Protein AF-A0A9E0LNU6-F1 (afdb_monomer_lite)

Foldseek 3Di:
DPPPVVVVVVVVVVVVVVCVVCVVPDPVVSVVVVVCVCVVVVVLVVLVVPLVDDLPCLDDFADLVPDDVCVLAPPVRLVVLLVLFPLQDLVLLQVLLVLLCVLLVPCLVQLQVLVVVQCVQCVVVVNNPDQDDCVRRPVVSVVSNVVVVVSSCVRNQVSQQVSCVVLLAPRAAEEEDSPDDPQWAQAQARSHIYGYSVCCNPVVSLVSLSSQLRVLLRSLLLLLLLLLCVVLVNFLDDDPVRLVSSQVSLCVQQVHHHNDSVNSNSSRNSCNRPHDDPSSNVSSNQSSVLNNVLVVPDPCLLPVVQVVLLVLLSVLSVCLVPDFPVCCVPVSVQLCQLCQVDPNQHPVGHDPLSNVLSVVDVVCPPDDDDPVRRVVSSSVSSSRSSVSSSVSNVVSVVSSSSNCPRSSNSNSNVSSVSSVPDVVVVVVVVVVPDDPPPPPPPPVVVVVVVVVVD

Secondary structure (DSSP, 8-state):
---HHHHHHHHHHHHHHHHHHHTTS-HHHHHHHHHHHHHHHHHHHHHHHHTTS-TT-PPPPP-GGG--HHHHS-HHHHHHHHTTSTT--HHHHHHHHHHHHHHHTTTHHHHHHHHHHHHHHHHHTT-TTS---HHHH-HHHHHHHHHHHHHHHHHHHHHHHHHHHHTT-PPPEEEEESS-SSSEEEETTTTEEEEEHHHHHHTGGGHHHHHHHHHHHHHHHHHHHHHHHHHTT--S---HHHHHHHHHHHHHHH------HHHHHHHHHHHTTPPPPHHHHHHHHHHHHHHHHHHTT-SSTT-HHHHHHHHHHHHHHHHTTTS-HHHHHHHS-HHHHHTT-SSTT-TT-S-HHHHHHHHHHHHHTTPPPPHHHHHHHHHHHHHHHHHHHHHHHHHHHHHHHHHHTSHHHHHHHHHHHHHTTSHHHHHHHHHTS-------PPPHHHHHHHHH--

Structure (mmCIF, N/CA/C/O backbone):
data_AF-A0A9E0LNU6-F1
#
_entry.id   AF-A0A9E0LNU6-F1
#
loop_
_atom_site.group_PDB
_atom_site.id
_atom_site.type_symbol
_atom_site.label_atom_id
_atom_site.label_alt_id
_atom_site.label_comp_id
_atom_site.label_asym_id
_atom_site.label_entity_id
_atom_site.label_seq_id
_atom_site.pdbx_PDB_ins_code
_atom_site.Cartn_x
_atom_site.Cartn_y
_atom_site.Cartn_z
_atom_site.occupancy
_atom_site.B_iso_or_equiv
_atom_site.auth_seq_id
_atom_site.auth_comp_id
_atom_site.auth_asym_id
_atom_site.auth_atom_id
_atom_site.pdbx_PDB_model_num
ATOM 1 N N . MET A 1 1 ? 34.206 11.284 -19.933 1.00 33.34 1 MET A N 1
ATOM 2 C CA . MET A 1 1 ? 34.663 10.705 -18.651 1.00 33.34 1 MET A CA 1
ATOM 3 C C . MET A 1 1 ? 34.158 11.604 -17.536 1.00 33.34 1 MET A C 1
ATOM 5 O O . MET A 1 1 ? 34.613 12.737 -17.455 1.00 33.34 1 MET A O 1
ATOM 9 N N . ALA A 1 2 ? 33.167 11.162 -16.758 1.00 34.06 2 ALA A N 1
ATOM 10 C CA . ALA A 1 2 ? 32.728 11.926 -15.592 1.00 34.06 2 ALA A CA 1
ATOM 11 C C . ALA A 1 2 ? 33.884 11.963 -14.587 1.00 34.06 2 ALA A C 1
ATOM 13 O O . ALA A 1 2 ? 34.460 10.927 -14.250 1.00 34.06 2 ALA A O 1
ATOM 14 N N . ASN A 1 3 ? 34.273 13.169 -14.186 1.00 35.53 3 ASN A N 1
ATOM 15 C CA . ASN A 1 3 ? 35.341 13.403 -13.228 1.00 35.53 3 ASN A CA 1
ATOM 16 C C . ASN A 1 3 ? 34.976 12.693 -11.910 1.00 35.53 3 ASN A C 1
ATOM 18 O O . ASN A 1 3 ? 33.844 12.812 -11.447 1.00 35.53 3 ASN A O 1
ATOM 22 N N . ALA A 1 4 ? 35.920 11.978 -11.289 1.00 33.22 4 ALA A N 1
ATOM 23 C CA . ALA A 1 4 ? 35.756 11.350 -9.975 1.00 33.22 4 ALA A CA 1
ATOM 24 C C . ALA A 1 4 ? 35.118 12.289 -8.923 1.00 33.22 4 ALA A C 1
ATOM 26 O O . ALA A 1 4 ? 34.410 11.822 -8.033 1.00 33.22 4 ALA A O 1
ATOM 27 N N . GLN A 1 5 ? 35.278 13.610 -9.061 1.00 33.22 5 GLN A N 1
ATOM 28 C CA . GLN A 1 5 ? 34.581 14.615 -8.257 1.00 33.22 5 GLN A CA 1
ATOM 29 C C . GLN A 1 5 ? 33.054 14.579 -8.369 1.00 33.22 5 GLN A C 1
ATOM 31 O O . GLN A 1 5 ? 32.407 14.820 -7.361 1.00 33.22 5 GLN A O 1
ATOM 36 N N . GLU A 1 6 ? 32.446 14.252 -9.509 1.00 36.00 6 GLU A N 1
ATOM 37 C CA . GLU A 1 6 ? 30.979 14.228 -9.651 1.00 36.00 6 GLU A CA 1
ATOM 38 C C . GLU A 1 6 ? 30.351 13.028 -8.926 1.00 36.00 6 GLU A C 1
ATOM 40 O O . GLU A 1 6 ? 29.303 13.159 -8.292 1.00 36.00 6 GLU A O 1
ATOM 45 N N . ILE A 1 7 ? 31.040 11.882 -8.928 1.00 41.72 7 ILE A N 1
ATOM 46 C CA . ILE A 1 7 ? 30.659 10.692 -8.148 1.00 41.72 7 ILE A CA 1
ATOM 47 C C . ILE A 1 7 ? 30.840 10.964 -6.648 1.00 41.72 7 ILE A C 1
ATOM 49 O O . ILE A 1 7 ? 29.966 10.637 -5.847 1.00 41.72 7 ILE A O 1
ATOM 53 N N . ILE A 1 8 ? 31.933 11.633 -6.267 1.00 41.97 8 ILE A N 1
ATOM 54 C CA . ILE A 1 8 ? 32.185 12.049 -4.880 1.00 41.97 8 ILE A CA 1
ATOM 55 C C . ILE A 1 8 ? 31.137 13.069 -4.411 1.00 41.97 8 ILE A C 1
ATOM 57 O O . ILE A 1 8 ? 30.704 13.019 -3.263 1.00 41.97 8 ILE A O 1
ATOM 61 N N . VAL A 1 9 ? 30.688 13.977 -5.281 1.00 41.22 9 VAL A N 1
ATOM 62 C CA . VAL A 1 9 ? 29.653 14.969 -4.956 1.00 41.22 9 VAL A CA 1
ATOM 63 C C . VAL A 1 9 ? 28.285 14.305 -4.788 1.00 41.22 9 VAL A C 1
ATOM 65 O O . VAL A 1 9 ? 27.604 14.604 -3.812 1.00 41.22 9 VAL A O 1
ATOM 68 N N . GLY A 1 10 ? 27.905 13.363 -5.658 1.00 42.09 10 GLY A N 1
ATOM 69 C CA . GLY A 1 10 ? 26.664 12.592 -5.507 1.00 42.09 10 GLY A CA 1
ATOM 70 C C . GLY A 1 10 ? 26.635 11.761 -4.220 1.00 42.09 10 GLY A C 1
ATOM 71 O O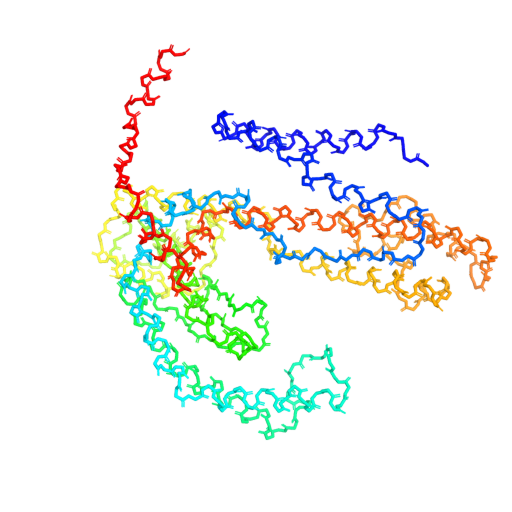 . GLY A 1 10 ? 25.657 11.815 -3.473 1.00 42.09 10 GLY A O 1
ATOM 72 N N . ALA A 1 11 ? 27.742 11.079 -3.906 1.00 44.28 11 ALA A N 1
ATOM 73 C CA . ALA A 1 11 ? 27.898 10.344 -2.653 1.00 44.28 11 ALA A CA 1
ATOM 74 C C . ALA A 1 11 ? 27.812 11.273 -1.429 1.00 44.28 11 ALA A C 1
ATOM 76 O O . ALA A 1 11 ? 27.093 10.961 -0.488 1.00 44.28 11 ALA A O 1
ATOM 77 N N . ARG A 1 12 ? 28.439 12.458 -1.475 1.00 43.03 12 ARG A N 1
ATOM 78 C CA . ARG A 1 12 ? 28.373 13.460 -0.393 1.00 43.03 12 ARG A CA 1
ATOM 79 C C . ARG A 1 12 ? 26.994 14.099 -0.224 1.00 43.03 12 ARG A C 1
ATOM 81 O O . ARG A 1 12 ? 26.640 14.500 0.880 1.00 43.03 12 ARG A O 1
ATOM 88 N N . ILE A 1 13 ? 26.214 14.236 -1.297 1.00 46.16 13 ILE A N 1
ATOM 89 C CA . ILE A 1 13 ? 24.831 14.734 -1.222 1.00 46.16 13 ILE A CA 1
ATOM 90 C C . ILE A 1 13 ? 23.933 13.685 -0.556 1.00 46.16 13 ILE A C 1
ATOM 92 O O . ILE A 1 13 ? 23.146 14.042 0.321 1.00 46.16 13 ILE A O 1
ATOM 96 N N . ALA A 1 14 ? 24.086 12.408 -0.920 1.00 43.88 14 ALA A N 1
ATOM 97 C CA . ALA A 1 14 ? 23.383 11.302 -0.275 1.00 43.88 14 ALA A CA 1
ATOM 98 C C . ALA A 1 14 ? 23.794 11.158 1.201 1.00 43.88 14 ALA A C 1
ATOM 100 O O . ALA A 1 14 ? 22.927 11.068 2.064 1.00 43.88 14 ALA A O 1
ATOM 101 N N . GLU A 1 15 ? 25.092 11.248 1.499 1.00 43.81 15 GLU A N 1
ATOM 102 C CA . GLU A 1 15 ? 25.656 11.235 2.854 1.00 43.81 15 GLU A CA 1
ATOM 103 C C . GLU A 1 15 ? 25.087 12.374 3.712 1.00 43.81 15 GLU A C 1
ATOM 105 O O . GLU A 1 15 ? 24.562 12.114 4.787 1.00 43.81 15 GLU A O 1
ATOM 110 N N . ARG A 1 16 ? 25.041 13.617 3.207 1.00 45.69 16 ARG A N 1
ATOM 111 C CA . ARG A 1 16 ? 24.456 14.765 3.932 1.00 45.69 16 ARG A CA 1
ATOM 112 C C . ARG A 1 16 ? 22.943 14.680 4.115 1.00 45.69 16 ARG A C 1
ATOM 114 O O . ARG A 1 16 ? 22.418 15.107 5.143 1.00 45.69 16 ARG A O 1
ATOM 121 N N . ALA A 1 17 ? 22.218 14.172 3.118 1.00 44.78 17 ALA A N 1
ATOM 122 C CA . ALA A 1 17 ? 20.781 13.934 3.242 1.00 44.78 17 ALA A CA 1
ATOM 123 C C . ALA A 1 17 ? 20.493 12.869 4.312 1.00 44.78 17 ALA A C 1
ATOM 125 O O . ALA A 1 17 ? 19.496 12.970 5.031 1.00 44.78 17 ALA A O 1
ATOM 126 N N . LEU A 1 18 ? 21.399 11.899 4.452 1.00 43.34 18 LEU A N 1
ATOM 127 C CA . LEU A 1 18 ? 21.309 10.834 5.433 1.00 43.34 18 LEU A CA 1
ATOM 128 C C . LEU A 1 18 ? 21.785 11.264 6.824 1.00 43.34 18 LEU A C 1
ATOM 130 O O . LEU A 1 18 ? 21.083 10.954 7.771 1.00 43.34 18 LEU A O 1
ATOM 134 N N . GLU A 1 19 ? 22.859 12.050 6.968 1.00 45.84 19 GLU A N 1
ATOM 135 C CA . GLU A 1 19 ? 23.268 12.714 8.225 1.00 45.84 19 GLU A CA 1
ATOM 136 C C . GLU A 1 19 ? 22.123 13.560 8.799 1.00 45.84 19 GLU A C 1
ATOM 138 O O . GLU A 1 19 ? 21.828 13.555 9.998 1.00 45.84 19 GLU A O 1
ATOM 143 N N . LYS A 1 20 ? 21.401 14.261 7.920 1.00 46.34 20 LYS A N 1
ATOM 144 C CA . LYS A 1 20 ? 20.217 15.035 8.296 1.00 46.34 20 LYS A CA 1
ATOM 145 C C . LYS A 1 20 ? 19.038 14.148 8.721 1.00 46.34 20 LYS A C 1
ATOM 147 O O . LYS A 1 20 ? 18.236 14.573 9.543 1.00 46.34 20 LYS A O 1
ATOM 152 N N . ALA A 1 21 ? 18.936 12.925 8.200 1.00 43.41 21 ALA A N 1
ATOM 153 C CA . ALA A 1 21 ? 17.938 11.945 8.627 1.00 43.41 21 ALA A CA 1
ATOM 154 C C . ALA A 1 21 ? 18.350 11.221 9.927 1.00 43.41 21 ALA A C 1
ATOM 156 O O . ALA A 1 21 ? 17.519 11.027 10.812 1.00 43.41 21 ALA A O 1
ATOM 157 N N . THR A 1 22 ? 19.629 10.881 10.098 1.00 40.41 22 THR A N 1
ATOM 158 C CA . THR A 1 22 ? 20.168 10.148 11.255 1.00 40.41 22 THR A CA 1
ATOM 159 C C . THR A 1 22 ? 20.413 11.027 12.477 1.00 40.41 22 THR A C 1
ATOM 161 O O . THR A 1 22 ? 20.332 10.523 13.590 1.00 40.41 22 THR A O 1
ATOM 164 N N . SER A 1 23 ? 20.598 12.340 12.314 1.00 42.25 23 SER A N 1
ATOM 165 C CA . SER A 1 23 ? 20.623 13.316 13.425 1.00 42.25 23 SER A CA 1
ATOM 166 C C . SER A 1 23 ? 19.308 13.406 14.216 1.00 42.25 23 SER A C 1
ATOM 168 O O . SER A 1 23 ? 19.282 13.982 15.302 1.00 42.25 23 SER A O 1
ATOM 170 N N . SER A 1 24 ? 18.226 12.804 13.707 1.00 43.62 24 SER A N 1
ATOM 171 C CA . SER A 1 24 ? 16.955 12.627 14.422 1.00 43.62 24 SER A CA 1
ATOM 172 C C . SER A 1 24 ? 16.822 11.273 15.142 1.00 43.62 24 SER A C 1
ATOM 174 O O . SER A 1 24 ? 15.844 11.045 15.855 1.00 43.62 24 SER A O 1
ATOM 176 N N . LEU A 1 25 ? 17.804 10.379 14.988 1.00 37.84 25 LEU A N 1
ATOM 177 C CA . LEU A 1 25 ? 17.844 9.054 15.608 1.00 37.84 25 LEU A CA 1
ATOM 178 C C . LEU A 1 25 ? 18.763 9.055 16.837 1.00 37.84 25 LEU A C 1
ATOM 180 O O . LEU A 1 25 ? 19.698 9.845 16.947 1.00 37.84 25 LEU A O 1
ATOM 184 N N . ALA A 1 26 ? 18.510 8.146 17.782 1.00 46.66 26 ALA A N 1
ATOM 185 C CA . ALA A 1 26 ? 19.371 7.980 18.953 1.00 46.66 26 ALA A CA 1
ATOM 186 C C . ALA A 1 26 ? 20.828 7.653 18.527 1.00 46.66 26 ALA A C 1
ATOM 188 O O . ALA A 1 26 ? 21.003 6.862 17.595 1.00 46.66 26 ALA A O 1
ATOM 189 N N . PRO A 1 27 ? 21.868 8.177 19.213 1.00 41.00 27 PRO A N 1
ATOM 190 C CA . PRO A 1 27 ? 23.269 8.126 18.763 1.00 41.00 27 PRO A CA 1
ATOM 191 C C . PRO A 1 27 ? 23.798 6.734 18.367 1.00 41.00 27 PRO A C 1
ATOM 193 O O . PRO A 1 27 ? 24.539 6.611 17.399 1.00 41.00 27 PRO A O 1
ATOM 196 N N . GLY A 1 28 ? 23.353 5.664 19.037 1.00 39.12 28 GLY A N 1
ATOM 197 C CA . GLY A 1 28 ? 23.764 4.288 18.713 1.00 39.12 28 GLY A CA 1
ATOM 198 C C . GLY A 1 28 ? 23.065 3.653 17.498 1.00 39.12 28 GLY A C 1
ATOM 199 O O . GLY A 1 28 ? 23.507 2.615 17.007 1.00 39.12 28 GLY A O 1
ATOM 200 N N . LEU A 1 29 ? 21.967 4.239 17.004 1.00 42.72 29 LEU A N 1
ATOM 201 C CA . LEU A 1 29 ? 21.287 3.795 15.777 1.00 42.72 29 LEU A CA 1
ATOM 202 C C . LEU A 1 29 ? 21.944 4.390 14.530 1.00 42.72 29 LEU A C 1
ATOM 204 O O . LEU A 1 29 ? 22.042 3.700 13.519 1.00 42.72 29 LEU A O 1
ATOM 208 N N . ALA A 1 30 ? 22.410 5.638 14.623 1.00 42.31 30 ALA A N 1
ATOM 209 C CA . ALA A 1 30 ? 23.117 6.319 13.546 1.00 42.31 30 ALA A CA 1
ATOM 210 C C . ALA A 1 30 ? 24.416 5.582 13.184 1.00 42.31 30 ALA A C 1
ATOM 212 O O . ALA A 1 30 ? 24.643 5.292 12.018 1.00 42.31 30 ALA A O 1
ATOM 213 N N . GLU A 1 31 ? 25.209 5.173 14.178 1.00 42.28 31 GLU A N 1
ATOM 214 C CA . GLU A 1 31 ? 26.471 4.443 13.967 1.00 42.28 31 GLU A CA 1
ATOM 215 C C . GLU A 1 31 ? 26.279 3.088 13.264 1.00 42.28 31 GLU A C 1
ATOM 217 O O . GLU A 1 31 ? 27.031 2.733 12.356 1.00 42.28 31 GLU A O 1
ATOM 222 N N . ARG A 1 32 ? 25.230 2.343 13.638 1.00 47.22 32 ARG A N 1
ATOM 223 C CA . ARG A 1 32 ? 24.910 1.037 13.038 1.00 47.22 32 ARG A CA 1
ATOM 224 C C . ARG A 1 32 ? 24.346 1.155 11.624 1.00 47.22 32 ARG A C 1
ATOM 226 O O . ARG A 1 32 ? 24.680 0.330 10.779 1.00 47.22 32 ARG A O 1
ATOM 233 N N . PHE A 1 33 ? 23.533 2.179 11.357 1.00 44.12 33 PHE A N 1
ATOM 234 C CA . PHE A 1 33 ? 23.065 2.472 10.002 1.00 44.12 33 PHE A CA 1
ATOM 235 C C . PHE A 1 33 ? 24.226 2.893 9.099 1.00 44.12 33 PHE A C 1
ATOM 237 O O . PHE A 1 33 ? 24.343 2.377 7.994 1.00 44.12 33 PHE A O 1
ATOM 244 N N . THR A 1 34 ? 25.132 3.749 9.582 1.00 46.88 34 THR A N 1
ATOM 245 C CA . THR A 1 34 ? 26.305 4.192 8.816 1.00 46.88 34 THR A CA 1
ATOM 246 C C . THR A 1 34 ? 27.242 3.034 8.449 1.00 46.88 34 THR A C 1
ATOM 248 O O . THR A 1 34 ? 27.789 3.019 7.348 1.00 46.88 34 THR A O 1
ATOM 251 N N . ALA A 1 35 ? 27.376 2.022 9.314 1.00 45.66 35 ALA A N 1
ATOM 252 C CA . ALA A 1 35 ? 28.226 0.854 9.066 1.00 45.66 35 ALA A CA 1
ATOM 253 C C . ALA A 1 35 ? 27.674 -0.135 8.013 1.00 45.66 35 ALA A C 1
ATOM 255 O O . ALA A 1 35 ? 28.464 -0.771 7.322 1.00 45.66 35 ALA A O 1
ATOM 256 N N . ALA A 1 36 ? 26.349 -0.253 7.854 1.00 45.00 36 ALA A N 1
ATOM 257 C CA . ALA A 1 36 ? 25.721 -1.179 6.894 1.00 45.00 36 ALA A CA 1
ATOM 258 C C . ALA A 1 36 ? 25.655 -0.626 5.451 1.00 45.00 36 ALA A C 1
ATOM 260 O O . ALA A 1 36 ? 25.473 -1.365 4.482 1.00 45.00 36 ALA A O 1
ATOM 261 N N . ILE A 1 37 ? 25.823 0.689 5.285 1.00 46.00 37 ILE A N 1
ATOM 262 C CA . ILE A 1 37 ? 25.674 1.393 4.002 1.00 46.00 37 ILE A CA 1
ATOM 263 C C . ILE A 1 37 ? 26.712 0.957 2.954 1.00 46.00 37 ILE A C 1
ATOM 265 O O . ILE A 1 37 ? 26.308 0.653 1.832 1.00 46.00 37 ILE A O 1
ATOM 269 N N . PRO A 1 38 ? 28.022 0.854 3.247 1.00 44.84 38 PRO A N 1
ATOM 270 C CA . PRO A 1 38 ? 28.993 0.421 2.241 1.00 44.84 38 PRO A CA 1
ATOM 271 C C . PRO A 1 38 ? 28.737 -0.995 1.704 1.00 44.84 38 PRO A C 1
ATOM 273 O O . PRO A 1 38 ? 29.083 -1.279 0.561 1.00 44.84 38 PRO A O 1
ATOM 276 N N . GLU A 1 39 ? 28.109 -1.872 2.487 1.00 43.97 39 GLU A N 1
ATOM 277 C CA . GLU A 1 39 ? 27.818 -3.257 2.100 1.00 43.97 39 GLU A CA 1
ATOM 278 C C . GLU A 1 39 ? 26.567 -3.351 1.207 1.00 43.97 39 GLU A C 1
ATOM 280 O O . GLU A 1 39 ? 26.591 -4.006 0.162 1.00 43.97 39 GLU A O 1
ATOM 285 N N . VAL A 1 40 ? 25.514 -2.591 1.534 1.00 41.62 40 VAL A N 1
ATOM 286 C CA . VAL A 1 40 ? 24.279 -2.503 0.732 1.00 41.62 40 VAL A CA 1
ATOM 287 C C . VAL A 1 40 ? 24.505 -1.727 -0.577 1.00 41.62 40 VAL A C 1
ATOM 289 O O . VAL A 1 40 ? 24.090 -2.170 -1.650 1.00 41.62 40 VAL A O 1
ATOM 292 N N . PHE A 1 41 ? 25.235 -0.605 -0.539 1.00 43.66 41 PHE A N 1
ATOM 293 C CA . PHE A 1 41 ? 25.554 0.197 -1.732 1.00 43.66 41 PHE A CA 1
ATOM 294 C C . PHE A 1 41 ? 26.759 -0.344 -2.527 1.00 43.66 41 PHE A C 1
ATOM 296 O O . PHE A 1 41 ? 26.885 -0.088 -3.730 1.00 43.66 41 PHE A O 1
ATOM 303 N N . GLY A 1 42 ? 27.628 -1.141 -1.899 1.00 41.53 42 GLY A N 1
ATOM 304 C CA . GLY A 1 42 ? 28.740 -1.838 -2.554 1.00 41.53 42 GLY A CA 1
ATOM 305 C C . GLY A 1 42 ? 28.278 -2.862 -3.595 1.00 41.53 42 GLY A C 1
ATOM 306 O O . GLY A 1 42 ? 28.952 -3.072 -4.604 1.00 41.53 42 GLY A O 1
ATOM 307 N N . ASN A 1 43 ? 27.093 -3.450 -3.409 1.00 40.00 43 ASN A N 1
ATOM 308 C CA . ASN A 1 43 ? 26.492 -4.360 -4.386 1.00 40.00 43 ASN A CA 1
ATOM 309 C C . ASN A 1 43 ? 25.779 -3.617 -5.531 1.00 40.00 43 ASN A C 1
ATOM 311 O O . ASN A 1 43 ? 25.878 -4.048 -6.678 1.00 40.00 43 ASN A O 1
ATOM 315 N N . ALA A 1 44 ? 25.170 -2.455 -5.268 1.00 38.00 44 ALA A N 1
ATOM 316 C CA . ALA A 1 44 ? 24.608 -1.597 -6.318 1.00 38.00 44 ALA A CA 1
ATOM 317 C C . ALA A 1 44 ? 25.702 -1.005 -7.234 1.00 38.00 44 ALA A C 1
ATOM 319 O O . ALA A 1 44 ? 25.558 -0.954 -8.453 1.00 38.00 44 ALA A O 1
ATOM 320 N N . THR A 1 45 ? 26.854 -0.632 -6.668 1.00 38.97 45 THR A N 1
ATOM 321 C CA . THR A 1 45 ? 28.002 -0.109 -7.435 1.00 38.97 45 THR A CA 1
ATOM 322 C C . THR A 1 45 ? 28.783 -1.185 -8.200 1.00 38.97 45 THR A C 1
ATOM 324 O O . THR A 1 45 ? 29.427 -0.866 -9.203 1.00 38.97 45 THR A O 1
ATOM 327 N N . LYS A 1 46 ? 28.702 -2.463 -7.801 1.00 40.38 46 LYS A N 1
ATOM 328 C CA . LYS A 1 46 ? 29.215 -3.590 -8.605 1.00 40.38 46 LYS A CA 1
ATOM 329 C C . LYS A 1 46 ? 28.435 -3.773 -9.911 1.00 40.38 46 LYS A C 1
ATOM 331 O O . LYS A 1 46 ? 29.066 -4.059 -10.925 1.00 40.38 46 LYS A O 1
ATOM 336 N N . GLY A 1 47 ? 27.123 -3.516 -9.917 1.00 39.44 47 GLY A N 1
ATOM 337 C CA . GLY A 1 47 ? 26.312 -3.484 -11.143 1.00 39.44 47 GLY A CA 1
ATOM 338 C C . GLY A 1 47 ? 26.784 -2.413 -12.134 1.00 39.44 47 GLY A C 1
ATOM 339 O O . GLY A 1 47 ? 26.965 -2.693 -13.316 1.00 39.44 47 GLY A O 1
ATOM 340 N N . ALA A 1 48 ? 27.135 -1.223 -11.634 1.00 39.19 48 ALA A N 1
ATOM 341 C CA . ALA A 1 48 ? 27.636 -0.126 -12.465 1.00 39.19 48 ALA A CA 1
ATOM 342 C C . ALA A 1 48 ? 29.021 -0.396 -13.097 1.00 39.19 48 ALA A C 1
ATOM 344 O O . ALA A 1 48 ? 29.330 0.160 -14.148 1.00 39.19 48 ALA A O 1
ATOM 345 N N . ARG A 1 49 ? 29.857 -1.259 -12.493 1.00 39.34 49 ARG A N 1
ATOM 346 C CA . ARG A 1 49 ? 31.153 -1.686 -13.071 1.00 39.34 49 ARG A CA 1
ATOM 347 C C . ARG A 1 49 ? 31.042 -2.898 -14.006 1.00 39.34 49 ARG A C 1
ATOM 349 O O . ARG A 1 49 ? 31.976 -3.148 -14.763 1.00 39.34 49 ARG A O 1
ATOM 356 N N . GLY A 1 50 ? 29.932 -3.639 -13.968 1.00 35.62 50 GLY A N 1
ATOM 357 C CA . GLY A 1 50 ? 29.682 -4.793 -14.842 1.00 35.62 50 GLY A CA 1
ATOM 358 C C . GLY A 1 50 ? 29.324 -4.418 -16.284 1.00 35.62 50 GLY A C 1
ATOM 359 O O . GLY A 1 50 ? 29.585 -5.188 -17.200 1.00 35.62 50 GLY A O 1
ATOM 360 N N . LEU A 1 51 ? 28.808 -3.206 -16.510 1.00 42.44 51 LEU A N 1
ATOM 361 C CA . LEU A 1 51 ? 28.368 -2.745 -17.834 1.00 42.44 51 LEU A CA 1
ATOM 362 C C . LEU A 1 51 ? 29.511 -2.429 -18.817 1.00 42.44 51 LEU A C 1
ATOM 364 O O . LEU A 1 51 ? 29.262 -2.312 -20.014 1.00 42.44 51 LEU A O 1
ATOM 368 N N . GLU A 1 52 ? 30.758 -2.308 -18.351 1.00 42.50 52 GLU A N 1
ATOM 369 C CA . GLU A 1 52 ? 31.910 -2.024 -19.224 1.00 42.50 52 GLU A CA 1
ATOM 370 C C . GLU A 1 52 ? 32.508 -3.278 -19.882 1.00 42.50 52 GLU A C 1
ATOM 372 O O . GLU A 1 52 ? 33.349 -3.159 -20.775 1.00 42.50 52 GLU A O 1
ATOM 377 N N . LYS A 1 53 ? 32.103 -4.490 -19.476 1.00 39.78 53 LYS A N 1
ATOM 378 C CA . LYS A 1 53 ? 32.642 -5.735 -20.039 1.00 39.78 53 LYS A CA 1
ATOM 379 C C . LYS A 1 53 ? 31.550 -6.790 -20.183 1.00 39.78 53 LYS A C 1
ATOM 381 O O . LYS A 1 53 ? 31.133 -7.381 -19.198 1.00 39.78 53 LYS A O 1
ATOM 386 N N . SER A 1 54 ? 31.216 -7.099 -21.435 1.00 38.06 54 SER A N 1
ATOM 387 C CA . SER A 1 54 ? 30.263 -8.116 -21.913 1.00 38.06 54 SER A CA 1
ATOM 388 C C . SER A 1 54 ? 28.828 -7.620 -22.119 1.00 38.06 54 SER A C 1
ATOM 390 O O . SER A 1 54 ? 28.215 -6.996 -21.260 1.00 38.06 54 SER A O 1
ATOM 392 N N . GLY A 1 55 ? 28.284 -7.903 -23.302 1.00 46.97 55 GLY A N 1
ATOM 393 C CA . GLY A 1 55 ? 26.907 -7.588 -23.671 1.00 46.97 55 GLY A CA 1
ATOM 394 C C . GLY A 1 55 ? 25.870 -8.498 -23.010 1.00 46.97 55 GLY A C 1
ATOM 395 O O . GLY A 1 55 ? 25.063 -9.069 -23.733 1.00 46.97 55 GLY A O 1
ATOM 396 N N . ALA A 1 56 ? 25.883 -8.659 -21.682 1.00 50.38 56 ALA A N 1
ATOM 397 C CA . ALA A 1 56 ? 25.031 -9.652 -21.017 1.00 50.38 56 ALA A CA 1
ATOM 398 C C . ALA A 1 56 ? 24.117 -9.156 -19.884 1.00 50.38 56 ALA A C 1
ATOM 400 O O . ALA A 1 56 ? 23.067 -9.764 -19.708 1.00 50.38 56 ALA A O 1
ATOM 401 N N . ASP A 1 57 ? 24.383 -8.049 -19.187 1.00 68.25 57 ASP A N 1
ATOM 402 C CA . ASP A 1 57 ? 23.522 -7.669 -18.053 1.00 68.25 57 ASP A CA 1
ATOM 403 C C . ASP A 1 57 ? 22.701 -6.415 -18.354 1.00 68.25 57 ASP A C 1
ATOM 405 O O . ASP A 1 57 ? 23.029 -5.299 -17.951 1.00 68.25 57 ASP A O 1
ATOM 409 N N . VAL A 1 58 ? 21.591 -6.602 -19.078 1.00 77.12 58 VAL A N 1
ATOM 410 C CA . VAL A 1 58 ? 20.532 -5.583 -19.116 1.00 77.12 58 VAL A CA 1
ATOM 411 C C . VAL A 1 58 ? 20.051 -5.367 -17.675 1.00 77.12 58 VAL A C 1
ATOM 413 O O . VAL A 1 58 ? 19.620 -6.345 -17.052 1.00 77.12 58 VAL A O 1
ATOM 416 N N . PRO A 1 59 ? 20.085 -4.127 -17.142 1.00 81.94 59 PRO A N 1
ATOM 417 C CA . PRO A 1 59 ? 19.645 -3.848 -15.783 1.00 81.94 59 PRO A CA 1
ATOM 418 C C . PRO A 1 59 ? 18.244 -4.404 -15.530 1.00 81.94 59 PRO A C 1
ATOM 420 O O . PRO A 1 59 ? 17.332 -4.235 -16.344 1.00 81.94 59 PRO A O 1
ATOM 423 N N . GLN A 1 60 ? 18.077 -5.083 -14.400 1.00 84.75 60 GLN A N 1
ATOM 424 C CA . GLN A 1 60 ? 16.767 -5.519 -13.933 1.00 84.75 60 GLN A CA 1
ATOM 425 C C . GLN A 1 60 ? 16.156 -4.431 -13.060 1.00 84.75 60 GLN A C 1
ATOM 427 O O . GLN A 1 60 ? 16.869 -3.682 -12.390 1.00 84.75 60 GLN A O 1
ATOM 432 N N . LEU A 1 61 ? 14.828 -4.349 -13.056 1.00 84.44 61 LEU A N 1
ATOM 433 C CA . LEU A 1 61 ? 14.153 -3.480 -12.104 1.00 84.44 61 LEU A CA 1
ATOM 434 C C . LEU A 1 61 ? 14.274 -4.033 -10.698 1.00 84.44 61 LEU A C 1
ATOM 436 O O . LEU A 1 61 ? 14.367 -5.244 -10.488 1.00 84.44 61 LEU A O 1
ATOM 440 N N . PHE A 1 62 ? 14.249 -3.109 -9.751 1.00 81.62 62 PHE A N 1
ATOM 441 C CA . PHE A 1 62 ? 14.278 -3.420 -8.347 1.00 81.62 62 PHE A CA 1
ATOM 442 C C . PHE A 1 62 ? 13.120 -4.360 -7.973 1.00 81.62 62 PHE A C 1
ATOM 444 O O . PHE A 1 62 ? 11.942 -4.140 -8.286 1.00 81.62 62 PHE A O 1
ATOM 451 N N . ASP A 1 63 ? 13.504 -5.451 -7.318 1.00 79.69 63 ASP A N 1
ATOM 452 C CA . ASP A 1 63 ? 12.615 -6.516 -6.890 1.00 79.69 63 ASP A CA 1
ATOM 453 C C . ASP A 1 63 ? 12.367 -6.390 -5.388 1.00 79.69 63 ASP A C 1
ATOM 455 O O . ASP A 1 63 ? 13.260 -6.623 -4.568 1.00 79.69 63 ASP A O 1
ATOM 459 N N . HIS A 1 64 ? 11.142 -6.003 -5.037 1.00 76.50 64 HIS A N 1
ATOM 460 C CA . HIS A 1 64 ? 10.746 -5.730 -3.659 1.00 76.50 64 HIS A CA 1
ATOM 461 C C . HIS A 1 64 ? 10.862 -6.977 -2.772 1.00 76.50 64 HIS A C 1
ATOM 463 O O . HIS A 1 64 ? 11.116 -6.840 -1.577 1.00 76.50 64 HIS A O 1
ATOM 469 N N . SER A 1 65 ? 10.737 -8.189 -3.334 1.00 71.75 65 SER A N 1
ATOM 470 C CA . SER A 1 65 ? 10.828 -9.427 -2.550 1.00 71.75 65 SER A CA 1
ATOM 471 C C . SER A 1 65 ? 12.246 -9.738 -2.069 1.00 71.75 65 SER A C 1
ATOM 473 O O . SER A 1 65 ? 12.426 -10.627 -1.242 1.00 71.75 65 SER A O 1
ATOM 475 N N . LYS A 1 66 ? 13.265 -9.032 -2.576 1.00 76.44 66 LYS A N 1
ATOM 476 C CA . LYS A 1 66 ? 14.664 -9.208 -2.156 1.00 76.44 66 LYS A CA 1
ATOM 477 C C . LYS A 1 66 ? 15.029 -8.403 -0.914 1.00 76.44 66 LYS A C 1
ATOM 479 O O . LYS A 1 66 ? 16.121 -8.581 -0.384 1.00 76.44 66 LYS A O 1
ATOM 484 N N . VAL A 1 67 ? 14.154 -7.511 -0.452 1.00 76.38 67 VAL A N 1
ATOM 485 C CA . VAL A 1 67 ? 14.397 -6.746 0.771 1.00 76.38 67 VAL A CA 1
ATOM 486 C C . VAL A 1 67 ? 13.917 -7.540 1.969 1.00 76.38 67 VAL A C 1
ATOM 488 O O . VAL A 1 67 ? 12.719 -7.729 2.179 1.00 76.38 67 VAL A O 1
ATOM 491 N N . ASN A 1 68 ? 14.872 -7.963 2.787 1.00 76.69 68 ASN A N 1
ATOM 492 C CA . ASN A 1 68 ? 14.592 -8.660 4.025 1.00 76.69 68 ASN A CA 1
ATOM 493 C C . ASN A 1 68 ? 14.317 -7.660 5.157 1.00 76.69 68 ASN A C 1
ATOM 495 O O . ASN A 1 68 ? 15.187 -6.880 5.547 1.00 76.69 68 ASN A O 1
ATOM 499 N N . LEU A 1 69 ? 13.106 -7.691 5.716 1.00 71.31 69 LEU A N 1
ATOM 500 C CA . LEU A 1 69 ? 12.736 -6.789 6.807 1.00 71.31 69 LEU A CA 1
ATOM 501 C C . LEU A 1 69 ? 13.551 -7.052 8.083 1.00 71.31 69 LEU A C 1
ATOM 503 O O . LEU A 1 69 ? 13.821 -6.107 8.819 1.00 71.31 69 LEU A O 1
ATOM 507 N N . ASP A 1 70 ? 13.989 -8.297 8.310 1.00 74.75 70 ASP A N 1
ATOM 508 C CA . ASP A 1 70 ? 14.830 -8.655 9.460 1.00 74.75 70 ASP A CA 1
ATOM 509 C C . ASP A 1 70 ? 16.196 -7.952 9.439 1.00 74.75 70 ASP A C 1
ATOM 511 O O . ASP A 1 70 ? 16.770 -7.695 10.498 1.00 74.75 70 ASP A O 1
ATOM 515 N N . GLU A 1 71 ? 16.702 -7.596 8.254 1.00 81.25 71 GLU A N 1
ATOM 516 C CA . GLU A 1 71 ? 17.964 -6.859 8.100 1.00 81.25 71 GLU A CA 1
ATOM 517 C C . GLU A 1 71 ? 17.785 -5.357 8.357 1.00 81.25 71 GLU A C 1
ATOM 519 O O . GLU A 1 71 ? 18.679 -4.703 8.893 1.00 81.25 71 GLU A O 1
ATOM 524 N N . LEU A 1 72 ? 16.617 -4.808 8.013 1.00 80.81 72 LEU A N 1
ATOM 525 C CA . LEU A 1 72 ? 16.307 -3.385 8.179 1.00 80.81 72 LEU A CA 1
ATOM 526 C C . LEU A 1 72 ? 15.879 -3.039 9.606 1.00 80.81 72 LEU A C 1
ATOM 528 O O . LEU A 1 72 ? 16.221 -1.978 10.134 1.00 80.81 72 LEU A O 1
ATOM 532 N N . LEU A 1 73 ? 15.093 -3.921 10.223 1.00 81.94 73 LEU A N 1
ATOM 533 C CA . LEU A 1 73 ? 14.534 -3.728 11.548 1.00 81.94 73 LEU A CA 1
ATOM 534 C C . LEU A 1 73 ? 14.504 -5.080 12.279 1.00 81.94 73 LEU A C 1
ATOM 536 O O . LEU A 1 73 ? 13.655 -5.917 11.966 1.00 81.94 73 LEU A O 1
ATOM 540 N N . PRO A 1 74 ? 15.398 -5.296 13.269 1.00 84.44 74 PRO A N 1
ATOM 541 C CA . PRO A 1 74 ? 15.477 -6.559 13.994 1.00 84.44 74 PRO A CA 1
ATOM 542 C C . PRO A 1 74 ? 14.123 -7.002 14.546 1.00 84.44 74 PRO A C 1
ATOM 544 O O . PRO A 1 74 ? 13.356 -6.173 15.049 1.00 84.44 74 PRO A O 1
ATOM 547 N N . PHE A 1 75 ? 13.858 -8.307 14.487 1.00 81.81 75 PHE A N 1
ATOM 548 C CA . PHE A 1 75 ? 12.593 -8.926 14.886 1.00 81.81 75 PHE A CA 1
ATOM 549 C C . PHE A 1 75 ? 12.068 -8.435 16.244 1.00 81.81 75 PHE A C 1
ATOM 551 O O . PHE A 1 75 ? 10.898 -8.081 16.354 1.00 81.81 75 PHE A O 1
ATOM 558 N N . GLU A 1 76 ? 12.923 -8.322 17.264 1.00 80.44 76 GLU A N 1
ATOM 559 C CA . GLU A 1 76 ? 12.519 -7.883 18.607 1.00 80.44 76 GLU A CA 1
ATOM 560 C C . GLU A 1 76 ? 11.960 -6.456 18.601 1.00 80.44 76 GLU A C 1
ATOM 562 O O . GLU A 1 76 ? 11.015 -6.146 19.326 1.00 80.44 76 GLU A O 1
ATOM 567 N N . LYS A 1 77 ? 12.521 -5.578 17.761 1.00 83.25 77 LYS A N 1
ATOM 568 C CA . LYS A 1 77 ? 12.019 -4.210 17.608 1.00 83.25 77 LYS A CA 1
ATOM 569 C C . LYS A 1 77 ? 10.685 -4.194 16.877 1.00 83.25 77 LYS A C 1
ATOM 571 O O . LYS A 1 77 ? 9.791 -3.470 17.306 1.00 83.25 77 LYS A O 1
ATOM 576 N N . ARG A 1 78 ? 10.539 -4.987 15.811 1.00 84.69 78 ARG A N 1
ATOM 577 C CA . ARG A 1 78 ? 9.269 -5.092 15.077 1.00 84.69 78 ARG A CA 1
ATOM 578 C C . ARG A 1 78 ? 8.155 -5.600 15.987 1.00 84.69 78 ARG A C 1
ATOM 580 O O . ARG A 1 78 ? 7.122 -4.951 16.121 1.00 84.69 78 ARG A O 1
ATOM 587 N N . GLN A 1 79 ? 8.426 -6.681 16.714 1.00 80.81 79 GLN A N 1
ATOM 588 C CA . GLN A 1 79 ? 7.502 -7.263 17.679 1.00 80.81 79 GLN A CA 1
ATOM 589 C C . GLN A 1 79 ? 7.127 -6.266 18.784 1.00 80.81 79 GLN A C 1
ATOM 591 O O . GLN A 1 79 ? 5.953 -6.144 19.124 1.00 80.81 79 GLN A O 1
ATOM 596 N N . ALA A 1 80 ? 8.095 -5.522 19.330 1.00 81.94 80 ALA A N 1
ATOM 597 C CA . ALA A 1 80 ? 7.827 -4.503 20.344 1.00 81.94 80 ALA A CA 1
ATOM 598 C C . ALA A 1 80 ? 6.897 -3.387 19.844 1.00 81.94 80 ALA A C 1
ATOM 600 O O . ALA A 1 80 ? 6.042 -2.930 20.601 1.00 81.94 80 ALA A O 1
ATOM 601 N N . LEU A 1 81 ? 7.036 -2.964 18.583 1.00 83.94 81 LEU A N 1
ATOM 602 C CA . LEU A 1 81 ? 6.139 -1.984 17.967 1.00 83.94 81 LEU A CA 1
ATOM 603 C C . LEU A 1 81 ? 4.742 -2.571 17.749 1.00 83.94 81 LEU A C 1
ATOM 605 O O . LEU A 1 81 ? 3.749 -1.949 18.125 1.00 83.94 81 LEU A O 1
ATOM 609 N N . ALA A 1 82 ? 4.674 -3.788 17.215 1.00 80.94 82 ALA A N 1
ATOM 610 C CA . ALA A 1 82 ? 3.424 -4.460 16.904 1.00 80.94 82 ALA A CA 1
ATOM 611 C C . ALA A 1 82 ? 2.592 -4.787 18.151 1.00 80.94 82 ALA A C 1
ATOM 613 O O . ALA A 1 82 ? 1.385 -4.584 18.135 1.00 80.94 82 ALA A O 1
ATOM 614 N N . MET A 1 83 ? 3.219 -5.158 19.275 1.00 81.75 83 MET A N 1
ATOM 615 C CA . MET A 1 83 ? 2.537 -5.408 20.560 1.00 81.75 83 MET A CA 1
ATOM 616 C C . MET A 1 83 ? 1.727 -4.220 21.103 1.00 81.75 83 MET A C 1
ATOM 618 O O . MET A 1 83 ? 0.936 -4.388 22.029 1.00 81.75 83 MET A O 1
ATOM 622 N N . ARG A 1 84 ? 1.910 -3.016 20.554 1.00 81.31 84 ARG A N 1
ATOM 623 C CA . ARG A 1 84 ? 1.133 -1.823 20.919 1.00 81.31 84 ARG A CA 1
ATOM 624 C C . ARG A 1 84 ? -0.195 -1.740 20.169 1.00 81.31 84 ARG A C 1
ATOM 626 O O . ARG A 1 84 ? -1.070 -0.973 20.573 1.00 81.31 84 ARG A O 1
ATOM 633 N N . ALA A 1 85 ? -0.333 -2.484 19.074 1.00 77.50 85 ALA A N 1
ATOM 634 C CA . ALA A 1 85 ? -1.547 -2.548 18.286 1.00 77.50 85 ALA A CA 1
ATOM 635 C C . ALA A 1 85 ? -2.553 -3.504 18.944 1.00 77.50 85 ALA A C 1
ATOM 637 O O . ALA A 1 85 ? -2.210 -4.654 19.222 1.00 77.50 85 ALA A O 1
ATOM 638 N N . PRO A 1 86 ? -3.818 -3.094 19.152 1.00 71.06 86 PRO A N 1
ATOM 639 C CA . PRO A 1 86 ? -4.869 -3.994 19.616 1.00 71.06 86 PRO A CA 1
ATOM 640 C C . PRO A 1 86 ? -5.065 -5.203 18.696 1.00 71.06 86 PRO A C 1
ATOM 642 O O . PRO A 1 86 ? -5.468 -6.267 19.164 1.00 71.06 86 PRO A O 1
ATOM 645 N N . THR A 1 87 ? -4.769 -5.058 17.401 1.00 71.38 87 THR A N 1
ATOM 646 C CA . THR A 1 87 ? -4.774 -6.151 16.421 1.00 71.38 87 THR A CA 1
ATOM 647 C C . TH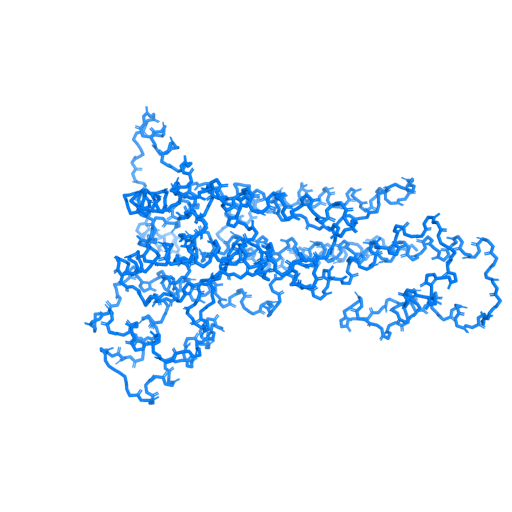R A 1 87 ? -3.680 -7.184 16.688 1.00 71.38 87 THR A C 1
ATOM 649 O O . THR A 1 87 ? -3.822 -8.330 16.285 1.00 71.38 87 THR A O 1
ATOM 652 N N . PHE A 1 88 ? -2.632 -6.877 17.444 1.00 70.25 88 PHE A N 1
ATOM 653 C CA . PHE A 1 88 ? -1.582 -7.836 17.788 1.00 70.25 88 PHE A CA 1
ATOM 654 C C . PHE A 1 88 ? -1.980 -8.723 18.981 1.00 70.25 88 PHE A C 1
ATOM 656 O O . PHE A 1 88 ? -1.369 -8.709 20.049 1.00 70.25 88 PHE A O 1
ATOM 663 N N . SER A 1 89 ? -3.058 -9.494 18.810 1.00 81.06 89 SER A N 1
ATOM 664 C CA . SER A 1 89 ? -3.523 -10.509 19.758 1.00 81.06 89 SER A CA 1
ATOM 665 C C . SER A 1 89 ? -3.422 -11.886 19.119 1.00 81.06 89 SER A C 1
ATOM 667 O O . SER A 1 89 ? -4.127 -12.168 18.154 1.00 81.06 89 SER A O 1
ATOM 669 N N . VAL A 1 90 ? -2.592 -12.763 19.692 1.00 76.00 90 VAL A N 1
ATOM 670 C CA . VAL A 1 90 ? -2.406 -14.143 19.208 1.00 76.00 90 VAL A CA 1
ATOM 671 C C . VAL A 1 90 ? -3.727 -14.908 19.173 1.00 76.00 90 VAL A C 1
ATOM 673 O O . VAL A 1 90 ? -3.980 -15.653 18.230 1.00 76.00 90 VAL A O 1
ATOM 676 N N . GLU A 1 91 ? -4.581 -14.721 20.179 1.00 82.62 91 GLU A N 1
ATOM 677 C CA . GLU A 1 91 ? -5.890 -15.372 20.242 1.00 82.62 91 GLU A CA 1
ATOM 678 C C . GLU A 1 91 ? -6.807 -14.880 19.119 1.00 82.62 91 GLU A C 1
ATOM 680 O O . GLU A 1 91 ? -7.375 -15.692 18.390 1.00 82.62 91 GLU A O 1
ATOM 685 N N . ARG A 1 92 ? -6.892 -13.557 18.924 1.00 85.44 92 ARG A N 1
ATOM 686 C CA . ARG A 1 92 ? -7.721 -12.956 17.871 1.00 85.44 92 ARG A CA 1
ATOM 687 C C . ARG A 1 92 ? -7.220 -13.332 16.481 1.00 85.44 92 ARG A C 1
ATOM 689 O O . ARG A 1 92 ? -8.017 -13.747 15.649 1.00 85.44 92 ARG A O 1
ATOM 696 N N . ALA A 1 93 ? -5.911 -13.253 16.262 1.00 83.94 93 ALA A N 1
ATOM 697 C CA . ALA A 1 93 ? -5.241 -13.692 15.046 1.00 83.94 93 ALA A CA 1
ATOM 698 C C . ALA A 1 93 ? -5.535 -15.171 14.749 1.00 83.94 93 ALA A C 1
ATOM 700 O O . ALA A 1 93 ? -5.952 -15.514 13.647 1.00 83.94 93 ALA A O 1
ATOM 701 N N . SER A 1 94 ? -5.391 -16.050 15.746 1.00 83.62 94 SER A N 1
ATOM 702 C CA . SER A 1 94 ? -5.650 -17.489 15.590 1.00 83.62 94 SER A CA 1
ATOM 703 C C . SER A 1 94 ? -7.121 -17.781 15.300 1.00 83.62 94 SER A C 1
ATOM 705 O O . SER A 1 94 ? -7.425 -18.606 14.439 1.00 83.62 94 SER A O 1
ATOM 707 N N . LYS A 1 95 ? -8.042 -17.092 15.988 1.00 89.06 95 LYS A N 1
ATOM 708 C CA . LYS A 1 95 ? -9.480 -17.195 15.728 1.00 89.06 95 LYS A CA 1
ATOM 709 C C . LYS A 1 95 ? -9.807 -16.730 14.311 1.00 89.06 95 LYS A C 1
ATOM 711 O O . LYS A 1 95 ? -10.430 -17.479 13.570 1.00 89.06 95 LYS A O 1
ATOM 716 N N . PHE A 1 96 ? -9.340 -15.546 13.916 1.00 90.06 96 PHE A N 1
ATOM 717 C CA . PHE A 1 96 ? -9.566 -15.003 12.578 1.00 90.06 96 PHE A CA 1
ATOM 718 C C . PHE A 1 96 ? -9.013 -15.923 11.491 1.00 90.06 96 PHE A C 1
ATOM 720 O O . PHE A 1 96 ? -9.707 -16.204 10.519 1.00 90.06 96 PHE A O 1
ATOM 727 N N . LYS A 1 97 ? -7.799 -16.454 11.680 1.00 88.50 97 LYS A N 1
ATOM 728 C CA . LYS A 1 97 ? -7.206 -17.442 10.778 1.00 88.50 97 LYS A CA 1
ATOM 729 C C . LYS A 1 97 ? -8.114 -18.648 10.601 1.00 88.50 97 LYS A C 1
ATOM 731 O O . LYS A 1 97 ? -8.418 -19.005 9.473 1.00 88.50 97 LYS A O 1
ATOM 736 N N . LYS A 1 98 ? -8.562 -19.245 11.706 1.00 88.69 98 LYS A N 1
ATOM 737 C CA . LYS A 1 98 ? -9.434 -20.420 11.688 1.00 88.69 98 LYS A CA 1
ATOM 738 C C . LYS A 1 98 ? -10.774 -20.119 11.017 1.00 88.69 98 LYS A C 1
ATOM 740 O O . LYS A 1 98 ? -11.248 -20.932 10.229 1.00 88.69 98 LYS A O 1
ATOM 745 N N . ASP A 1 99 ? -11.370 -18.966 11.313 1.00 90.06 99 ASP A N 1
ATOM 746 C CA . ASP A 1 99 ? -12.632 -18.536 10.710 1.00 90.06 99 ASP A CA 1
ATOM 747 C C . ASP A 1 99 ? -12.459 -18.365 9.192 1.00 90.06 99 ASP A C 1
ATOM 749 O O . ASP A 1 99 ? -13.242 -18.923 8.424 1.00 90.06 99 ASP A O 1
ATOM 753 N N . MET A 1 100 ? -11.379 -17.705 8.754 1.00 88.81 100 MET A N 1
ATOM 754 C CA . MET A 1 100 ? -11.012 -17.588 7.341 1.00 88.81 100 MET A CA 1
ATOM 755 C C . MET A 1 100 ? -10.794 -18.972 6.718 1.00 88.81 100 MET A C 1
ATOM 757 O O . MET A 1 100 ? -11.489 -19.323 5.775 1.00 88.81 100 MET A O 1
ATOM 761 N N . GLU A 1 101 ? -9.902 -19.804 7.259 1.00 85.75 101 GLU A N 1
ATOM 762 C CA . GLU A 1 101 ? -9.605 -21.153 6.749 1.00 85.75 101 GLU A CA 1
ATOM 763 C C . GLU A 1 101 ? -10.858 -22.035 6.643 1.00 85.75 101 GLU A C 1
ATOM 765 O O . GLU A 1 101 ? -10.991 -22.808 5.694 1.00 85.75 101 GLU A O 1
ATOM 770 N N . SER A 1 102 ? -11.813 -21.889 7.567 1.00 86.38 102 SER A N 1
ATOM 771 C CA . SER A 1 102 ? -13.070 -22.642 7.539 1.00 86.38 102 SER A CA 1
ATOM 772 C C . SER A 1 102 ? -13.977 -22.264 6.366 1.00 86.38 102 SER A C 1
ATOM 774 O O . SER A 1 102 ? -14.606 -23.141 5.772 1.00 86.38 102 SER A O 1
ATOM 776 N N . VAL A 1 103 ? -14.028 -20.980 5.992 1.00 83.62 103 VAL A N 1
ATOM 777 C CA . VAL A 1 103 ? -14.838 -20.519 4.852 1.00 83.62 103 VAL A CA 1
ATOM 778 C C . VAL A 1 103 ? -14.138 -20.745 3.511 1.00 83.62 103 VAL A C 1
ATOM 780 O O . VAL A 1 103 ? -14.784 -20.886 2.468 1.00 83.62 103 VAL A O 1
ATOM 783 N N . ILE A 1 104 ? -12.814 -20.818 3.573 1.00 75.25 104 ILE A N 1
ATOM 784 C CA . ILE A 1 104 ? -11.864 -21.059 2.495 1.00 75.25 104 ILE A CA 1
ATOM 785 C C . ILE A 1 104 ? -11.881 -22.530 2.049 1.00 75.25 104 ILE A C 1
ATOM 787 O O . ILE A 1 104 ? -12.107 -22.823 0.873 1.00 75.25 104 ILE A O 1
ATOM 791 N N . GLY A 1 105 ? -11.707 -23.466 2.989 1.00 66.06 105 GLY A N 1
ATOM 792 C CA . GLY A 1 105 ? -11.441 -24.879 2.696 1.00 66.06 105 GLY A CA 1
ATOM 793 C C . GLY A 1 105 ? -12.590 -25.629 2.017 1.00 66.06 105 GLY A C 1
ATOM 794 O O . GLY A 1 105 ? -12.384 -26.723 1.501 1.00 66.06 105 GLY A O 1
ATOM 795 N N . ALA A 1 106 ? -13.792 -25.051 1.979 1.00 58.38 106 ALA A N 1
ATOM 796 C CA . ALA A 1 106 ? -14.968 -25.671 1.375 1.00 58.38 106 ALA A CA 1
ATOM 797 C C . ALA A 1 106 ? -15.006 -25.607 -0.170 1.00 58.38 106 ALA A C 1
ATOM 799 O O . ALA A 1 106 ? -15.731 -26.393 -0.772 1.00 58.38 106 ALA A O 1
ATOM 800 N N . GLU A 1 107 ? -14.258 -24.707 -0.833 1.00 58.97 107 GLU A N 1
ATOM 801 C CA . GLU A 1 107 ? -14.319 -24.542 -2.306 1.00 58.97 107 GLU A CA 1
ATOM 802 C C . GLU A 1 107 ? -12.974 -24.217 -2.989 1.00 58.97 107 GLU A C 1
ATOM 804 O O . GLU A 1 107 ? -12.960 -23.909 -4.183 1.00 58.97 107 GLU A O 1
ATOM 809 N N . ASP A 1 108 ? -11.850 -24.305 -2.269 1.00 65.75 108 ASP A N 1
ATOM 810 C CA . ASP A 1 108 ? -10.503 -24.018 -2.797 1.00 65.75 108 ASP A CA 1
ATOM 811 C C . ASP A 1 108 ? -10.231 -24.766 -4.120 1.00 65.75 108 ASP A C 1
ATOM 813 O O . ASP A 1 108 ? -9.812 -24.181 -5.117 1.00 65.75 108 ASP A O 1
ATOM 817 N N . GLN A 1 109 ? -10.641 -26.036 -4.208 1.00 67.00 109 GLN A N 1
ATOM 818 C CA . GLN A 1 109 ? -10.476 -26.832 -5.428 1.00 67.00 109 GLN A CA 1
ATOM 819 C C . GLN A 1 109 ? -11.226 -26.264 -6.643 1.00 67.00 109 GLN A C 1
ATOM 821 O O . GLN A 1 109 ? -10.722 -26.350 -7.762 1.00 67.00 109 GLN A O 1
ATOM 826 N N . THR A 1 110 ? -12.407 -25.670 -6.462 1.00 71.38 110 THR A N 1
ATOM 827 C CA . THR A 1 110 ? -13.201 -25.114 -7.571 1.00 71.38 110 THR A CA 1
ATOM 828 C C . THR A 1 110 ? -12.609 -23.797 -8.061 1.00 71.38 110 THR A C 1
ATOM 830 O O . THR A 1 110 ? -12.503 -23.584 -9.269 1.00 71.38 110 THR A O 1
ATOM 833 N N . LEU A 1 111 ? -12.195 -22.919 -7.140 1.00 73.75 111 LEU A N 1
ATOM 834 C CA . LEU A 1 111 ? -11.582 -21.635 -7.486 1.00 73.75 111 LEU A CA 1
ATOM 835 C C . LEU A 1 111 ? -10.230 -21.855 -8.181 1.00 73.75 111 LEU A C 1
ATOM 837 O O . LEU A 1 111 ? -9.997 -21.320 -9.266 1.00 73.75 111 LEU A O 1
ATOM 841 N N . THR A 1 112 ? -9.393 -22.710 -7.591 1.00 74.00 112 THR A N 1
ATOM 842 C CA . THR A 1 112 ? -8.063 -23.056 -8.096 1.00 74.00 112 THR A CA 1
ATOM 843 C C . THR A 1 112 ? -8.149 -23.766 -9.444 1.00 74.00 112 THR A C 1
ATOM 845 O O . THR A 1 112 ? -7.515 -23.326 -10.397 1.00 74.00 112 THR A O 1
ATOM 848 N N . SER A 1 113 ? -9.018 -24.773 -9.604 1.00 75.25 113 SER A N 1
ATOM 849 C CA . SER A 1 113 ? -9.180 -25.446 -10.905 1.00 75.25 113 SER A CA 1
ATOM 850 C C . SER A 1 113 ? -9.722 -24.521 -11.999 1.00 75.25 113 SER A C 1
ATOM 852 O O . SER A 1 113 ? -9.273 -24.596 -13.142 1.00 75.25 113 SER A O 1
ATOM 854 N N . THR A 1 114 ? -10.655 -23.618 -11.678 1.00 74.25 114 THR A N 1
ATOM 855 C CA . THR A 1 114 ? -11.175 -22.644 -12.653 1.00 74.25 114 THR A CA 1
ATOM 856 C C . THR A 1 114 ? -10.074 -21.682 -13.106 1.00 74.25 114 THR A C 1
ATOM 858 O O . THR A 1 114 ? -9.961 -21.382 -14.295 1.00 74.25 114 THR A O 1
ATOM 861 N N . PHE A 1 115 ? -9.223 -21.248 -12.179 1.00 75.00 115 PHE A N 1
ATOM 862 C CA . PHE A 1 115 ? -8.089 -20.376 -12.465 1.00 75.00 115 PHE A CA 1
ATOM 863 C C . PHE A 1 115 ? -6.958 -21.083 -13.225 1.00 75.00 115 PHE A C 1
ATOM 865 O O . PHE A 1 115 ? -6.420 -20.522 -14.177 1.00 75.00 115 PHE A O 1
ATOM 872 N N . ASP A 1 116 ? -6.629 -22.326 -12.877 1.00 78.75 116 ASP A N 1
ATOM 873 C CA . ASP A 1 116 ? -5.629 -23.122 -13.595 1.00 78.75 116 ASP A CA 1
ATOM 874 C C . ASP A 1 116 ? -6.065 -23.386 -15.037 1.00 78.75 116 ASP A C 1
ATOM 876 O O . ASP A 1 116 ? -5.278 -23.220 -15.971 1.00 78.75 116 ASP A O 1
ATOM 880 N N . ASN A 1 117 ? -7.346 -23.706 -15.240 1.00 75.00 117 ASN A N 1
ATOM 881 C CA . ASN A 1 117 ? -7.932 -23.838 -16.572 1.00 75.00 117 ASN A CA 1
ATOM 882 C C . ASN A 1 117 ? -7.854 -22.519 -17.359 1.00 75.00 117 ASN A C 1
ATOM 884 O O . ASN A 1 117 ? -7.590 -22.534 -18.563 1.00 75.00 117 ASN A O 1
ATOM 888 N N . MET A 1 118 ? -8.035 -21.377 -16.689 1.00 71.44 118 MET A N 1
ATOM 889 C CA . MET A 1 118 ? -7.890 -20.052 -17.294 1.00 71.44 118 MET A CA 1
ATOM 890 C C . MET A 1 118 ? -6.437 -19.768 -17.710 1.00 71.44 118 MET A C 1
ATOM 892 O O . MET A 1 118 ? -6.205 -19.342 -18.842 1.00 71.44 118 MET A O 1
ATOM 896 N N . ILE A 1 119 ? -5.452 -20.053 -16.849 1.00 72.31 119 ILE A N 1
ATOM 897 C CA . ILE A 1 119 ? -4.025 -19.906 -17.184 1.00 72.31 119 ILE A CA 1
ATOM 898 C C . ILE A 1 119 ? -3.639 -20.838 -18.338 1.00 72.31 119 ILE A C 1
ATOM 900 O O . ILE A 1 119 ? -2.938 -20.423 -19.264 1.00 72.31 119 ILE A O 1
ATOM 904 N N . ALA A 1 120 ? -4.096 -22.091 -18.311 1.00 75.12 120 ALA A N 1
ATOM 905 C CA . ALA A 1 120 ? -3.831 -23.054 -19.373 1.00 75.12 120 ALA A CA 1
ATOM 906 C C . ALA A 1 120 ? -4.399 -22.577 -20.721 1.00 75.12 120 ALA A C 1
ATOM 908 O O . ALA A 1 120 ? -3.705 -22.648 -21.737 1.00 75.12 120 ALA A O 1
ATOM 909 N N . ALA A 1 121 ? -5.616 -22.024 -20.728 1.00 69.00 121 ALA A N 1
ATOM 910 C CA . ALA A 1 121 ? -6.231 -21.454 -21.923 1.00 69.00 121 ALA A CA 1
ATOM 911 C C . ALA A 1 121 ? -5.475 -20.220 -22.448 1.00 69.00 121 ALA A C 1
ATOM 913 O O . ALA A 1 121 ? -5.307 -20.082 -23.658 1.00 69.00 121 ALA A O 1
ATOM 914 N N . GLN A 1 122 ? -4.974 -19.338 -21.578 1.00 66.12 122 GLN A N 1
ATOM 915 C CA . GLN A 1 122 ? -4.158 -18.193 -22.004 1.00 66.12 122 GLN A CA 1
ATOM 916 C C . GLN A 1 122 ? -2.851 -18.626 -22.665 1.00 66.12 122 GLN A C 1
ATOM 918 O O . GLN A 1 122 ? -2.526 -18.136 -23.748 1.00 66.12 122 GLN A O 1
ATOM 923 N N . ARG A 1 123 ? -2.143 -19.577 -22.047 1.00 73.81 123 ARG A N 1
ATOM 924 C CA . ARG A 1 123 ? -0.899 -20.135 -22.593 1.00 73.81 123 ARG A CA 1
ATOM 925 C C . ARG A 1 123 ? -1.129 -20.776 -23.955 1.00 73.81 123 ARG A C 1
ATOM 927 O O . ARG A 1 123 ? -0.362 -20.541 -24.882 1.00 73.81 123 ARG A O 1
ATOM 934 N N . ALA A 1 124 ? -2.221 -21.529 -24.101 1.00 75.31 124 ALA A N 1
ATOM 935 C CA . ALA A 1 124 ? -2.597 -22.139 -25.375 1.00 75.31 124 ALA A CA 1
ATOM 936 C C . ALA A 1 124 ? -2.875 -21.105 -26.485 1.00 75.31 124 ALA A C 1
ATOM 938 O O . ALA A 1 124 ? -2.676 -21.412 -27.657 1.00 75.31 124 ALA A O 1
ATOM 939 N N . ASN A 1 125 ? -3.293 -19.886 -26.127 1.00 67.00 125 ASN A N 1
ATOM 940 C CA . ASN A 1 125 ? -3.569 -18.791 -27.063 1.00 67.00 125 ASN A CA 1
ATOM 941 C C . ASN A 1 125 ? -2.417 -17.769 -27.194 1.00 67.00 125 ASN A C 1
ATOM 943 O O . ASN A 1 125 ? -2.554 -16.791 -27.927 1.00 67.00 125 ASN A O 1
ATOM 947 N N . GLY A 1 126 ? -1.283 -17.971 -26.510 1.00 66.44 126 GLY A N 1
ATOM 948 C CA . GLY A 1 126 ? -0.127 -17.065 -26.563 1.00 66.44 126 GLY A CA 1
ATOM 949 C C . GLY A 1 126 ? -0.347 -15.712 -25.873 1.00 66.44 126 GLY A C 1
ATOM 950 O O . GLY A 1 126 ? 0.251 -14.710 -26.264 1.00 66.44 126 GLY A O 1
ATOM 951 N N . TRP A 1 127 ? -1.216 -15.653 -24.860 1.00 64.88 127 TRP A N 1
ATOM 952 C CA . TRP A 1 127 ? -1.630 -14.410 -24.191 1.00 64.88 127 TRP A CA 1
ATOM 953 C C . TRP A 1 127 ? -0.946 -14.148 -22.847 1.00 64.88 127 TRP A C 1
ATOM 955 O O . TRP A 1 127 ? -1.483 -13.435 -22.002 1.00 64.88 127 TRP A O 1
ATOM 965 N N . ASP A 1 128 ? 0.264 -14.668 -22.658 1.00 55.97 128 ASP A N 1
ATOM 966 C CA . ASP A 1 128 ? 0.977 -14.692 -21.371 1.00 55.97 128 ASP A CA 1
ATOM 967 C C . ASP A 1 128 ? 1.254 -13.311 -20.736 1.00 55.97 128 ASP A C 1
ATOM 969 O O . ASP A 1 128 ? 1.693 -13.228 -19.591 1.00 55.97 128 ASP A O 1
ATOM 973 N N . SER A 1 129 ? 1.011 -12.216 -21.463 1.00 51.44 129 SER A N 1
ATOM 974 C CA . SER A 1 129 ? 1.275 -10.836 -21.028 1.00 51.44 129 SER A CA 1
ATOM 975 C C . SER A 1 129 ? 0.040 -9.928 -20.969 1.00 51.44 129 SER A C 1
ATOM 977 O O . SER A 1 129 ? 0.182 -8.740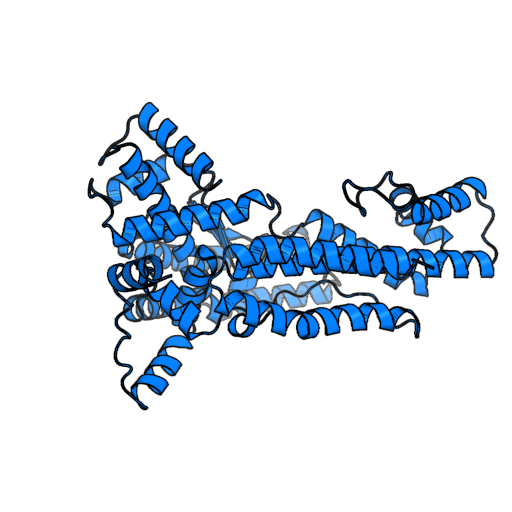 -20.669 1.00 51.44 129 SER A O 1
ATOM 979 N N . MET A 1 130 ? -1.164 -10.441 -21.247 1.00 51.66 130 MET A N 1
ATOM 980 C CA . MET A 1 130 ? -2.381 -9.622 -21.305 1.00 51.66 130 MET A CA 1
ATOM 981 C C . MET A 1 130 ? -3.226 -9.712 -20.019 1.00 51.66 130 MET A C 1
ATOM 983 O O . MET A 1 130 ? -3.294 -10.772 -19.396 1.00 51.66 130 MET A O 1
ATOM 987 N N . PRO A 1 131 ? -3.883 -8.611 -19.597 1.00 57.03 131 PRO A N 1
ATOM 988 C CA . PRO A 1 131 ? -4.766 -8.613 -18.432 1.00 57.03 131 PRO A CA 1
ATOM 989 C C . PRO A 1 131 ? -5.993 -9.515 -18.651 1.00 57.03 131 PRO A C 1
ATOM 991 O O . PRO A 1 131 ? -6.523 -9.597 -19.759 1.00 57.03 131 PRO A O 1
ATOM 994 N N . TYR A 1 132 ? -6.475 -10.160 -17.583 1.00 60.28 132 TYR A N 1
ATOM 995 C CA . TYR A 1 132 ? -7.677 -11.002 -17.610 1.00 60.28 132 TYR A CA 1
ATOM 996 C C . TYR A 1 132 ? -8.907 -10.160 -17.988 1.00 60.28 132 TYR A C 1
ATOM 998 O O . TYR A 1 132 ? -9.362 -9.329 -17.205 1.00 60.28 132 TYR A O 1
ATOM 1006 N N . THR A 1 133 ? -9.429 -10.341 -19.204 1.00 58.66 133 THR A N 1
ATOM 1007 C CA . THR A 1 133 ? -10.630 -9.644 -19.691 1.00 58.66 133 THR A CA 1
ATOM 1008 C C . THR A 1 133 ? -11.604 -10.603 -20.371 1.00 58.66 133 THR A C 1
ATOM 1010 O O . THR A 1 133 ? -11.199 -11.597 -20.977 1.00 58.66 133 THR A O 1
ATOM 1013 N N . ASP A 1 134 ? -12.898 -10.279 -20.305 1.00 49.88 134 ASP A N 1
ATOM 1014 C CA . ASP A 1 134 ? -14.003 -11.066 -20.882 1.00 49.88 134 ASP A CA 1
ATOM 1015 C C . ASP A 1 134 ? -13.773 -11.426 -22.368 1.00 49.88 134 ASP A C 1
ATOM 1017 O O . ASP A 1 134 ? -14.080 -12.527 -22.818 1.00 49.88 134 ASP A O 1
ATOM 1021 N N . ALA A 1 135 ? -13.115 -10.533 -23.119 1.00 53.91 135 ALA A N 1
ATOM 1022 C CA . ALA A 1 135 ? -12.796 -10.717 -24.537 1.00 53.91 135 ALA A CA 1
ATOM 1023 C C . ALA A 1 135 ? -11.840 -11.890 -24.829 1.00 53.91 135 ALA A C 1
ATOM 1025 O O . ALA A 1 135 ? -11.788 -12.366 -25.960 1.00 53.91 135 ALA A O 1
ATOM 1026 N N . MET A 1 136 ? -11.079 -12.350 -23.833 1.00 55.56 136 MET A N 1
ATOM 1027 C CA . MET A 1 136 ? -10.049 -13.375 -24.011 1.00 55.56 136 MET A CA 1
ATOM 1028 C C . MET A 1 136 ? -10.549 -14.760 -23.588 1.00 55.56 136 MET A C 1
ATOM 1030 O O . MET A 1 136 ? -10.308 -15.756 -24.253 1.00 55.56 136 MET A O 1
ATOM 1034 N N . MET A 1 137 ? -11.296 -14.857 -22.494 1.00 57.25 137 MET A N 1
ATOM 1035 C CA . MET A 1 137 ? -11.521 -16.146 -21.825 1.00 57.25 137 MET A CA 1
ATOM 1036 C C . MET A 1 137 ? -12.653 -16.995 -22.409 1.00 57.25 137 MET A C 1
ATOM 1038 O O . MET A 1 137 ? -12.810 -18.151 -22.018 1.00 57.25 137 MET A O 1
ATOM 1042 N N . GLY A 1 138 ? -13.433 -16.443 -23.339 1.00 62.44 138 GLY A N 1
ATOM 1043 C CA . GLY A 1 138 ? -14.743 -16.987 -23.670 1.00 62.44 138 GLY A CA 1
ATOM 1044 C C . GLY A 1 138 ? -15.720 -16.724 -22.521 1.00 62.44 138 GLY A C 1
ATOM 1045 O O . GLY A 1 138 ? -15.419 -16.933 -21.344 1.00 62.44 138 GLY A O 1
ATOM 1046 N N . THR A 1 139 ? -16.920 -16.262 -22.861 1.00 72.38 139 THR A N 1
ATOM 1047 C CA . THR A 1 139 ? -17.890 -15.729 -21.892 1.00 72.38 139 THR A CA 1
ATOM 1048 C C . THR A 1 139 ? -18.210 -16.712 -20.756 1.00 72.38 139 THR A C 1
ATOM 1050 O O . THR A 1 139 ? -18.429 -16.294 -19.627 1.00 72.38 139 THR A O 1
ATOM 1053 N N . ARG A 1 140 ? -18.180 -18.030 -21.011 1.00 77.12 140 ARG A N 1
ATOM 1054 C CA . ARG A 1 140 ? -18.520 -19.054 -20.006 1.00 77.12 140 ARG A CA 1
ATOM 1055 C C . ARG A 1 140 ? -17.451 -19.243 -18.929 1.00 77.12 140 ARG A C 1
ATOM 1057 O O . ARG A 1 140 ? -17.800 -19.348 -17.759 1.00 77.12 140 ARG A O 1
ATOM 1064 N N . GLN A 1 141 ? -16.172 -19.311 -19.296 1.00 72.81 141 GLN A N 1
ATOM 1065 C CA . GLN A 1 141 ? -15.083 -19.502 -18.333 1.00 72.81 141 GLN A CA 1
ATOM 1066 C C . GLN A 1 141 ? -14.908 -18.258 -17.461 1.00 72.81 141 GLN A C 1
ATOM 1068 O O . GLN A 1 141 ? -14.731 -18.375 -16.251 1.00 72.81 141 GLN A O 1
ATOM 1073 N N . TRP A 1 142 ? -15.031 -17.070 -18.061 1.00 77.06 142 TRP A N 1
ATOM 1074 C CA . TRP A 1 142 ? -15.013 -15.812 -17.319 1.00 77.06 142 TRP A CA 1
ATOM 1075 C C . TRP A 1 142 ? -16.195 -15.683 -16.355 1.00 77.06 142 TRP A C 1
ATOM 1077 O O . TRP A 1 142 ? -16.010 -15.272 -15.210 1.00 77.06 142 TRP A O 1
ATOM 1087 N N . GLN A 1 143 ? -17.399 -16.074 -16.784 1.00 81.12 143 GLN A N 1
ATOM 1088 C CA . GLN A 1 143 ? -18.570 -16.137 -15.905 1.00 81.12 143 GLN A CA 1
ATOM 1089 C C . GLN A 1 143 ? -18.342 -17.101 -14.741 1.00 81.12 143 GLN A C 1
ATOM 1091 O O . GLN A 1 143 ? -18.500 -16.699 -13.595 1.00 81.12 143 GLN A O 1
ATOM 1096 N N . ALA A 1 144 ? -17.878 -18.327 -15.007 1.00 80.00 144 ALA A N 1
ATOM 1097 C CA . ALA A 1 144 ? -17.606 -19.307 -13.957 1.00 80.00 144 ALA A CA 1
ATOM 1098 C C . ALA A 1 144 ? -16.559 -18.810 -12.943 1.00 80.00 144 ALA A C 1
ATOM 1100 O O . ALA A 1 144 ? -16.732 -18.997 -11.738 1.00 80.00 144 ALA A O 1
ATOM 1101 N N . PHE A 1 145 ? -15.499 -18.142 -13.413 1.00 81.12 145 PHE A N 1
ATOM 1102 C CA . PHE A 1 145 ? -14.488 -17.548 -12.540 1.00 81.12 145 PHE A CA 1
ATOM 1103 C C . PHE A 1 145 ? -15.068 -16.422 -11.676 1.00 81.12 145 PHE A C 1
ATOM 1105 O O . PHE A 1 145 ? -14.885 -16.435 -10.460 1.00 81.12 145 PHE A O 1
ATOM 1112 N N . ASN A 1 146 ? -15.817 -15.485 -12.265 1.00 83.88 146 ASN A N 1
ATOM 1113 C CA . ASN A 1 146 ? -16.452 -14.406 -11.504 1.00 83.88 146 ASN A CA 1
ATOM 1114 C C . ASN A 1 146 ? -17.508 -14.915 -10.523 1.00 83.88 146 ASN A C 1
ATOM 1116 O O . ASN A 1 146 ? -17.570 -14.417 -9.403 1.00 83.88 146 ASN A O 1
ATOM 1120 N N . ASP A 1 147 ? -18.292 -15.926 -10.893 1.00 85.56 147 ASP A N 1
ATOM 1121 C CA . ASP A 1 147 ? -19.256 -16.558 -9.992 1.00 85.56 147 ASP A CA 1
ATOM 1122 C C . ASP A 1 147 ? -18.544 -17.182 -8.787 1.00 85.56 147 ASP A C 1
ATOM 1124 O O . ASP A 1 147 ? -18.998 -17.052 -7.647 1.00 85.56 147 ASP A O 1
ATOM 1128 N N . ALA A 1 148 ? -17.400 -17.833 -9.015 1.00 83.12 148 ALA A N 1
ATOM 1129 C CA . ALA A 1 148 ? -16.592 -18.407 -7.949 1.00 83.12 148 ALA A CA 1
ATOM 1130 C C . ALA A 1 148 ? -15.958 -17.319 -7.057 1.00 83.12 148 ALA A C 1
ATOM 1132 O O . ALA A 1 148 ? -16.002 -17.436 -5.829 1.00 83.12 148 ALA A O 1
ATOM 1133 N N . LEU A 1 149 ? -15.464 -16.218 -7.639 1.00 85.94 149 LEU A N 1
ATOM 1134 C CA . LEU A 1 149 ? -14.990 -15.052 -6.881 1.00 85.94 149 LEU A CA 1
ATOM 1135 C C . LEU A 1 149 ? -16.114 -14.398 -6.072 1.00 85.94 149 LEU A C 1
ATOM 1137 O O . LEU A 1 149 ? -15.898 -14.041 -4.918 1.00 85.94 149 LEU A O 1
ATOM 1141 N N . TRP A 1 150 ? -17.323 -14.275 -6.622 1.00 89.12 150 TRP A N 1
ATOM 1142 C CA . TRP A 1 150 ? -18.470 -13.704 -5.915 1.00 89.12 150 TRP A CA 1
ATOM 1143 C C . TRP A 1 150 ? -18.910 -14.578 -4.737 1.00 89.12 150 TRP A C 1
ATOM 1145 O O . TRP A 1 150 ? -19.191 -14.081 -3.646 1.00 89.12 150 TRP A O 1
ATOM 1155 N N . LYS A 1 151 ? -18.888 -15.904 -4.906 1.00 87.44 151 LYS A N 1
ATOM 1156 C CA . LYS A 1 151 ? -19.094 -16.845 -3.796 1.00 87.44 151 LYS A CA 1
ATOM 1157 C C . LYS A 1 151 ? -17.994 -16.742 -2.742 1.00 87.44 151 LYS A C 1
ATOM 1159 O O . LYS A 1 151 ? -18.287 -16.831 -1.551 1.00 87.44 151 LYS A O 1
ATOM 1164 N N . ALA A 1 152 ? -16.730 -16.587 -3.141 1.00 86.06 152 ALA A N 1
ATOM 1165 C CA . ALA A 1 152 ? -15.629 -16.348 -2.205 1.00 86.06 152 ALA A CA 1
ATOM 1166 C C . ALA A 1 152 ? -15.833 -15.031 -1.442 1.00 86.06 152 ALA A C 1
ATOM 1168 O O . ALA A 1 152 ? -15.775 -15.019 -0.215 1.00 86.06 152 ALA A O 1
ATOM 1169 N N . HIS A 1 153 ? -16.188 -13.953 -2.143 1.00 91.50 153 HIS A N 1
ATOM 1170 C CA . HIS A 1 153 ? -16.512 -12.656 -1.554 1.00 91.50 153 HIS A CA 1
ATOM 1171 C C . HIS A 1 153 ? -17.598 -12.757 -0.483 1.00 91.50 153 HIS A C 1
ATOM 1173 O O . HIS A 1 153 ? -17.363 -12.350 0.655 1.00 91.50 153 HIS A O 1
ATOM 1179 N N . GLY A 1 154 ? -18.742 -13.371 -0.807 1.00 91.56 154 GLY A N 1
ATOM 1180 C CA . GLY A 1 154 ? -19.869 -13.510 0.119 1.00 91.56 154 GLY A CA 1
ATOM 1181 C C . GLY A 1 154 ? -19.542 -14.287 1.399 1.00 91.56 154 GLY A C 1
ATOM 1182 O O . GLY A 1 154 ? -20.212 -14.105 2.413 1.00 91.56 154 GLY A O 1
ATOM 1183 N N . ARG A 1 155 ? -18.497 -15.120 1.374 1.00 88.81 155 ARG A N 1
ATOM 1184 C CA . ARG A 1 155 ? -18.022 -15.904 2.522 1.00 88.81 155 ARG A CA 1
ATOM 1185 C C . ARG A 1 155 ? -16.922 -15.214 3.322 1.00 88.81 155 ARG A C 1
ATOM 1187 O O . ARG A 1 155 ? -16.934 -15.281 4.546 1.00 88.81 155 ARG A O 1
ATOM 1194 N N . LEU A 1 156 ? -15.982 -14.558 2.643 1.00 91.44 156 LEU A N 1
ATOM 1195 C CA . LEU A 1 156 ? -14.869 -13.847 3.278 1.00 91.44 156 LEU A CA 1
ATOM 1196 C C . LEU A 1 156 ? -15.340 -12.553 3.944 1.00 91.44 156 LEU A C 1
ATOM 1198 O O . LEU A 1 156 ? -14.896 -12.225 5.044 1.00 91.44 156 LEU A O 1
ATOM 1202 N N . LYS A 1 157 ? -16.277 -11.840 3.306 1.00 94.88 157 LYS A N 1
ATOM 1203 C CA . LYS A 1 157 ? -16.787 -10.556 3.792 1.00 94.88 157 LYS A CA 1
ATOM 1204 C C . LYS A 1 157 ? -17.292 -10.631 5.245 1.00 94.88 157 LYS A C 1
ATOM 1206 O O . LYS A 1 157 ? -16.804 -9.835 6.042 1.00 94.88 157 LYS A O 1
ATOM 1211 N N . PRO A 1 158 ? -18.174 -11.573 5.640 1.00 95.06 158 PRO A N 1
ATOM 1212 C CA . PRO A 1 158 ? -18.611 -11.678 7.032 1.00 95.06 158 PRO A CA 1
ATOM 1213 C C . PRO A 1 158 ? -17.465 -11.889 8.026 1.00 95.06 158 PRO A C 1
ATOM 1215 O O . PRO A 1 158 ? -17.505 -11.345 9.122 1.00 95.06 158 PRO A O 1
ATOM 1218 N N . VAL A 1 159 ? -16.427 -12.651 7.662 1.00 94.31 159 VAL A N 1
ATOM 1219 C CA . VAL A 1 159 ? -15.282 -12.905 8.553 1.00 94.31 159 VAL A CA 1
ATOM 1220 C C . VAL A 1 159 ? -14.474 -11.623 8.784 1.00 94.31 159 VAL A C 1
ATOM 1222 O O . VAL A 1 159 ? -14.111 -11.317 9.919 1.00 94.31 159 VAL A O 1
ATOM 1225 N N . ILE A 1 160 ? -14.252 -10.841 7.724 1.00 94.62 160 ILE A N 1
ATOM 1226 C CA . ILE A 1 160 ? -13.588 -9.529 7.780 1.00 94.62 160 ILE A CA 1
ATOM 1227 C C . ILE A 1 160 ? -14.421 -8.528 8.593 1.00 94.62 160 ILE A C 1
ATOM 1229 O O . ILE A 1 160 ? -13.886 -7.848 9.468 1.00 94.62 160 ILE A O 1
ATOM 1233 N N . GLU A 1 161 ? -15.730 -8.458 8.345 1.00 95.00 161 GLU A N 1
ATOM 1234 C CA . GLU A 1 161 ? -16.642 -7.556 9.060 1.00 95.00 161 GLU A CA 1
ATOM 1235 C C . GLU A 1 161 ? -16.748 -7.900 10.552 1.00 95.00 161 GLU A C 1
ATOM 1237 O O . GLU A 1 161 ? -16.707 -6.996 11.384 1.00 95.00 161 GLU A O 1
ATOM 1242 N N . ASN A 1 162 ? -16.797 -9.187 10.907 1.00 94.25 162 ASN A N 1
ATOM 1243 C CA . ASN A 1 162 ? -16.812 -9.627 12.304 1.00 94.25 162 ASN A CA 1
ATOM 1244 C C . ASN A 1 162 ? -15.531 -9.223 13.044 1.00 94.25 162 ASN A C 1
ATOM 1246 O O . ASN A 1 162 ? -15.584 -8.817 14.202 1.00 94.25 162 ASN A O 1
ATOM 1250 N N . LEU A 1 163 ? -14.371 -9.301 12.385 1.00 92.31 163 LEU A N 1
ATOM 1251 C CA . LEU A 1 163 ? -13.127 -8.837 12.993 1.00 92.31 163 LEU A CA 1
ATOM 1252 C C . LEU A 1 163 ? -13.117 -7.311 13.176 1.00 92.31 163 LEU A C 1
ATOM 1254 O O . LEU A 1 163 ? -12.628 -6.824 14.194 1.00 92.31 163 LEU A O 1
ATOM 1258 N N . ALA A 1 164 ? -13.671 -6.549 12.230 1.00 94.31 164 ALA A N 1
ATOM 1259 C CA . ALA A 1 164 ? -13.825 -5.104 12.397 1.00 94.31 164 ALA A CA 1
ATOM 1260 C C . ALA A 1 164 ? -14.720 -4.760 13.606 1.00 94.31 164 ALA A C 1
ATOM 1262 O O . ALA A 1 164 ? -14.376 -3.869 14.389 1.00 94.31 164 ALA A O 1
ATOM 1263 N N . ASP A 1 165 ? -15.803 -5.515 13.815 1.00 93.81 165 ASP A N 1
ATOM 1264 C CA . ASP A 1 165 ? -16.660 -5.383 14.998 1.00 93.81 165 ASP A CA 1
ATOM 1265 C C . ASP A 1 165 ? -15.900 -5.697 16.295 1.00 93.81 165 ASP A C 1
ATOM 1267 O O . ASP A 1 165 ? -15.936 -4.902 17.236 1.00 93.81 165 ASP A O 1
ATOM 1271 N N . ASP A 1 166 ? -15.145 -6.801 16.334 1.00 90.56 166 ASP A N 1
ATOM 1272 C CA . ASP A 1 166 ? -14.321 -7.188 17.489 1.00 90.56 166 ASP A CA 1
ATOM 1273 C C . ASP A 1 166 ? -13.284 -6.103 17.844 1.00 90.56 166 ASP A C 1
ATOM 1275 O O . ASP A 1 166 ? -12.970 -5.863 19.017 1.00 90.56 166 ASP A O 1
ATOM 1279 N N . LEU A 1 167 ? -12.745 -5.422 16.829 1.00 89.44 167 LEU A N 1
ATOM 1280 C CA . LEU A 1 167 ? -11.794 -4.318 16.976 1.00 89.44 167 LEU A CA 1
ATOM 1281 C C . LEU A 1 167 ? -12.466 -2.970 17.277 1.00 89.44 167 LEU A C 1
ATOM 1283 O O . LEU A 1 167 ? -11.762 -2.007 17.587 1.00 89.44 167 LEU A O 1
ATOM 1287 N N . HIS A 1 168 ? -13.799 -2.898 17.237 1.00 91.56 168 HIS A N 1
ATOM 1288 C CA . HIS A 1 168 ? -14.581 -1.671 17.397 1.00 91.56 168 HIS A CA 1
ATOM 1289 C C . HIS A 1 168 ? -14.156 -0.578 16.401 1.00 91.56 168 HIS A C 1
ATOM 1291 O O . HIS A 1 168 ? -13.940 0.585 16.768 1.00 91.56 168 HIS A O 1
ATOM 1297 N N . ILE A 1 169 ? -14.014 -0.958 15.130 1.00 94.19 169 ILE A N 1
ATOM 1298 C CA . ILE A 1 169 ? -13.673 -0.054 14.024 1.00 94.19 169 ILE A CA 1
ATOM 1299 C C . ILE A 1 169 ? -14.783 -0.063 12.962 1.00 94.19 169 ILE A C 1
ATOM 1301 O O . ILE A 1 169 ? -15.505 -1.056 12.857 1.00 94.19 169 ILE A O 1
ATOM 1305 N N . PRO A 1 170 ? -14.952 1.013 12.169 1.00 95.31 170 PRO A N 1
ATOM 1306 C CA . PRO A 1 170 ? -15.924 1.006 11.082 1.00 95.31 170 PRO A CA 1
ATOM 1307 C C . PRO A 1 170 ? -15.658 -0.156 10.123 1.00 95.31 170 PRO A C 1
ATOM 1309 O O . PRO A 1 170 ? -14.522 -0.355 9.694 1.00 95.31 170 PRO A O 1
ATOM 1312 N N . ARG A 1 171 ? -16.703 -0.911 9.769 1.00 95.75 171 ARG A N 1
ATOM 1313 C CA . ARG A 1 171 ? -16.585 -2.076 8.881 1.00 95.75 171 ARG A CA 1
ATOM 1314 C C . ARG A 1 171 ? -16.077 -1.647 7.504 1.00 95.75 171 ARG A C 1
ATOM 1316 O O . ARG A 1 171 ? -16.777 -0.879 6.835 1.00 95.75 171 ARG A O 1
ATOM 1323 N N . PRO A 1 172 ? -14.897 -2.104 7.057 1.00 94.44 172 PRO A N 1
ATOM 1324 C CA . PRO A 1 172 ? -14.440 -1.805 5.713 1.00 94.44 172 PRO A CA 1
ATOM 1325 C C . PRO A 1 172 ? -15.302 -2.538 4.685 1.00 94.44 172 PRO A C 1
ATOM 1327 O O . PRO A 1 172 ? -15.695 -3.690 4.873 1.00 94.44 172 PRO A O 1
ATOM 1330 N N . LYS A 1 173 ? -15.569 -1.877 3.561 1.00 94.75 173 LYS A N 1
ATOM 1331 C CA . LYS A 1 173 ? -16.141 -2.513 2.375 1.00 94.75 173 LYS A CA 1
ATOM 1332 C C . LYS A 1 173 ? -15.113 -3.514 1.862 1.00 94.75 173 LYS A C 1
ATOM 1334 O O . LYS A 1 173 ? -14.000 -3.131 1.531 1.00 94.75 173 LYS A O 1
ATOM 1339 N N . PHE A 1 174 ? -15.455 -4.794 1.820 1.00 94.81 174 PHE A N 1
ATOM 1340 C CA . PHE A 1 174 ? -14.588 -5.793 1.205 1.00 94.81 174 PHE A CA 1
ATOM 1341 C C . PHE A 1 174 ? -14.901 -5.897 -0.284 1.00 94.81 174 PHE A C 1
ATOM 1343 O O . PHE A 1 174 ? -16.074 -6.007 -0.651 1.00 94.81 174 PHE A O 1
ATOM 1350 N N . GLN A 1 175 ? -13.875 -5.904 -1.126 1.00 94.12 175 GLN A N 1
ATOM 1351 C CA . GLN A 1 175 ? -13.980 -6.157 -2.557 1.00 94.12 175 GLN A CA 1
ATOM 1352 C C . GLN A 1 175 ? -12.888 -7.119 -3.020 1.00 94.12 175 GLN A C 1
ATOM 1354 O O . GLN A 1 175 ? -11.808 -7.201 -2.437 1.00 94.12 175 GLN A O 1
ATOM 1359 N N . ILE A 1 176 ? -13.176 -7.831 -4.108 1.00 90.94 176 ILE A N 1
ATOM 1360 C CA . ILE A 1 176 ? -12.178 -8.599 -4.847 1.00 90.94 176 ILE A CA 1
ATOM 1361 C C . ILE A 1 176 ? -12.024 -7.938 -6.213 1.00 90.94 176 ILE A C 1
ATOM 1363 O O . ILE A 1 176 ? -12.996 -7.811 -6.955 1.00 90.94 176 ILE A O 1
ATOM 1367 N N . SER A 1 177 ? -10.808 -7.513 -6.535 1.00 87.75 177 SER A N 1
ATOM 1368 C CA . SER A 1 177 ? -10.494 -6.766 -7.748 1.00 87.75 177 SER A CA 1
ATOM 1369 C C . SER A 1 177 ? -9.574 -7.568 -8.666 1.00 87.75 177 SER A C 1
ATOM 1371 O O . SER A 1 177 ? -8.595 -8.184 -8.238 1.00 87.75 177 SER A O 1
ATOM 1373 N N . HIS A 1 178 ? -9.873 -7.526 -9.966 1.00 80.00 178 HIS A N 1
ATOM 1374 C CA . HIS A 1 178 ? -9.026 -8.087 -11.029 1.00 80.00 178 HIS A CA 1
ATOM 1375 C C . HIS A 1 178 ? -7.812 -7.209 -11.350 1.00 80.00 178 HIS A C 1
ATOM 1377 O O . HIS A 1 178 ? -6.904 -7.635 -12.063 1.00 80.00 178 HIS A O 1
ATOM 1383 N N . HIS A 1 179 ? -7.806 -5.971 -10.855 1.00 73.62 179 HIS A N 1
ATOM 1384 C CA . HIS A 1 179 ? -6.803 -4.955 -11.172 1.00 73.62 179 HIS A CA 1
ATOM 1385 C C . HIS A 1 179 ? -5.985 -4.526 -9.953 1.00 73.62 179 HIS A C 1
ATOM 1387 O O . HIS A 1 179 ? -5.184 -3.594 -10.058 1.00 73.62 179 HIS A O 1
ATOM 1393 N N . GLU A 1 180 ? -6.181 -5.194 -8.815 1.00 74.06 180 GLU A N 1
ATOM 1394 C CA . GLU A 1 180 ? -5.449 -4.893 -7.593 1.00 74.06 180 GLU A CA 1
ATOM 1395 C C . GLU A 1 180 ? -3.954 -5.142 -7.785 1.00 74.06 180 GLU A C 1
ATOM 1397 O O . GLU A 1 180 ? -3.529 -6.193 -8.278 1.00 74.06 180 GLU A O 1
ATOM 1402 N N . ARG A 1 181 ? -3.145 -4.146 -7.415 1.00 64.94 181 ARG A N 1
ATOM 1403 C CA . ARG A 1 181 ? -1.689 -4.233 -7.513 1.00 64.94 181 ARG A CA 1
ATOM 1404 C C . ARG A 1 181 ? -1.145 -4.724 -6.182 1.00 64.94 181 ARG A C 1
ATOM 1406 O O . ARG A 1 181 ? -1.120 -3.977 -5.217 1.00 64.94 181 ARG A O 1
ATOM 1413 N N . GLY A 1 182 ? -0.666 -5.961 -6.163 1.00 75.81 182 GLY A N 1
ATOM 1414 C CA . GLY A 1 182 ? -0.242 -6.636 -4.936 1.00 75.81 182 GLY A CA 1
ATOM 1415 C C . GLY A 1 182 ? -1.276 -7.663 -4.489 1.00 75.81 182 GLY A C 1
ATOM 1416 O O . GLY A 1 182 ? -2.095 -8.107 -5.294 1.00 75.81 182 GLY A O 1
ATOM 1417 N N . SER A 1 183 ? -1.202 -8.079 -3.224 1.00 84.75 183 SER A N 1
ATOM 1418 C CA . SER A 1 183 ? -2.119 -9.087 -2.678 1.00 84.75 183 SER A CA 1
ATOM 1419 C C . SER A 1 183 ? -3.422 -8.490 -2.168 1.00 84.75 183 SER A C 1
ATOM 1421 O O . SER A 1 183 ? -4.484 -9.064 -2.413 1.00 84.75 183 SER A O 1
ATOM 1423 N N . ALA A 1 184 ? -3.352 -7.328 -1.529 1.00 90.06 184 ALA A N 1
ATOM 1424 C CA . ALA A 1 184 ? -4.498 -6.510 -1.180 1.00 90.06 184 ALA A CA 1
ATOM 1425 C C . ALA A 1 184 ? -4.055 -5.060 -0.935 1.00 90.06 184 ALA A C 1
ATOM 1427 O O . ALA A 1 184 ? -2.858 -4.764 -0.960 1.00 90.06 184 ALA A O 1
ATOM 1428 N N . SER A 1 185 ? -5.029 -4.182 -0.717 1.00 91.31 185 SER A N 1
ATOM 1429 C CA . SER A 1 185 ? -4.822 -2.842 -0.186 1.00 91.31 185 SER A CA 1
ATOM 1430 C C . SER A 1 185 ? -6.016 -2.385 0.646 1.00 91.31 185 SER A C 1
ATOM 1432 O O . SER A 1 185 ? -7.170 -2.708 0.348 1.00 91.31 185 SER A O 1
ATOM 1434 N N . PHE A 1 186 ? -5.745 -1.586 1.673 1.00 92.56 186 PHE A N 1
ATOM 1435 C CA . PHE A 1 186 ? -6.737 -0.772 2.357 1.00 92.56 186 PHE A CA 1
ATOM 1436 C C . PHE A 1 186 ? -6.732 0.656 1.802 1.00 92.56 186 PHE A C 1
ATOM 1438 O O . PHE A 1 186 ? -5.710 1.344 1.801 1.00 92.56 186 PHE A O 1
ATOM 1445 N N . SER A 1 187 ? -7.900 1.133 1.375 1.00 90.62 187 SER A N 1
ATOM 1446 C CA . SER A 1 187 ? -8.142 2.517 0.982 1.00 90.62 187 SER A CA 1
ATOM 1447 C C . SER A 1 187 ? -8.924 3.248 2.077 1.00 90.62 187 SER A C 1
ATOM 1449 O O . SER A 1 187 ? -10.143 3.062 2.196 1.00 90.62 187 SER A O 1
ATOM 1451 N N . PRO A 1 188 ? -8.269 4.136 2.852 1.00 89.00 188 PRO A N 1
ATOM 1452 C CA . PRO A 1 188 ? -8.953 4.985 3.826 1.00 89.00 188 PRO A CA 1
ATOM 1453 C C . PRO A 1 188 ? -10.013 5.899 3.201 1.00 89.00 188 PRO A C 1
ATOM 1455 O O . PRO A 1 188 ? -10.974 6.273 3.869 1.00 89.00 188 PRO A O 1
ATOM 1458 N N . GLU A 1 189 ? -9.846 6.264 1.925 1.00 88.88 189 GLU A N 1
ATOM 1459 C CA . GLU A 1 189 ? -10.735 7.200 1.234 1.00 88.88 189 GLU A CA 1
ATOM 1460 C C . GLU A 1 189 ? -12.162 6.670 1.137 1.00 88.88 189 GLU A C 1
ATOM 1462 O O . GLU A 1 189 ? -13.119 7.402 1.411 1.00 88.88 189 GLU A O 1
ATOM 1467 N N . TYR A 1 190 ? -12.289 5.390 0.801 1.00 90.50 190 TYR A N 1
ATOM 1468 C CA . TYR A 1 190 ? -13.572 4.723 0.590 1.00 90.50 190 TYR A CA 1
ATOM 1469 C C . TYR A 1 190 ? -13.942 3.762 1.724 1.00 90.50 190 TYR A C 1
ATOM 1471 O O . TYR A 1 190 ? -15.033 3.179 1.686 1.00 90.50 190 TYR A O 1
ATOM 1479 N N . ASN A 1 191 ? -13.059 3.642 2.726 1.00 93.94 191 ASN A N 1
ATOM 1480 C CA . ASN A 1 191 ? -13.085 2.630 3.775 1.00 93.94 191 ASN A CA 1
ATOM 1481 C C . ASN A 1 191 ? -13.228 1.230 3.173 1.00 93.94 191 ASN A C 1
ATOM 1483 O O . ASN A 1 191 ? -14.247 0.562 3.349 1.00 93.94 191 ASN A O 1
ATOM 1487 N N . GLU A 1 192 ? -12.235 0.826 2.391 1.00 94.19 192 GLU A N 1
ATOM 1488 C CA . GLU A 1 192 ? -12.324 -0.351 1.536 1.00 94.19 192 GLU A CA 1
ATOM 1489 C C . GLU A 1 192 ? -11.076 -1.216 1.628 1.00 94.19 192 GLU A C 1
ATOM 1491 O O . GLU A 1 192 ? -9.966 -0.699 1.591 1.00 94.19 192 GLU A O 1
ATOM 1496 N N . ILE A 1 193 ? -11.268 -2.530 1.712 1.00 94.44 193 ILE A N 1
ATOM 1497 C CA . ILE A 1 193 ? -10.223 -3.529 1.513 1.00 94.44 193 ILE A CA 1
ATOM 1498 C C . ILE A 1 193 ? -10.440 -4.141 0.133 1.00 94.44 193 ILE A C 1
ATOM 1500 O O . ILE A 1 193 ? -11.436 -4.834 -0.089 1.00 94.44 193 ILE A O 1
ATOM 1504 N N . ASN A 1 194 ? -9.497 -3.904 -0.773 1.00 93.62 194 ASN A N 1
ATOM 1505 C CA . ASN A 1 194 ? -9.463 -4.495 -2.103 1.00 93.62 194 ASN A CA 1
ATOM 1506 C C . ASN A 1 194 ? -8.474 -5.654 -2.106 1.00 93.62 194 ASN A C 1
ATOM 1508 O O . ASN A 1 194 ? -7.284 -5.453 -1.906 1.00 93.62 194 ASN A O 1
ATOM 1512 N N . MET A 1 195 ? -8.949 -6.873 -2.339 1.00 91.75 195 MET A N 1
ATOM 1513 C CA . MET A 1 195 ? -8.098 -8.055 -2.449 1.00 91.75 195 MET A CA 1
ATOM 1514 C C . MET A 1 195 ? -7.915 -8.458 -3.908 1.00 91.75 195 MET A C 1
ATOM 1516 O O . MET A 1 195 ? -8.866 -8.459 -4.689 1.00 91.75 195 MET A O 1
ATOM 1520 N N . SER A 1 196 ? -6.698 -8.839 -4.287 1.00 88.62 196 SER A N 1
ATOM 1521 C CA . SER A 1 196 ? -6.414 -9.302 -5.643 1.00 88.62 196 SER A CA 1
ATOM 1522 C C . SER A 1 196 ? -7.055 -10.656 -5.903 1.00 88.62 196 SER A C 1
ATOM 1524 O O . SER A 1 196 ? -6.760 -11.630 -5.211 1.00 88.62 196 SER A O 1
ATOM 1526 N N . ALA A 1 197 ? -7.866 -10.748 -6.959 1.00 85.81 197 ALA A N 1
ATOM 1527 C CA . ALA A 1 197 ? -8.398 -12.024 -7.437 1.00 85.81 197 ALA A CA 1
ATOM 1528 C C . ALA A 1 197 ? -7.270 -13.022 -7.745 1.00 85.81 197 ALA A C 1
ATOM 1530 O O . ALA A 1 197 ? -7.386 -14.210 -7.465 1.00 85.81 197 ALA A O 1
ATOM 1531 N N . THR A 1 198 ? -6.148 -12.532 -8.284 1.00 79.25 198 THR A N 1
ATOM 1532 C CA . THR A 1 198 ? -4.992 -13.378 -8.602 1.00 79.25 198 THR A CA 1
ATOM 1533 C C . THR A 1 198 ? -4.304 -13.886 -7.339 1.00 79.25 198 THR A C 1
ATOM 1535 O O . THR A 1 198 ? -3.961 -15.064 -7.281 1.00 79.25 198 THR A O 1
ATOM 1538 N N . SER A 1 199 ? -4.098 -13.030 -6.334 1.00 80.31 199 SER A N 1
ATOM 1539 C CA . SER A 1 199 ? -3.450 -13.453 -5.085 1.00 80.31 199 SER A CA 1
ATOM 1540 C C . SER A 1 199 ? -4.349 -14.345 -4.247 1.00 80.31 199 SER A C 1
ATOM 1542 O O . SER A 1 199 ? -3.853 -15.304 -3.667 1.00 80.31 199 SER A O 1
ATOM 1544 N N . LEU A 1 200 ? -5.662 -14.097 -4.253 1.00 82.06 200 LEU A N 1
ATOM 1545 C CA . LEU A 1 200 ? -6.628 -14.976 -3.608 1.00 82.06 200 LEU A CA 1
ATOM 1546 C C . LEU A 1 200 ? -6.511 -16.406 -4.146 1.00 82.06 200 LEU A C 1
ATOM 1548 O O . LEU A 1 200 ? -6.559 -17.340 -3.363 1.00 82.06 200 LEU A O 1
ATOM 1552 N N . VAL A 1 201 ? -6.302 -16.587 -5.455 1.00 77.19 201 VAL A N 1
ATOM 1553 C CA . VAL A 1 201 ? -6.152 -17.932 -6.026 1.00 77.19 201 VAL A CA 1
ATOM 1554 C C . VAL A 1 201 ? -4.741 -18.498 -5.846 1.00 77.19 201 VAL A C 1
ATOM 1556 O O . VAL A 1 201 ? -4.581 -19.638 -5.429 1.00 77.19 201 VAL A O 1
ATOM 1559 N N . LYS A 1 202 ? -3.697 -17.724 -6.166 1.00 72.44 202 LYS A N 1
ATOM 1560 C CA . LYS A 1 202 ? -2.309 -18.225 -6.162 1.00 72.44 202 LYS A CA 1
ATOM 1561 C C . LYS A 1 202 ? -1.739 -18.428 -4.761 1.00 72.44 202 LYS A C 1
ATOM 1563 O O . LYS A 1 202 ? -0.931 -19.327 -4.554 1.00 72.44 202 LYS A O 1
ATOM 1568 N N . SER A 1 203 ? -2.142 -17.573 -3.832 1.00 73.31 203 SER A N 1
ATOM 1569 C CA . SER A 1 203 ? -1.625 -17.494 -2.469 1.00 73.31 203 SER A CA 1
ATOM 1570 C C . SER A 1 203 ? -2.760 -17.682 -1.474 1.00 73.31 203 SER A C 1
ATOM 1572 O O . SER A 1 203 ? -2.870 -16.970 -0.476 1.00 73.31 203 SER A O 1
ATOM 1574 N N . PHE A 1 204 ? -3.625 -18.657 -1.750 1.00 74.38 204 PHE A N 1
ATOM 1575 C CA . PHE A 1 204 ? -4.856 -18.869 -1.005 1.00 74.38 204 PHE A CA 1
ATOM 1576 C C . PHE A 1 204 ? -4.596 -19.002 0.513 1.00 74.38 204 PHE A C 1
ATOM 1578 O O . PHE A 1 204 ? -5.268 -18.365 1.328 1.00 74.38 204 PHE A O 1
ATOM 1585 N N . ALA A 1 205 ? -3.546 -19.736 0.894 1.00 75.44 205 ALA A N 1
ATOM 1586 C CA . ALA A 1 205 ? -3.111 -19.915 2.283 1.00 75.44 205 ALA A CA 1
ATOM 1587 C C . ALA A 1 205 ? -2.625 -18.621 2.976 1.00 75.44 205 ALA A C 1
ATOM 1589 O O . ALA A 1 205 ? -2.625 -18.546 4.204 1.00 75.44 205 ALA A O 1
ATOM 1590 N N . GLU A 1 206 ? -2.225 -17.600 2.215 1.00 82.50 206 GLU A N 1
ATOM 1591 C CA . GLU A 1 206 ? -1.764 -16.305 2.736 1.00 82.50 206 GLU A CA 1
ATOM 1592 C C . GLU A 1 206 ? -2.923 -15.319 2.945 1.00 82.50 206 GLU A C 1
ATOM 1594 O O . GLU A 1 206 ? -2.776 -14.354 3.696 1.00 82.50 206 GLU A O 1
ATOM 1599 N N . THR A 1 207 ? -4.099 -15.593 2.364 1.00 86.25 207 THR A N 1
ATOM 1600 C CA . THR A 1 207 ? -5.306 -14.752 2.451 1.00 86.25 207 THR A CA 1
ATOM 1601 C C . THR A 1 207 ? -5.638 -14.293 3.876 1.00 86.25 207 THR A C 1
ATOM 1603 O O . THR A 1 207 ? -5.911 -13.103 4.053 1.00 86.25 207 THR A O 1
ATOM 1606 N N . PRO A 1 208 ? -5.594 -15.155 4.918 1.00 88.56 208 PRO A N 1
ATOM 1607 C CA . PRO A 1 208 ? -5.849 -14.710 6.285 1.00 88.56 208 PRO A CA 1
ATOM 1608 C C . PRO A 1 208 ? -4.823 -13.681 6.780 1.00 88.56 208 PRO A C 1
ATOM 1610 O O . PRO A 1 208 ? -5.202 -12.701 7.415 1.00 88.56 208 PRO A O 1
ATOM 1613 N N . SER A 1 209 ? -3.536 -13.870 6.471 1.00 88.94 209 SER A N 1
ATOM 1614 C CA . SER A 1 209 ? -2.474 -12.924 6.843 1.00 88.94 209 SER A CA 1
ATOM 1615 C C . SER A 1 209 ? -2.674 -11.581 6.136 1.00 88.94 209 SER A C 1
ATOM 1617 O O . SER A 1 209 ? -2.711 -10.535 6.784 1.00 88.94 209 SER A O 1
ATOM 1619 N N . THR A 1 210 ? -2.907 -11.616 4.820 1.00 90.19 210 THR A N 1
ATOM 1620 C CA . THR A 1 210 ? -3.142 -10.418 4.007 1.00 90.19 210 THR A CA 1
ATOM 1621 C C . THR A 1 210 ? -4.377 -9.643 4.469 1.00 90.19 210 THR A C 1
ATOM 1623 O O . THR A 1 210 ? -4.293 -8.441 4.690 1.00 90.19 210 THR A O 1
ATOM 1626 N N . ALA A 1 211 ? -5.520 -10.302 4.684 1.00 91.69 211 ALA A N 1
ATOM 1627 C CA . ALA A 1 211 ? -6.734 -9.616 5.133 1.00 91.69 211 ALA A CA 1
ATOM 1628 C C . ALA A 1 211 ? -6.553 -8.933 6.500 1.00 91.69 211 ALA A C 1
ATOM 1630 O O . ALA A 1 211 ? -7.066 -7.839 6.731 1.00 91.69 211 ALA A O 1
ATOM 1631 N N . TYR A 1 212 ? -5.813 -9.570 7.407 1.00 92.12 212 TYR A N 1
ATOM 1632 C CA . TYR A 1 212 ? -5.558 -9.020 8.735 1.00 92.12 212 TYR A CA 1
ATOM 1633 C C . TYR A 1 212 ? -4.579 -7.846 8.724 1.00 92.12 212 TYR A C 1
ATOM 1635 O O . TYR A 1 212 ? -4.736 -6.901 9.502 1.00 92.12 212 TYR A O 1
ATOM 1643 N N . HIS A 1 213 ? -3.583 -7.895 7.836 1.00 92.88 213 HIS A N 1
ATOM 1644 C CA . HIS A 1 213 ? -2.693 -6.773 7.556 1.00 92.88 213 HIS A CA 1
ATOM 1645 C C . HIS A 1 213 ? -3.509 -5.538 7.143 1.00 92.88 213 HIS A C 1
ATOM 1647 O O . HIS A 1 213 ? -3.441 -4.508 7.813 1.00 92.88 213 HIS A O 1
ATOM 1653 N N . GLU A 1 214 ? -4.394 -5.676 6.151 1.00 93.94 214 GLU A N 1
ATOM 1654 C CA . GLU A 1 214 ? -5.236 -4.558 5.699 1.00 93.94 214 GLU A CA 1
ATOM 1655 C C . GLU A 1 214 ? -6.222 -4.071 6.775 1.00 93.94 214 GLU A C 1
ATOM 1657 O O . GLU A 1 214 ? -6.435 -2.869 6.946 1.00 93.94 214 GLU A O 1
ATOM 1662 N N . LEU A 1 215 ? -6.792 -4.978 7.576 1.00 94.31 215 LEU A N 1
ATOM 1663 C CA . LEU A 1 215 ? -7.626 -4.596 8.723 1.00 94.31 215 LEU A CA 1
ATOM 1664 C C . LEU A 1 215 ? -6.847 -3.831 9.801 1.00 94.31 215 LEU A C 1
ATOM 1666 O O . LEU A 1 215 ? -7.416 -2.980 10.488 1.00 94.31 215 LEU A O 1
ATOM 1670 N N . THR A 1 216 ? -5.547 -4.090 9.942 1.00 94.50 216 THR A N 1
ATOM 1671 C CA . THR A 1 216 ? -4.689 -3.320 10.850 1.00 94.50 216 THR A CA 1
ATOM 1672 C C . THR A 1 216 ? -4.526 -1.884 10.363 1.00 94.50 216 THR A C 1
ATOM 1674 O O . THR A 1 216 ? -4.595 -0.963 11.178 1.00 94.50 216 THR A O 1
ATOM 1677 N N . HIS A 1 217 ? -4.444 -1.648 9.053 1.00 94.62 217 HIS A N 1
ATOM 1678 C CA . HIS A 1 217 ? -4.485 -0.285 8.515 1.00 94.62 217 HIS A CA 1
ATOM 1679 C C . HIS A 1 217 ? -5.821 0.420 8.773 1.00 94.62 217 HIS A C 1
ATOM 1681 O O . HIS A 1 217 ? -5.837 1.614 9.102 1.00 94.62 217 HIS A O 1
ATOM 1687 N N . ALA A 1 218 ? -6.938 -0.308 8.699 1.00 94.56 218 ALA A N 1
ATOM 1688 C CA . ALA A 1 218 ? -8.246 0.230 9.070 1.00 94.56 218 ALA A CA 1
ATOM 1689 C C . ALA A 1 218 ? -8.301 0.630 10.558 1.00 94.56 218 ALA A C 1
ATOM 1691 O O . ALA A 1 218 ? -8.804 1.708 10.892 1.00 94.56 218 ALA A O 1
ATOM 1692 N N . GLU A 1 219 ? -7.721 -0.180 11.451 1.00 95.31 219 GLU A N 1
ATOM 1693 C CA . GLU A 1 219 ? -7.608 0.133 12.883 1.00 95.31 219 GLU A CA 1
ATOM 1694 C C . GLU A 1 219 ? -6.749 1.367 13.149 1.00 95.31 219 GLU A C 1
ATOM 1696 O O . GLU A 1 219 ? -7.182 2.278 13.861 1.00 95.31 219 GLU A O 1
ATOM 1701 N N . GLN A 1 220 ? -5.568 1.435 12.542 1.00 95.62 220 GLN A N 1
ATOM 1702 C CA . GLN A 1 220 ? -4.652 2.566 12.680 1.00 95.62 220 GLN A CA 1
ATOM 1703 C C . GLN A 1 220 ? -5.291 3.870 12.193 1.00 95.62 220 GLN A C 1
ATOM 1705 O O . GLN A 1 220 ? -5.184 4.906 12.857 1.00 95.62 220 GLN A O 1
ATOM 1710 N N . THR A 1 221 ? -5.998 3.817 11.060 1.00 95.38 221 THR A N 1
ATOM 1711 C CA . THR A 1 221 ? -6.742 4.960 10.515 1.00 95.38 221 THR A CA 1
ATOM 1712 C C . THR A 1 221 ? -7.828 5.411 11.491 1.00 95.38 221 THR A C 1
ATOM 1714 O O . THR A 1 221 ? -7.908 6.597 11.820 1.00 95.38 221 THR A O 1
ATOM 1717 N N . ASN A 1 222 ? -8.612 4.474 12.033 1.00 95.75 222 ASN A N 1
ATOM 1718 C CA . ASN A 1 222 ? -9.655 4.784 13.010 1.00 95.75 222 ASN A CA 1
ATOM 1719 C C . ASN A 1 222 ? -9.075 5.419 14.286 1.00 95.75 222 ASN A C 1
ATOM 1721 O O . ASN A 1 222 ? -9.637 6.375 14.823 1.00 95.75 222 ASN A O 1
ATOM 1725 N N . LEU A 1 223 ? -7.925 4.936 14.763 1.00 96.00 223 LEU A N 1
ATOM 1726 C CA . LEU A 1 223 ? -7.240 5.493 15.930 1.00 96.00 223 LEU A CA 1
ATOM 1727 C C . LEU A 1 223 ? -6.801 6.953 15.700 1.00 96.00 223 LEU A C 1
ATOM 1729 O O . LEU A 1 223 ? -7.006 7.807 16.567 1.00 96.00 223 LEU A O 1
ATOM 1733 N N . VAL A 1 224 ? -6.268 7.267 14.517 1.00 96.31 224 VAL A N 1
ATOM 1734 C CA . VAL A 1 224 ? -5.918 8.642 14.121 1.00 96.31 224 VAL A CA 1
ATOM 1735 C C . VAL A 1 224 ? -7.155 9.542 14.053 1.00 96.31 224 VAL A C 1
ATOM 1737 O O . VAL A 1 224 ? -7.116 10.665 14.561 1.00 96.31 224 VAL A O 1
ATOM 1740 N N . VAL A 1 225 ? -8.262 9.062 13.475 1.00 96.00 225 VAL A N 1
ATOM 1741 C CA . VAL A 1 225 ? -9.529 9.814 13.428 1.00 96.00 225 VAL A CA 1
ATOM 1742 C C . VAL A 1 225 ? -10.035 10.117 14.836 1.00 96.00 225 VAL A C 1
ATOM 1744 O O . VAL A 1 225 ? -10.387 11.259 15.134 1.00 96.00 225 VAL A O 1
ATOM 1747 N N . ARG A 1 226 ? -10.019 9.128 15.736 1.00 96.06 226 ARG A N 1
ATOM 1748 C CA . ARG A 1 226 ? -10.431 9.313 17.136 1.00 96.06 226 ARG A CA 1
ATOM 1749 C C . ARG A 1 226 ? -9.571 10.349 17.855 1.00 96.06 226 ARG A C 1
ATOM 1751 O O . ARG A 1 226 ? -10.114 11.178 18.579 1.00 96.06 226 ARG A O 1
ATOM 1758 N N . ARG A 1 227 ? -8.258 10.359 17.605 1.00 96.50 227 ARG A N 1
ATOM 1759 C CA . ARG A 1 227 ? -7.351 11.389 18.131 1.00 96.50 227 ARG A CA 1
ATOM 1760 C C . ARG A 1 227 ? -7.692 12.782 17.601 1.00 96.50 227 ARG A C 1
ATOM 1762 O O . ARG A 1 227 ? -7.682 13.739 18.371 1.00 96.50 227 ARG A O 1
ATOM 1769 N N . ALA A 1 228 ? -7.976 12.922 16.307 1.00 96.75 228 ALA A N 1
ATOM 1770 C CA . ALA A 1 228 ? -8.382 14.207 15.738 1.00 96.75 228 ALA A CA 1
ATOM 1771 C C . ALA A 1 228 ? -9.712 14.693 16.348 1.00 96.75 228 ALA A C 1
ATOM 1773 O O . ALA A 1 228 ? -9.842 15.868 16.690 1.00 96.75 228 ALA A O 1
ATOM 1774 N N . ALA A 1 229 ? -10.661 13.783 16.581 1.00 96.50 229 ALA A N 1
ATOM 1775 C CA . ALA A 1 229 ? -11.907 14.092 17.277 1.00 96.50 229 ALA A CA 1
ATOM 1776 C C . ALA A 1 229 ? -11.669 14.552 18.728 1.00 96.50 229 ALA A C 1
ATOM 1778 O O . ALA A 1 229 ? -12.271 15.538 19.148 1.00 96.50 229 ALA A O 1
ATOM 1779 N N . ASP A 1 230 ? -10.757 13.905 19.465 1.00 95.94 230 ASP A N 1
ATOM 1780 C CA . ASP A 1 230 ? -10.353 14.327 20.815 1.00 95.94 230 ASP A CA 1
ATOM 1781 C C . ASP A 1 230 ? -9.804 15.755 20.834 1.00 95.94 230 ASP A C 1
ATOM 1783 O O . ASP A 1 230 ? -10.237 16.572 21.646 1.00 95.94 230 ASP A O 1
ATOM 1787 N N . LYS A 1 231 ? -8.897 16.080 19.907 1.00 96.00 231 LYS A N 1
ATOM 1788 C CA . LYS A 1 231 ? -8.318 17.427 19.792 1.00 96.00 231 LYS A CA 1
ATOM 1789 C C . LYS A 1 231 ? -9.353 18.506 19.494 1.00 96.00 231 LYS A C 1
ATOM 1791 O O . LYS A 1 231 ? -9.212 19.630 19.964 1.00 96.00 231 LYS A O 1
ATOM 1796 N N . LEU A 1 232 ? -10.362 18.174 18.693 1.00 96.06 232 LEU A N 1
ATOM 1797 C CA . LEU A 1 232 ? -11.434 19.091 18.308 1.00 96.06 232 LEU A CA 1
ATOM 1798 C C . LEU A 1 232 ? -12.575 19.147 19.335 1.00 96.06 232 LEU A C 1
ATOM 1800 O O . LEU A 1 232 ? -13.520 19.909 19.142 1.00 96.06 232 LEU A O 1
ATOM 1804 N N . GLY A 1 233 ? -12.520 18.346 20.405 1.00 94.44 233 GLY A N 1
ATOM 1805 C CA . GLY A 1 233 ? -13.599 18.258 21.390 1.00 94.44 233 GLY A CA 1
ATOM 1806 C C . GLY A 1 233 ? -14.888 17.649 20.829 1.00 94.44 233 GLY A C 1
ATOM 1807 O O . GLY A 1 233 ? -15.975 17.947 21.320 1.00 94.44 233 GLY A O 1
ATOM 1808 N N . ILE A 1 234 ? -14.790 16.814 19.790 1.00 94.25 234 ILE A N 1
ATOM 1809 C CA . ILE A 1 234 ? -15.938 16.136 19.181 1.00 94.25 234 ILE A CA 1
ATOM 1810 C C . ILE A 1 234 ? -16.234 14.861 19.980 1.00 94.25 234 ILE A C 1
ATOM 1812 O O . ILE A 1 234 ? -15.371 13.990 20.138 1.00 94.25 234 ILE A O 1
ATOM 1816 N N . GLY A 1 235 ? -17.459 14.784 20.505 1.00 88.06 235 GLY A N 1
ATOM 1817 C CA . GLY A 1 235 ? -17.956 13.675 21.318 1.00 88.06 235 GLY A CA 1
ATOM 1818 C C . GLY A 1 235 ? -18.540 12.531 20.483 1.00 88.06 235 GLY A C 1
ATOM 1819 O O . GLY A 1 235 ? -17.968 12.113 19.483 1.00 88.06 235 GLY A O 1
ATOM 1820 N N . LEU A 1 236 ? -19.689 12.002 20.915 1.00 88.38 236 LEU A N 1
ATOM 1821 C CA . LEU A 1 236 ? -20.372 10.876 20.261 1.00 88.38 236 LEU A CA 1
ATOM 1822 C C . LEU A 1 236 ? -20.972 11.232 18.893 1.00 88.38 236 LEU A C 1
ATOM 1824 O O . LEU A 1 236 ? -21.040 10.393 18.001 1.00 88.38 236 LEU A O 1
ATOM 1828 N N . THR A 1 237 ? -21.460 12.462 18.756 1.00 89.25 237 THR A N 1
ATOM 1829 C CA . THR A 1 237 ? -22.130 12.956 17.553 1.00 89.25 237 THR A CA 1
ATOM 1830 C C . THR A 1 237 ? -21.406 14.191 17.040 1.00 89.25 237 THR A C 1
ATOM 1832 O O . THR A 1 237 ? -20.738 14.891 17.805 1.00 89.25 237 THR A O 1
ATOM 1835 N N . ALA A 1 238 ? -21.518 14.426 15.737 1.00 92.62 238 ALA A N 1
ATOM 1836 C CA . ALA A 1 238 ? -20.944 15.580 15.070 1.00 92.62 238 ALA A CA 1
ATOM 1837 C C . ALA A 1 238 ? -21.962 16.152 14.082 1.00 92.62 238 ALA A C 1
ATOM 1839 O O . ALA A 1 238 ? -22.553 15.404 13.300 1.00 92.62 238 ALA A O 1
ATOM 1840 N N . ASP A 1 239 ? -22.153 17.468 14.105 1.00 93.88 239 ASP A N 1
ATOM 1841 C CA . ASP A 1 239 ? -22.854 18.164 13.030 1.00 93.88 239 ASP A CA 1
ATOM 1842 C C . ASP A 1 239 ? -21.977 18.269 11.763 1.00 93.88 239 ASP A C 1
ATOM 1844 O O . ASP A 1 239 ? -20.797 17.908 11.751 1.00 93.88 239 ASP A O 1
ATOM 1848 N N . THR A 1 240 ? -22.541 18.774 10.663 1.00 93.88 240 THR A N 1
ATOM 1849 C CA . THR A 1 240 ? -21.822 18.913 9.385 1.00 93.88 240 THR A CA 1
ATOM 1850 C C . THR A 1 240 ? -20.570 19.794 9.492 1.00 93.88 240 THR A C 1
ATOM 1852 O O . THR A 1 240 ? -19.576 19.529 8.813 1.00 93.88 240 THR A O 1
ATOM 1855 N N . THR A 1 241 ? -20.583 20.812 10.355 1.00 95.19 241 THR A N 1
ATOM 1856 C CA . THR A 1 241 ? -19.436 21.706 10.572 1.00 95.19 241 THR A CA 1
ATOM 1857 C C . THR A 1 241 ? -18.320 20.968 11.305 1.00 95.19 241 THR A C 1
ATOM 1859 O O . THR A 1 241 ? -17.160 21.024 10.892 1.00 95.19 241 THR A O 1
ATOM 1862 N N . GLN A 1 242 ? -18.667 20.221 12.353 1.00 96.31 242 GLN A N 1
ATOM 1863 C CA . GLN A 1 242 ? -17.740 19.393 13.120 1.00 96.31 242 GLN A CA 1
ATOM 1864 C C . GLN A 1 242 ? -17.150 18.265 12.266 1.00 96.31 242 GLN A C 1
ATOM 1866 O O . GLN A 1 242 ? -15.942 18.036 12.317 1.00 96.31 242 GLN A O 1
ATOM 1871 N N . LEU A 1 243 ? -17.956 17.611 11.422 1.00 95.56 243 LEU A N 1
ATOM 1872 C CA . LEU A 1 243 ? -17.468 16.616 10.461 1.00 95.56 243 LEU A CA 1
ATOM 1873 C C . LEU A 1 243 ? -16.497 17.230 9.446 1.00 95.56 243 LEU A C 1
ATOM 1875 O O . LEU A 1 243 ? -15.447 16.649 9.175 1.00 95.56 243 LEU A O 1
ATOM 1879 N N . GLY A 1 244 ? -16.801 18.421 8.923 1.00 94.88 244 GLY A N 1
ATOM 1880 C CA . GLY A 1 244 ? -15.899 19.150 8.029 1.00 94.88 244 GLY A CA 1
ATOM 1881 C C . GLY A 1 244 ? -14.566 19.509 8.695 1.00 94.88 244 GLY A C 1
ATOM 1882 O O . GLY A 1 244 ? -13.503 19.330 8.095 1.00 94.88 244 GLY A O 1
ATOM 1883 N N . ALA A 1 245 ? -14.602 19.956 9.954 1.00 96.06 245 ALA A N 1
ATOM 1884 C CA . ALA A 1 245 ? -13.404 20.239 10.742 1.00 96.06 245 ALA A CA 1
ATOM 1885 C C . ALA A 1 245 ? -12.581 18.970 11.019 1.00 96.06 245 ALA A C 1
ATOM 1887 O O . ALA A 1 245 ? -11.355 18.996 10.897 1.00 96.06 245 ALA A O 1
ATOM 1888 N N . LEU A 1 246 ? -13.247 17.853 11.325 1.00 96.06 246 LEU A N 1
ATOM 1889 C CA . LEU A 1 246 ? -12.607 16.558 11.545 1.00 96.06 246 LEU A CA 1
ATOM 1890 C C . LEU A 1 246 ? -11.915 16.044 10.277 1.00 96.06 246 LEU A C 1
ATOM 1892 O O . LEU A 1 246 ? -10.734 15.703 10.329 1.00 96.06 246 LEU A O 1
ATOM 1896 N N . LEU A 1 247 ? -12.604 16.062 9.130 1.00 95.00 247 LEU A N 1
ATOM 1897 C CA . LEU A 1 247 ? -12.031 15.703 7.825 1.00 95.00 247 LEU A CA 1
ATOM 1898 C C . LEU A 1 247 ? -10.781 16.524 7.512 1.00 95.00 247 LEU A C 1
ATOM 1900 O O . LEU A 1 247 ? -9.743 15.981 7.127 1.00 95.00 247 LEU A O 1
ATOM 1904 N N . LYS A 1 248 ? -10.884 17.843 7.691 1.00 94.88 248 LYS A N 1
ATOM 1905 C CA . LYS A 1 248 ? -9.780 18.767 7.450 1.00 94.88 248 LYS A CA 1
ATOM 1906 C C . LYS A 1 248 ? -8.597 18.463 8.368 1.00 94.88 248 LYS A C 1
ATOM 1908 O O . LYS A 1 248 ? -7.482 18.338 7.871 1.00 94.88 248 LYS A O 1
ATOM 1913 N N . SER A 1 249 ? -8.843 18.273 9.664 1.00 95.19 249 SER A N 1
ATOM 1914 C CA . SER A 1 249 ? -7.802 17.949 10.643 1.00 95.19 249 SER A CA 1
ATOM 1915 C C . SER A 1 249 ? -7.082 16.645 10.295 1.00 95.19 249 SER A C 1
ATOM 1917 O O . SER A 1 249 ? -5.857 16.632 10.227 1.00 95.19 249 SER A O 1
ATOM 1919 N N . VAL A 1 250 ? -7.810 15.570 9.975 1.00 94.81 250 VAL A N 1
ATOM 1920 C CA . VAL A 1 250 ? -7.198 14.288 9.582 1.00 94.81 250 VAL A CA 1
ATOM 1921 C C . VAL A 1 250 ? -6.333 14.457 8.332 1.00 94.81 250 VAL A C 1
ATOM 1923 O O . VAL A 1 250 ? -5.179 14.015 8.316 1.00 94.81 250 VAL A O 1
ATOM 1926 N N . LYS A 1 251 ? -6.846 15.147 7.307 1.00 92.88 251 LYS A N 1
ATOM 1927 C CA . LYS A 1 251 ? -6.125 15.389 6.052 1.00 92.88 251 LYS A CA 1
ATOM 1928 C C . LYS A 1 251 ? -4.875 16.240 6.242 1.00 92.88 251 LYS A C 1
ATOM 1930 O O . LYS A 1 251 ? -3.840 15.920 5.668 1.00 92.88 251 LYS A O 1
ATOM 1935 N N . GLU A 1 252 ? -4.944 17.305 7.030 1.00 91.75 252 GLU A N 1
ATOM 1936 C CA . GLU A 1 252 ? -3.789 18.161 7.319 1.00 91.75 252 GLU A CA 1
ATOM 1937 C C . GLU A 1 252 ? -2.750 17.428 8.170 1.00 91.75 252 GLU A C 1
ATOM 1939 O O . GLU A 1 252 ? -1.545 17.562 7.947 1.00 91.75 252 GLU A O 1
ATOM 1944 N N . GLU A 1 253 ? -3.201 16.613 9.125 1.00 90.75 253 GLU A N 1
ATOM 1945 C CA . GLU A 1 253 ? -2.299 15.963 10.061 1.00 90.75 253 GLU A CA 1
ATOM 1946 C C . GLU A 1 253 ? -1.620 14.714 9.506 1.00 90.75 253 GLU A C 1
ATOM 1948 O O . GLU A 1 253 ? -0.498 14.421 9.915 1.00 90.75 253 GLU A O 1
ATOM 1953 N N . THR A 1 254 ? -2.259 13.987 8.595 1.00 90.75 254 THR A N 1
ATOM 1954 C CA . THR A 1 254 ? -1.751 12.696 8.092 1.00 90.75 254 THR A CA 1
ATOM 1955 C C . THR A 1 254 ? -1.606 12.648 6.584 1.00 90.75 254 THR A C 1
ATOM 1957 O O . THR A 1 254 ? -0.955 11.759 6.045 1.00 90.75 254 THR A O 1
ATOM 1960 N N . GLY A 1 255 ? -2.235 13.586 5.880 1.00 87.94 255 GLY A N 1
ATOM 1961 C CA . GLY A 1 255 ? -2.432 13.498 4.448 1.00 87.94 255 GLY A CA 1
ATOM 1962 C C . GLY A 1 255 ? -3.590 12.582 4.042 1.00 87.94 255 GLY A C 1
ATOM 1963 O O . GLY A 1 255 ? -4.022 12.661 2.895 1.00 87.94 255 GLY A O 1
ATOM 1964 N N . ILE A 1 256 ? -4.135 11.735 4.912 1.00 88.94 256 ILE A N 1
ATOM 1965 C CA . ILE A 1 256 ? -5.194 10.791 4.540 1.00 88.94 256 ILE A CA 1
ATOM 1966 C C . ILE A 1 256 ? -6.437 11.553 4.063 1.00 88.94 256 ILE A C 1
ATOM 1968 O O . ILE A 1 256 ? -6.845 12.554 4.646 1.00 88.94 256 ILE A O 1
ATOM 1972 N N . THR A 1 257 ? -7.018 11.108 2.951 1.00 89.81 257 THR A N 1
ATOM 1973 C CA . THR A 1 257 ? -8.311 11.611 2.469 1.00 89.81 257 THR A CA 1
ATOM 1974 C C . THR A 1 257 ? -9.370 10.593 2.850 1.00 89.81 257 THR A C 1
ATOM 1976 O O . THR A 1 257 ? -9.132 9.405 2.688 1.00 89.81 257 THR A O 1
ATOM 1979 N N . ILE A 1 258 ? -10.489 11.066 3.395 1.00 89.81 258 ILE A N 1
ATOM 1980 C CA . ILE A 1 258 ? -11.666 10.266 3.740 1.00 89.81 258 ILE A CA 1
ATOM 1981 C C . ILE A 1 258 ? -12.824 10.913 2.988 1.00 89.81 258 ILE A C 1
ATOM 1983 O O . ILE A 1 258 ? -13.133 12.080 3.232 1.00 89.81 258 ILE A O 1
ATOM 1987 N N . SER A 1 259 ? -13.411 10.188 2.044 1.00 87.00 259 SER A N 1
ATOM 1988 C CA . SER A 1 259 ? -14.503 10.690 1.202 1.00 87.00 259 SER A CA 1
ATOM 1989 C C . SER A 1 259 ? -15.874 10.254 1.734 1.00 87.00 259 SER A C 1
ATOM 1991 O O . SER A 1 259 ? -16.873 10.925 1.489 1.00 87.00 259 SER A O 1
ATOM 1993 N N . ASP A 1 260 ? -15.929 9.170 2.512 1.00 83.56 260 ASP A N 1
ATOM 1994 C CA . ASP A 1 260 ? -17.156 8.659 3.125 1.00 83.56 260 ASP A CA 1
ATOM 1995 C C . ASP A 1 260 ? -17.396 9.288 4.511 1.00 83.56 260 ASP A C 1
ATOM 1997 O O . ASP A 1 260 ? -16.759 8.924 5.500 1.00 83.56 260 ASP A O 1
ATOM 2001 N N . SER A 1 261 ? -18.331 10.237 4.616 1.00 85.38 261 SER A N 1
ATOM 2002 C CA . SER A 1 261 ? -18.682 10.865 5.900 1.00 85.38 261 SER A CA 1
ATOM 2003 C C . SER A 1 261 ? -19.296 9.882 6.905 1.00 85.38 261 SER A C 1
ATOM 2005 O O . SER A 1 261 ? -19.183 10.108 8.114 1.00 85.38 261 SER A O 1
ATOM 2007 N N . ASN A 1 262 ? -19.881 8.769 6.441 1.00 88.94 262 ASN A N 1
ATOM 2008 C CA . ASN A 1 262 ? -20.400 7.733 7.333 1.00 88.94 262 ASN A CA 1
ATOM 2009 C C . ASN A 1 262 ? -19.274 7.028 8.087 1.00 88.94 262 ASN A C 1
ATOM 2011 O O . ASN A 1 262 ? -19.490 6.619 9.224 1.00 88.94 262 ASN A O 1
ATOM 2015 N N . TYR A 1 263 ? -18.071 6.938 7.507 1.00 91.88 263 TYR A N 1
ATOM 2016 C CA . TYR A 1 263 ? -16.906 6.395 8.206 1.00 91.88 263 TYR A CA 1
ATOM 2017 C C . TYR A 1 263 ? -16.615 7.187 9.484 1.00 91.88 263 TYR A C 1
ATOM 2019 O O . TYR A 1 263 ? -16.467 6.603 10.552 1.00 91.88 263 TYR A O 1
ATOM 2027 N N . LEU A 1 264 ? -16.607 8.522 9.398 1.00 93.44 264 LEU A N 1
ATOM 2028 C CA . LEU A 1 264 ? -16.357 9.380 10.558 1.00 93.44 264 LEU A CA 1
ATOM 2029 C C . LEU A 1 264 ? -17.462 9.274 11.605 1.00 93.44 264 LEU A C 1
ATOM 2031 O O . LEU A 1 264 ? -17.167 9.180 12.793 1.00 93.44 264 LEU A O 1
ATOM 2035 N N . LEU A 1 265 ? -18.725 9.281 11.173 1.00 93.31 265 LEU A N 1
ATOM 2036 C CA . LEU A 1 265 ? -19.859 9.108 12.079 1.00 93.31 265 LEU A CA 1
ATOM 2037 C C . LEU A 1 265 ? -19.773 7.772 12.820 1.00 93.31 265 LEU A C 1
ATOM 2039 O O . LEU A 1 265 ? -19.957 7.730 14.035 1.00 93.31 265 LEU A O 1
ATOM 2043 N N . GLU A 1 266 ? -19.426 6.702 12.111 1.00 94.00 266 GLU A N 1
ATOM 2044 C CA . GLU A 1 266 ? -19.263 5.378 12.695 1.00 94.00 266 GLU A CA 1
ATOM 2045 C C . GLU A 1 266 ? -18.057 5.313 13.643 1.00 94.00 266 GLU A C 1
ATOM 2047 O O . GLU A 1 266 ? -18.180 4.784 14.747 1.00 94.00 266 GLU A O 1
ATOM 2052 N N . SER A 1 267 ? -16.924 5.933 13.293 1.00 94.50 267 SER A N 1
ATOM 2053 C CA . SER A 1 267 ? -15.765 6.073 14.187 1.00 94.50 267 SER A CA 1
ATOM 2054 C C . SER A 1 267 ? -16.127 6.769 15.504 1.00 94.50 267 SER A C 1
ATOM 2056 O O . SER A 1 267 ? -15.706 6.330 16.578 1.00 94.50 267 SER A O 1
ATOM 2058 N N . LEU A 1 268 ? -16.914 7.851 15.444 1.00 94.06 268 LEU A N 1
ATOM 2059 C CA . LEU A 1 268 ? -17.383 8.580 16.629 1.00 94.06 268 LEU A CA 1
ATOM 2060 C C . LEU A 1 268 ? -18.379 7.747 17.448 1.00 94.06 268 LEU A C 1
ATOM 2062 O O . LEU A 1 268 ? -18.277 7.697 18.678 1.00 94.06 268 LEU A O 1
ATOM 2066 N N . ARG A 1 269 ? -19.291 7.040 16.769 1.00 94.00 269 ARG A N 1
ATOM 2067 C CA . ARG A 1 269 ? -20.276 6.151 17.393 1.00 94.00 269 ARG A CA 1
ATOM 2068 C C . ARG A 1 269 ? -19.604 5.010 18.154 1.00 94.00 269 ARG A C 1
ATOM 2070 O O . ARG A 1 269 ? -19.908 4.802 19.325 1.00 94.00 269 ARG A O 1
ATOM 2077 N N . LEU A 1 270 ? -18.666 4.304 17.520 1.00 91.44 270 LEU A N 1
ATOM 2078 C CA . LEU A 1 270 ? -17.939 3.167 18.102 1.00 91.44 270 LEU A CA 1
ATOM 2079 C C . LEU A 1 270 ? -17.033 3.581 19.266 1.00 91.44 270 LEU A C 1
ATOM 2081 O O . LEU A 1 270 ? -16.854 2.827 20.220 1.00 91.44 270 LEU A O 1
ATOM 2085 N N . ARG A 1 271 ? -16.503 4.808 19.230 1.00 86.88 271 ARG A N 1
ATOM 2086 C CA . ARG A 1 271 ? -15.776 5.414 20.354 1.00 86.88 271 ARG A CA 1
ATOM 2087 C C . ARG A 1 271 ? -16.674 5.645 21.580 1.00 86.88 271 ARG A C 1
ATOM 2089 O O . ARG A 1 271 ? -16.163 5.734 22.696 1.00 86.88 271 ARG A O 1
ATOM 2096 N N . ASN A 1 272 ? -17.988 5.761 21.386 1.00 87.12 272 ASN A N 1
ATOM 2097 C CA . ASN A 1 272 ? -18.989 5.991 22.426 1.00 87.12 272 ASN A CA 1
ATOM 2098 C C . ASN A 1 272 ? -18.675 7.190 23.351 1.00 87.12 272 ASN A C 1
ATOM 2100 O O . ASN A 1 272 ? -18.830 7.120 24.568 1.00 87.12 272 ASN A O 1
ATOM 2104 N N . GLY A 1 273 ? -18.129 8.276 22.792 1.00 84.56 273 GLY A N 1
ATOM 2105 C CA . GLY A 1 273 ? -17.724 9.470 23.550 1.00 84.56 273 GLY A CA 1
ATOM 2106 C C . GLY A 1 273 ? -16.484 9.311 24.446 1.00 84.56 273 GLY A C 1
ATOM 2107 O O . GLY A 1 273 ? -16.029 10.295 25.024 1.00 84.56 273 GLY A O 1
ATOM 2108 N N . MET A 1 274 ? -15.883 8.122 24.544 1.00 89.00 274 MET A N 1
ATOM 2109 C CA . MET A 1 274 ? -14.702 7.896 25.385 1.00 89.00 274 MET A CA 1
ATOM 2110 C C . MET A 1 274 ? -13.438 8.460 24.739 1.00 89.00 274 MET A C 1
ATOM 2112 O O . MET A 1 274 ? -13.086 8.075 23.624 1.00 89.00 274 MET A O 1
ATOM 2116 N N . HIS A 1 275 ? -12.729 9.347 25.432 1.00 91.38 275 HIS A N 1
ATOM 2117 C CA . HIS A 1 275 ? -11.409 9.820 25.002 1.00 91.38 275 HIS A CA 1
ATOM 2118 C C . HIS A 1 275 ? -10.397 8.674 24.883 1.00 91.38 275 HIS A C 1
ATOM 2120 O O . HIS A 1 275 ? -10.508 7.654 25.570 1.00 91.38 275 HIS A O 1
ATOM 2126 N N . LEU A 1 276 ? -9.406 8.842 24.007 1.00 93.12 276 LEU A N 1
ATOM 2127 C CA . LEU A 1 276 ? -8.267 7.933 23.951 1.00 93.12 276 LEU A CA 1
ATOM 2128 C C . LEU A 1 276 ? -7.488 7.969 25.272 1.00 93.12 276 LEU A C 1
ATOM 2130 O O . LEU A 1 276 ? -7.307 9.023 25.884 1.00 93.12 276 LEU A O 1
ATOM 2134 N N . THR A 1 277 ? -6.987 6.812 25.704 1.00 93.44 277 THR A N 1
ATOM 2135 C CA . THR A 1 277 ? -6.045 6.755 26.831 1.00 93.44 277 THR A CA 1
ATOM 2136 C C . THR A 1 277 ? -4.720 7.421 26.455 1.00 93.44 277 THR A C 1
ATOM 2138 O O . THR A 1 277 ? -4.395 7.543 25.274 1.00 93.44 277 THR A O 1
ATOM 2141 N N . SER A 1 278 ? -3.891 7.792 27.437 1.00 93.12 278 SER A N 1
ATOM 2142 C CA . SER A 1 278 ? -2.585 8.416 27.163 1.00 93.12 278 SER A CA 1
ATOM 2143 C C . SER A 1 278 ? -1.693 7.571 26.244 1.00 93.12 278 SER A C 1
ATOM 2145 O O . SER A 1 278 ? -1.001 8.111 25.387 1.00 93.12 278 SER A O 1
ATOM 2147 N N . GLN A 1 279 ? -1.741 6.241 26.380 1.00 91.06 279 GLN A N 1
ATOM 2148 C CA . GLN A 1 279 ? -0.991 5.320 25.518 1.00 91.06 279 GLN A CA 1
ATOM 2149 C C . GLN A 1 279 ? -1.546 5.287 24.089 1.00 91.06 279 GLN A C 1
ATOM 2151 O O . GLN A 1 279 ? -0.782 5.315 23.126 1.00 91.06 279 GLN A O 1
ATOM 2156 N N . GLN A 1 280 ? -2.874 5.259 23.939 1.00 93.38 280 GLN A N 1
ATOM 2157 C CA . GLN A 1 280 ? -3.523 5.305 22.628 1.00 93.38 280 GLN A CA 1
ATOM 2158 C C . GLN A 1 280 ? -3.268 6.635 21.922 1.00 93.38 280 GLN A C 1
ATOM 2160 O O . GLN A 1 280 ? -3.006 6.639 20.724 1.00 93.38 280 GLN A O 1
ATOM 2165 N N . LEU A 1 281 ? -3.304 7.746 22.660 1.00 94.69 281 LEU A N 1
ATOM 2166 C CA . LEU A 1 281 ? -3.010 9.074 22.137 1.00 94.69 281 LEU A CA 1
ATOM 2167 C C . LEU A 1 281 ? -1.572 9.152 21.614 1.00 94.69 281 LEU A C 1
ATOM 2169 O O . LEU A 1 281 ? -1.373 9.555 20.471 1.00 94.69 281 LEU A O 1
ATOM 2173 N N . GLN A 1 282 ? -0.597 8.672 22.396 1.00 94.25 282 GLN A N 1
ATOM 2174 C CA . GLN A 1 282 ? 0.800 8.603 21.967 1.00 94.25 282 GLN A CA 1
ATOM 2175 C C . GLN A 1 282 ? 0.964 7.755 20.696 1.00 94.25 282 GLN A C 1
ATOM 2177 O O . GLN A 1 282 ? 1.593 8.196 19.736 1.00 94.25 282 GLN A O 1
ATOM 2182 N N . ARG A 1 283 ? 0.373 6.552 20.649 1.00 94.50 283 ARG A N 1
ATOM 2183 C CA . ARG A 1 283 ? 0.423 5.708 19.443 1.00 94.50 283 ARG A CA 1
ATOM 2184 C C . ARG A 1 283 ? -0.230 6.407 18.245 1.00 94.50 283 ARG A C 1
ATOM 2186 O O . ARG A 1 283 ? 0.310 6.364 17.145 1.00 94.50 283 ARG A O 1
ATOM 2193 N N . ALA A 1 284 ? -1.356 7.084 18.451 1.00 96.00 284 ALA A N 1
ATOM 2194 C CA . ALA A 1 284 ? -2.050 7.837 17.412 1.00 96.00 284 ALA A CA 1
ATOM 2195 C C . ALA A 1 284 ? -1.224 9.033 16.894 1.00 96.00 284 ALA A C 1
ATOM 2197 O O . ALA A 1 284 ? -1.263 9.319 15.699 1.00 96.00 284 ALA A O 1
ATOM 2198 N N . ASP A 1 285 ? -0.464 9.719 17.759 1.00 95.06 285 ASP A N 1
ATOM 2199 C CA . ASP A 1 285 ? 0.496 10.763 17.368 1.00 95.06 285 ASP A CA 1
ATOM 2200 C C . ASP A 1 285 ? 1.594 10.201 16.454 1.00 95.06 285 ASP A C 1
ATOM 2202 O O . ASP A 1 285 ? 1.894 10.768 15.400 1.00 95.06 285 ASP A O 1
ATOM 2206 N N . GLU A 1 286 ? 2.181 9.069 16.838 1.00 94.19 286 GLU A N 1
ATOM 2207 C CA . GLU A 1 286 ? 3.238 8.414 16.069 1.00 94.19 286 GLU A CA 1
ATOM 2208 C C . GLU A 1 286 ? 2.728 7.886 14.720 1.00 94.19 286 GLU A C 1
ATOM 2210 O O . GLU A 1 286 ? 3.399 8.064 13.701 1.00 94.19 286 GLU A O 1
ATOM 2215 N N . LEU A 1 287 ? 1.523 7.307 14.684 1.00 95.06 287 LEU A N 1
ATOM 2216 C CA . LEU A 1 287 ? 0.863 6.876 13.447 1.00 95.06 287 LEU A CA 1
ATOM 2217 C C . LEU A 1 287 ? 0.553 8.064 12.534 1.00 95.06 287 LEU A C 1
ATOM 2219 O O . LEU A 1 287 ? 0.868 8.016 11.347 1.00 95.06 287 LEU A O 1
ATOM 2223 N N . ALA A 1 288 ? 0.010 9.161 13.073 1.00 94.25 288 ALA A N 1
ATOM 2224 C CA . ALA A 1 288 ? -0.265 10.367 12.295 1.00 94.25 288 ALA A CA 1
ATOM 2225 C C . ALA A 1 288 ? 1.008 10.922 11.633 1.00 94.25 288 ALA A C 1
ATOM 2227 O O . ALA A 1 288 ? 0.998 11.267 10.448 1.00 94.25 288 ALA A O 1
ATOM 2228 N N . ASN A 1 289 ? 2.120 10.945 12.375 1.00 91.56 289 ASN A N 1
ATOM 2229 C CA . ASN A 1 289 ? 3.426 11.322 11.839 1.00 91.56 289 ASN A CA 1
ATOM 2230 C C . ASN A 1 289 ? 3.909 10.332 10.771 1.00 91.56 289 ASN A C 1
ATOM 2232 O O . ASN A 1 289 ? 4.362 10.758 9.710 1.00 91.56 289 ASN A O 1
ATOM 2236 N N . SER A 1 290 ? 3.767 9.025 11.014 1.00 90.62 290 SER A N 1
ATOM 2237 C CA . SER A 1 290 ? 4.160 7.981 10.066 1.00 90.62 290 SER A CA 1
ATOM 2238 C C . SER A 1 290 ? 3.408 8.091 8.735 1.00 90.62 290 SER A C 1
ATOM 2240 O O . SER A 1 290 ? 4.047 8.044 7.683 1.00 90.62 290 SER A O 1
ATOM 2242 N N . PHE A 1 291 ? 2.090 8.311 8.767 1.00 90.00 291 PHE A N 1
ATOM 2243 C CA . PHE A 1 291 ? 1.280 8.532 7.567 1.00 90.00 291 PHE A CA 1
ATOM 2244 C C . PHE A 1 291 ? 1.680 9.816 6.830 1.00 90.00 291 PHE A C 1
ATOM 2246 O O . PHE A 1 291 ? 1.849 9.811 5.608 1.00 90.00 291 PHE A O 1
ATOM 2253 N N . ARG A 1 292 ? 1.913 10.913 7.565 1.00 86.69 292 ARG A N 1
ATOM 2254 C CA . ARG A 1 292 ? 2.325 12.195 6.973 1.00 86.69 292 ARG A CA 1
ATOM 2255 C C . ARG A 1 292 ? 3.657 12.084 6.239 1.00 86.69 292 ARG A C 1
ATOM 2257 O O . ARG A 1 292 ? 3.777 12.546 5.102 1.00 86.69 292 ARG A O 1
ATOM 2264 N N . SER A 1 293 ? 4.661 11.494 6.886 1.00 77.44 293 SER A N 1
ATOM 2265 C CA . SER A 1 293 ? 5.998 11.328 6.310 1.00 77.44 293 SER A CA 1
ATOM 2266 C C . SER A 1 293 ? 5.963 10.496 5.032 1.00 77.44 293 SER A C 1
ATOM 2268 O O . SER A 1 293 ? 6.714 10.789 4.102 1.00 77.44 293 SER A O 1
ATOM 2270 N N . PHE A 1 294 ? 5.049 9.531 4.956 1.00 69.12 294 PHE A N 1
ATOM 2271 C CA . PHE A 1 294 ? 4.826 8.731 3.763 1.00 69.12 294 PHE A CA 1
ATOM 2272 C C . PHE A 1 294 ? 4.144 9.529 2.639 1.00 69.12 294 PHE A C 1
ATOM 2274 O O . PHE A 1 294 ? 4.689 9.623 1.539 1.00 69.12 294 PHE A O 1
ATOM 2281 N N . LYS A 1 295 ? 3.022 10.214 2.914 1.00 61.28 295 LYS A N 1
ATOM 2282 C CA . LYS A 1 295 ? 2.293 10.965 1.873 1.00 61.28 295 LYS A CA 1
ATOM 2283 C C . LYS A 1 295 ? 3.058 12.178 1.336 1.00 61.28 295 LYS A C 1
ATOM 2285 O O . LYS A 1 295 ? 2.927 12.514 0.163 1.00 61.28 295 LYS A O 1
ATOM 2290 N N . SER A 1 296 ? 3.879 12.832 2.163 1.00 48.47 296 SER A N 1
ATOM 2291 C CA . SER A 1 296 ? 4.704 13.971 1.723 1.00 48.47 296 SER A CA 1
ATOM 2292 C C . SER A 1 296 ? 5.733 13.615 0.642 1.00 48.47 296 SER A C 1
ATOM 2294 O O . SER A 1 296 ? 6.372 14.520 0.106 1.00 48.47 296 SER A O 1
ATOM 2296 N N . ARG A 1 297 ? 5.903 12.321 0.326 1.00 46.88 297 ARG A N 1
ATOM 2297 C CA . ARG A 1 297 ? 6.908 11.843 -0.619 1.00 46.88 297 ARG A CA 1
ATOM 2298 C C . ARG A 1 297 ? 6.371 11.260 -1.923 1.00 46.88 297 ARG A C 1
ATOM 2300 O O . ARG A 1 297 ? 7.154 11.321 -2.853 1.00 46.88 297 ARG A O 1
ATOM 2307 N N . ASP A 1 298 ? 5.113 10.815 -2.052 1.00 42.81 298 ASP A N 1
ATOM 2308 C CA . ASP A 1 298 ? 4.530 10.427 -3.354 1.00 42.81 298 ASP A CA 1
ATOM 2309 C C . ASP A 1 298 ? 3.011 10.147 -3.303 1.00 42.81 298 ASP A C 1
ATOM 2311 O O . ASP A 1 298 ? 2.535 9.396 -2.457 1.00 42.81 298 ASP A O 1
ATOM 2315 N N . SER A 1 299 ? 2.245 10.658 -4.278 1.00 41.75 299 SER A N 1
ATOM 2316 C CA . SER A 1 299 ? 0.921 10.114 -4.654 1.00 41.75 299 SER A CA 1
ATOM 2317 C C . SER A 1 299 ? 1.028 8.866 -5.544 1.00 41.75 299 SER A C 1
ATOM 2319 O O . SER A 1 299 ? 0.022 8.325 -5.992 1.00 41.75 299 SER A O 1
ATOM 2321 N N . ASP A 1 300 ? 2.252 8.413 -5.801 1.00 53.31 300 ASP A N 1
ATOM 2322 C CA . ASP A 1 300 ? 2.592 7.253 -6.607 1.00 53.31 300 ASP A CA 1
ATOM 2323 C C . ASP A 1 300 ? 3.648 6.463 -5.814 1.00 53.31 300 ASP A C 1
ATOM 2325 O O . ASP A 1 300 ? 4.842 6.578 -6.061 1.00 53.31 300 ASP A O 1
ATOM 2329 N N . VAL A 1 301 ? 3.215 5.731 -4.780 1.00 50.41 301 VAL A N 1
ATOM 2330 C CA . VAL A 1 301 ? 4.053 5.025 -3.777 1.00 50.41 301 VAL A CA 1
ATOM 2331 C C . VAL A 1 301 ? 5.196 4.190 -4.389 1.00 50.41 301 VAL A C 1
ATOM 2333 O O . VAL A 1 301 ? 6.223 3.967 -3.751 1.00 50.41 301 VAL A O 1
ATOM 2336 N N . PHE A 1 302 ? 5.060 3.790 -5.655 1.00 52.84 302 PHE A N 1
ATOM 2337 C CA . PHE A 1 302 ? 6.063 3.041 -6.416 1.00 52.84 302 PHE A CA 1
ATOM 2338 C C . PHE A 1 302 ? 6.508 3.733 -7.708 1.00 52.84 302 PHE A C 1
ATOM 2340 O O . PHE A 1 302 ? 6.983 3.063 -8.618 1.00 52.84 302 PHE A O 1
ATOM 2347 N N . GLY A 1 303 ? 6.312 5.052 -7.827 1.00 56.62 303 GLY A N 1
ATOM 2348 C CA . GLY A 1 303 ? 6.657 5.828 -9.016 1.00 56.62 303 GLY A CA 1
ATOM 2349 C C . GLY A 1 303 ? 6.217 5.117 -10.291 1.00 56.62 303 GLY A C 1
ATOM 2350 O O . GLY A 1 303 ? 7.036 4.904 -11.178 1.00 56.62 303 GLY A O 1
ATOM 2351 N N . ASN A 1 304 ? 4.956 4.674 -10.373 1.00 66.75 304 ASN A N 1
ATOM 2352 C CA . ASN A 1 304 ? 4.474 3.788 -11.437 1.00 66.75 304 ASN A CA 1
ATOM 2353 C C . ASN A 1 304 ? 4.797 4.326 -12.833 1.00 66.75 304 ASN A C 1
ATOM 2355 O O . ASN A 1 304 ? 5.013 3.557 -13.770 1.00 66.75 304 ASN A O 1
ATOM 2359 N N . THR A 1 305 ? 4.832 5.649 -12.969 1.00 75.19 305 THR A N 1
ATOM 2360 C CA . THR A 1 305 ? 5.272 6.327 -14.188 1.00 75.19 305 THR A CA 1
ATOM 2361 C C . THR A 1 305 ? 6.771 6.130 -14.452 1.00 75.19 305 THR A C 1
ATOM 2363 O O . THR A 1 305 ? 7.145 5.705 -15.543 1.00 75.19 305 THR A O 1
ATOM 2366 N N . GLU A 1 306 ? 7.635 6.357 -13.458 1.00 79.38 306 GLU A N 1
ATOM 2367 C CA . GLU A 1 306 ? 9.085 6.129 -13.563 1.00 79.38 306 GLU A CA 1
ATOM 2368 C C . GLU A 1 306 ? 9.418 4.652 -13.809 1.00 79.38 306 GLU A C 1
ATOM 2370 O O . GLU A 1 306 ? 10.200 4.345 -14.707 1.00 79.38 306 GLU A O 1
ATOM 2375 N N . ARG A 1 307 ? 8.766 3.730 -13.091 1.00 81.44 307 ARG A N 1
ATOM 2376 C CA . ARG A 1 307 ? 8.929 2.281 -13.268 1.00 81.44 307 ARG A CA 1
ATOM 2377 C C . ARG A 1 307 ? 8.483 1.812 -14.651 1.00 81.44 307 ARG A C 1
ATOM 2379 O O . ARG A 1 307 ? 9.108 0.936 -15.250 1.00 81.44 307 ARG A O 1
ATOM 2386 N N . ARG A 1 308 ? 7.397 2.382 -15.186 1.00 83.25 308 ARG A N 1
ATOM 2387 C CA . ARG A 1 308 ? 6.939 2.109 -16.558 1.00 83.25 308 ARG A CA 1
ATOM 2388 C C . ARG A 1 308 ? 7.952 2.612 -17.579 1.00 83.25 308 ARG A C 1
ATOM 2390 O O . ARG A 1 308 ? 8.278 1.883 -18.506 1.00 83.25 308 ARG A O 1
ATOM 2397 N N . HIS A 1 309 ? 8.483 3.819 -17.394 1.00 86.06 309 HIS A N 1
ATOM 2398 C CA . HIS A 1 309 ? 9.541 4.339 -18.258 1.00 86.06 309 HIS A CA 1
ATOM 2399 C C . HIS A 1 309 ? 10.789 3.455 -18.203 1.00 86.06 309 HIS A C 1
ATOM 2401 O O . HIS A 1 309 ? 11.326 3.109 -19.249 1.00 86.06 309 HIS A O 1
ATOM 2407 N N . ALA A 1 310 ? 11.200 3.008 -17.015 1.00 86.50 310 ALA A N 1
ATOM 2408 C CA . ALA A 1 310 ? 12.336 2.108 -16.858 1.00 86.50 310 ALA A CA 1
ATOM 2409 C C . ALA A 1 310 ? 12.110 0.745 -17.549 1.00 86.50 310 ALA A C 1
ATOM 2411 O O . ALA A 1 310 ? 13.028 0.229 -18.184 1.00 86.50 310 ALA A O 1
ATOM 2412 N N . HIS A 1 311 ? 10.887 0.196 -17.538 1.00 86.81 311 HIS A N 1
ATOM 2413 C CA . HIS A 1 311 ? 10.548 -0.980 -18.357 1.00 86.81 311 HIS A CA 1
ATOM 2414 C C . HIS A 1 311 ? 10.742 -0.730 -19.859 1.00 86.81 311 HIS A C 1
ATOM 2416 O O . HIS A 1 311 ? 11.295 -1.586 -20.549 1.00 86.81 311 HIS A O 1
ATOM 2422 N N . GLU A 1 312 ? 10.299 0.418 -20.378 1.00 88.00 312 GLU A N 1
ATOM 2423 C CA . GLU A 1 312 ? 10.487 0.760 -21.795 1.00 88.00 312 GLU A CA 1
ATOM 2424 C C . GLU A 1 312 ? 11.972 0.937 -22.146 1.00 88.00 312 GLU A C 1
ATOM 2426 O O . GLU A 1 312 ? 12.429 0.430 -23.171 1.00 88.00 312 GLU A O 1
ATOM 2431 N N . MET A 1 313 ? 12.761 1.546 -21.255 1.00 89.06 313 MET A N 1
ATOM 2432 C CA . MET A 1 313 ? 14.218 1.622 -21.408 1.00 89.06 313 MET A CA 1
ATOM 2433 C C . MET A 1 313 ? 14.849 0.227 -21.468 1.00 89.06 313 MET A C 1
ATOM 2435 O O . MET A 1 313 ? 15.657 -0.040 -22.352 1.00 89.06 313 MET A O 1
ATOM 2439 N N . ILE A 1 314 ? 14.450 -0.691 -20.582 1.00 87.44 314 ILE A N 1
ATOM 2440 C CA . ILE A 1 314 ? 14.925 -2.084 -20.583 1.00 87.44 314 ILE A CA 1
ATOM 2441 C C . ILE A 1 314 ? 14.559 -2.791 -21.890 1.00 87.44 314 ILE A C 1
ATOM 2443 O O . ILE A 1 314 ? 15.387 -3.515 -22.440 1.00 87.44 314 ILE A O 1
ATOM 2447 N N . LYS A 1 315 ? 13.347 -2.581 -22.422 1.00 88.00 315 LYS A N 1
ATOM 2448 C CA . LYS A 1 315 ? 12.951 -3.135 -23.728 1.00 88.00 315 LYS A CA 1
ATOM 2449 C C . LYS A 1 315 ? 13.863 -2.637 -24.847 1.00 88.00 315 LYS A C 1
ATOM 2451 O O . LYS A 1 315 ? 14.239 -3.433 -25.700 1.00 88.00 315 LYS A O 1
ATOM 2456 N N . ILE A 1 316 ? 14.239 -1.359 -24.827 1.00 86.56 316 ILE A N 1
ATOM 2457 C CA . ILE A 1 316 ? 15.189 -0.786 -25.791 1.00 86.56 316 ILE A CA 1
ATOM 2458 C C . ILE A 1 316 ? 16.582 -1.375 -25.610 1.00 86.56 316 ILE A C 1
ATOM 2460 O O . ILE A 1 316 ? 17.209 -1.745 -26.594 1.00 86.56 316 ILE A O 1
ATOM 2464 N N . LEU A 1 317 ? 17.056 -1.525 -24.372 1.00 85.69 317 LEU A N 1
ATOM 2465 C CA . LEU A 1 317 ? 18.347 -2.157 -24.101 1.00 85.69 317 LEU A CA 1
ATOM 2466 C C . LEU A 1 317 ? 18.386 -3.610 -24.589 1.00 85.69 317 LEU A C 1
ATOM 2468 O O . LEU A 1 317 ? 19.385 -4.018 -25.172 1.00 85.69 317 LEU A O 1
ATOM 2472 N N . LYS A 1 318 ? 17.301 -4.374 -24.426 1.00 85.81 318 LYS A N 1
ATOM 2473 C CA . LYS A 1 318 ? 17.197 -5.736 -24.975 1.00 85.81 318 LYS A CA 1
ATOM 2474 C C . LYS A 1 318 ? 17.205 -5.734 -26.502 1.00 85.81 318 LYS A C 1
ATOM 2476 O O . LYS A 1 318 ? 18.007 -6.441 -27.096 1.00 85.81 318 LYS A O 1
ATOM 2481 N N . ALA A 1 319 ? 16.364 -4.900 -27.114 1.00 83.50 319 ALA A N 1
ATOM 2482 C CA . ALA A 1 319 ? 16.266 -4.772 -28.566 1.00 83.50 319 ALA A CA 1
ATOM 2483 C C . ALA A 1 319 ? 17.564 -4.264 -29.207 1.00 83.50 319 ALA A C 1
ATOM 2485 O O . ALA A 1 319 ? 17.867 -4.612 -30.338 1.00 83.50 319 ALA A O 1
ATOM 2486 N N . SER A 1 320 ? 18.376 -3.500 -28.472 1.00 80.50 320 SER A N 1
ATOM 2487 C CA . SER A 1 320 ? 19.640 -2.943 -28.963 1.00 80.50 320 SER A CA 1
ATOM 2488 C C . SER A 1 320 ? 20.707 -3.956 -29.369 1.00 80.50 320 SER A C 1
ATOM 2490 O O . SER A 1 320 ? 21.771 -3.545 -29.829 1.00 80.50 320 SER A O 1
ATOM 2492 N N . ASN A 1 321 ? 20.493 -5.247 -29.116 1.00 77.25 321 ASN A N 1
ATOM 2493 C CA . ASN A 1 321 ? 21.364 -6.308 -29.612 1.00 77.25 321 ASN A CA 1
ATOM 2494 C C . ASN A 1 321 ? 20.977 -6.771 -31.025 1.00 77.25 321 ASN A C 1
ATOM 2496 O O . ASN A 1 321 ? 21.837 -7.292 -31.730 1.00 77.25 321 ASN A O 1
ATOM 2500 N N . ASP A 1 322 ? 19.724 -6.551 -31.427 1.00 81.81 322 ASP A N 1
ATOM 2501 C CA . ASP A 1 322 ? 19.116 -7.163 -32.611 1.00 81.81 322 ASP A CA 1
ATOM 2502 C C . ASP A 1 322 ? 18.542 -6.125 -33.599 1.00 81.81 322 ASP A C 1
ATOM 2504 O O . ASP A 1 322 ? 18.395 -6.421 -34.783 1.00 81.81 322 ASP A O 1
ATOM 2508 N N . GLU A 1 323 ? 18.232 -4.908 -33.137 1.00 83.50 323 GLU A N 1
ATOM 2509 C CA . GLU A 1 323 ? 17.634 -3.823 -33.928 1.00 83.50 323 GLU A CA 1
ATOM 2510 C C . GLU A 1 323 ? 18.657 -2.706 -34.229 1.00 83.50 323 GLU A C 1
ATOM 2512 O O . GLU A 1 323 ? 19.345 -2.244 -33.309 1.00 83.50 323 GLU A O 1
ATOM 2517 N N . PRO A 1 324 ? 18.725 -2.201 -35.479 1.00 85.31 324 PRO A N 1
ATOM 2518 C CA . PRO A 1 324 ? 19.513 -1.018 -35.817 1.00 85.31 324 PRO A CA 1
ATOM 2519 C C . PRO A 1 324 ? 19.068 0.226 -35.036 1.00 85.31 324 PRO A C 1
ATOM 2521 O O . PRO A 1 324 ? 17.877 0.444 -34.789 1.00 85.31 324 PRO A O 1
ATOM 2524 N N . LEU A 1 325 ? 20.006 1.126 -34.734 1.00 84.12 325 LEU A N 1
ATOM 2525 C CA . LEU A 1 325 ? 19.752 2.391 -34.031 1.00 84.12 325 LEU A CA 1
ATOM 2526 C C . LEU A 1 325 ? 18.650 3.215 -34.710 1.00 84.12 325 LEU A C 1
ATOM 2528 O O . LEU A 1 325 ? 17.835 3.835 -34.029 1.00 84.12 325 LEU A O 1
ATOM 2532 N N . ALA A 1 326 ? 18.581 3.192 -36.041 1.00 82.56 326 ALA A N 1
ATOM 2533 C CA . ALA A 1 326 ? 17.548 3.893 -36.799 1.00 82.56 326 ALA A CA 1
ATOM 2534 C C . ALA A 1 326 ? 16.119 3.457 -36.426 1.00 82.56 326 ALA A C 1
ATOM 2536 O O . ALA A 1 326 ? 15.217 4.299 -36.317 1.00 82.56 326 ALA A O 1
ATOM 2537 N N . GLU A 1 327 ? 15.919 2.158 -36.191 1.00 83.12 327 GLU A N 1
ATOM 2538 C CA . GLU A 1 327 ? 14.629 1.593 -35.796 1.00 83.12 327 GLU A CA 1
ATOM 2539 C C . GLU A 1 327 ? 14.289 1.967 -34.353 1.00 83.12 327 GLU A C 1
ATOM 2541 O O . GLU A 1 327 ? 13.177 2.424 -34.079 1.00 83.12 327 GLU A O 1
ATOM 2546 N N . LEU A 1 328 ? 15.265 1.892 -33.443 1.00 84.69 328 LEU A N 1
ATOM 2547 C CA . LEU A 1 328 ? 15.094 2.317 -32.051 1.00 84.69 328 LEU A CA 1
ATOM 2548 C C . LEU A 1 328 ? 14.733 3.809 -31.955 1.00 84.69 328 LEU A C 1
ATOM 2550 O O . LEU A 1 328 ? 13.819 4.190 -31.218 1.00 84.69 328 LEU A O 1
ATOM 2554 N N . MET A 1 329 ? 15.415 4.658 -32.729 1.00 83.75 329 MET A N 1
ATOM 2555 C CA . MET A 1 329 ? 15.206 6.109 -32.744 1.00 83.75 329 MET A CA 1
ATOM 2556 C C . MET A 1 329 ? 13.834 6.505 -33.295 1.00 83.75 329 MET A C 1
ATOM 2558 O O . MET A 1 329 ? 13.223 7.435 -32.759 1.00 83.75 329 MET A O 1
ATOM 2562 N N . SER A 1 330 ? 13.341 5.798 -34.317 1.00 79.06 330 SER A N 1
ATOM 2563 C CA . SER A 1 330 ? 12.111 6.152 -35.041 1.00 79.06 330 SER A CA 1
ATOM 2564 C C . SER A 1 330 ? 10.866 5.445 -34.500 1.00 79.06 330 SER A C 1
ATOM 2566 O O . SER A 1 330 ? 9.869 6.100 -34.201 1.00 79.06 330 SER A O 1
ATOM 2568 N N . ASN A 1 331 ? 10.922 4.122 -34.328 1.00 75.31 331 ASN A N 1
ATOM 2569 C CA . ASN A 1 331 ? 9.747 3.298 -34.022 1.00 75.31 331 ASN A CA 1
ATOM 2570 C C . ASN A 1 331 ? 9.487 3.172 -32.519 1.00 75.31 331 ASN A C 1
ATOM 2572 O O . ASN A 1 331 ? 8.344 2.996 -32.103 1.00 75.31 331 ASN A O 1
ATOM 2576 N N . ARG A 1 332 ? 10.530 3.299 -31.688 1.00 75.94 332 ARG A N 1
ATOM 2577 C CA . ARG A 1 332 ? 10.414 3.198 -30.222 1.00 75.94 332 ARG A CA 1
ATOM 2578 C C . ARG A 1 332 ? 10.414 4.552 -29.510 1.00 75.94 332 ARG A C 1
ATOM 2580 O O . ARG A 1 332 ? 10.505 4.607 -28.287 1.00 75.94 332 ARG A O 1
ATOM 2587 N N . GLY A 1 333 ? 10.326 5.653 -30.261 1.00 80.06 333 GLY A N 1
ATOM 2588 C CA . GLY A 1 333 ? 10.263 7.011 -29.710 1.00 80.06 333 GLY A CA 1
ATOM 2589 C C . GLY A 1 333 ? 11.536 7.476 -28.990 1.00 80.06 333 GLY A C 1
ATOM 2590 O O . GLY A 1 333 ? 11.519 8.541 -28.371 1.00 80.06 333 GLY A O 1
ATOM 2591 N N . LEU A 1 334 ? 12.646 6.732 -29.083 1.00 86.38 334 LEU A N 1
ATOM 2592 C CA . LEU A 1 334 ? 13.883 7.012 -28.349 1.00 86.38 334 LEU A CA 1
ATOM 2593 C C . LEU A 1 334 ? 14.447 8.404 -28.670 1.00 86.38 334 LEU A C 1
ATOM 2595 O O . LEU A 1 334 ? 14.883 9.109 -27.762 1.00 86.38 334 LEU A O 1
ATOM 2599 N N . ALA A 1 335 ? 14.363 8.856 -29.927 1.00 86.50 335 ALA A N 1
ATOM 2600 C CA . ALA A 1 335 ? 14.836 10.185 -30.319 1.00 86.50 335 ALA A CA 1
ATOM 2601 C C . ALA A 1 335 ? 14.112 11.318 -29.568 1.00 86.50 335 ALA A C 1
ATOM 2603 O O . ALA A 1 335 ? 14.737 12.299 -29.164 1.00 86.50 335 ALA A O 1
ATOM 2604 N N . ARG A 1 336 ? 12.799 11.176 -29.347 1.00 87.06 336 ARG A N 1
ATOM 2605 C CA . ARG A 1 336 ? 11.982 12.147 -28.599 1.00 87.06 336 ARG A CA 1
ATOM 2606 C C . ARG A 1 336 ? 12.370 12.179 -27.121 1.00 87.06 336 ARG A C 1
ATOM 2608 O O . ARG A 1 336 ? 12.434 13.253 -26.518 1.00 87.06 336 ARG A O 1
ATOM 2615 N N . GLU A 1 337 ? 12.605 11.009 -26.540 1.00 89.06 337 GLU A N 1
ATOM 2616 C CA . GLU A 1 337 ? 12.973 10.874 -25.131 1.00 89.06 337 GLU A CA 1
ATOM 2617 C C . GLU A 1 337 ? 14.368 11.459 -24.877 1.00 89.06 337 GLU A C 1
ATOM 2619 O O . GLU A 1 337 ? 14.533 12.305 -23.996 1.00 89.06 337 GLU A O 1
ATOM 2624 N N . LEU A 1 338 ? 15.349 11.118 -25.720 1.00 87.94 338 LEU A N 1
ATOM 2625 C CA . LEU A 1 338 ? 16.712 11.651 -25.648 1.00 87.94 338 LEU A CA 1
ATOM 2626 C C . LEU A 1 338 ? 16.788 13.157 -25.940 1.00 87.94 338 LEU A C 1
ATOM 2628 O O . LEU A 1 338 ? 17.604 13.852 -25.337 1.00 87.94 338 LEU A O 1
ATOM 2632 N N . SER A 1 339 ? 15.906 13.707 -26.785 1.00 85.88 339 SER A N 1
ATOM 2633 C CA . SER A 1 339 ? 15.858 15.156 -27.032 1.00 85.88 339 SER A CA 1
ATOM 2634 C C . SER A 1 339 ? 15.319 15.963 -25.841 1.00 85.88 339 SER A C 1
ATOM 2636 O O . SER A 1 339 ? 15.212 17.186 -25.927 1.00 85.88 339 SER A O 1
ATOM 2638 N N . GLY A 1 340 ? 14.912 15.306 -24.749 1.00 80.00 340 GLY A N 1
ATOM 2639 C CA . GLY A 1 340 ? 14.304 15.950 -23.583 1.00 80.00 340 GLY A CA 1
ATOM 2640 C C . GLY A 1 340 ? 12.869 16.430 -23.813 1.00 80.00 340 GLY A C 1
ATOM 2641 O O . GLY A 1 340 ? 12.362 17.208 -23.014 1.00 80.00 340 GLY A O 1
ATOM 2642 N N . LYS A 1 341 ? 12.220 15.981 -24.897 1.00 77.94 341 LYS A N 1
ATOM 2643 C CA . LYS A 1 341 ? 10.787 16.219 -25.160 1.00 77.94 341 LYS A CA 1
ATOM 2644 C C . LYS A 1 341 ? 9.906 15.101 -24.592 1.00 77.94 341 LYS A C 1
ATOM 2646 O O . LYS A 1 341 ? 8.683 15.168 -24.682 1.00 77.94 341 LYS A O 1
ATOM 2651 N N . GLY A 1 342 ? 10.533 14.048 -24.083 1.00 75.12 342 GLY A N 1
ATOM 2652 C CA . GLY A 1 342 ? 9.884 12.920 -23.443 1.00 75.12 342 GLY A CA 1
ATOM 2653 C C . GLY A 1 342 ? 9.886 12.992 -21.917 1.00 75.12 342 GLY A C 1
ATOM 2654 O O . GLY A 1 342 ? 10.321 13.980 -21.329 1.00 75.12 342 GLY A O 1
ATOM 2655 N N . TYR A 1 343 ? 9.383 11.937 -21.281 1.00 81.12 343 TYR A N 1
ATOM 2656 C CA . TYR A 1 343 ? 9.126 11.881 -19.835 1.00 81.12 343 TYR A CA 1
ATOM 2657 C C . TYR A 1 343 ? 10.064 10.929 -19.080 1.00 81.12 343 TYR A C 1
ATOM 2659 O O . TYR A 1 343 ? 10.042 10.872 -17.849 1.00 81.12 343 TYR A O 1
ATOM 2667 N N . TRP A 1 344 ? 10.905 10.181 -19.794 1.00 83.88 344 TRP A N 1
ATOM 2668 C CA . TRP A 1 344 ? 11.778 9.150 -19.226 1.00 83.88 344 TRP A CA 1
ATOM 2669 C C . TRP A 1 344 ? 12.793 9.670 -18.207 1.00 83.88 344 TRP A C 1
ATOM 2671 O O . TRP A 1 344 ? 13.115 8.995 -17.225 1.00 83.88 344 TRP A O 1
ATOM 2681 N N . PHE A 1 345 ? 13.257 10.898 -18.404 1.00 81.62 345 PHE A N 1
ATOM 2682 C CA . PHE A 1 345 ? 14.266 11.530 -17.559 1.00 81.62 345 PHE A CA 1
ATOM 2683 C C . PHE A 1 345 ? 13.673 12.447 -16.483 1.00 81.62 345 PHE A C 1
ATOM 2685 O O . PHE A 1 345 ? 14.416 13.183 -15.845 1.00 81.62 345 PHE A O 1
ATOM 2692 N N . GLY A 1 346 ? 12.355 12.405 -16.259 1.00 75.12 346 GLY A N 1
ATOM 2693 C CA . GLY A 1 346 ? 11.700 13.197 -15.217 1.00 75.12 346 GLY A CA 1
ATOM 2694 C C . GLY A 1 346 ? 11.806 14.720 -15.424 1.00 75.12 346 GLY A C 1
ATOM 2695 O O . GLY A 1 346 ? 12.132 15.176 -16.522 1.00 75.12 346 GLY A O 1
ATOM 2696 N N . PRO A 1 347 ? 11.526 15.523 -14.378 1.00 73.19 347 PRO A N 1
ATOM 2697 C CA . PRO A 1 347 ? 11.506 16.990 -14.450 1.00 73.19 347 PRO A CA 1
ATOM 2698 C C . PRO A 1 347 ? 12.834 17.628 -14.878 1.00 73.19 347 PRO A C 1
ATOM 2700 O O . PRO A 1 347 ? 12.846 18.680 -15.510 1.00 73.19 347 PRO A O 1
ATOM 2703 N N . GLN A 1 348 ? 13.954 16.988 -14.547 1.00 76.00 348 GLN A N 1
ATOM 2704 C CA . GLN A 1 348 ? 15.298 17.414 -14.932 1.00 76.00 348 GLN A CA 1
ATOM 2705 C C . GLN A 1 348 ? 15.562 17.268 -16.441 1.00 76.00 348 GLN A C 1
ATOM 2707 O O . GLN A 1 348 ? 16.448 17.935 -16.981 1.00 76.00 348 GLN A O 1
ATOM 2712 N N . GLY A 1 349 ? 14.774 16.437 -17.133 1.00 81.56 349 GLY A N 1
ATOM 2713 C CA . GLY A 1 349 ? 14.908 16.177 -18.559 1.00 81.56 349 GLY A CA 1
ATOM 2714 C C . GLY A 1 349 ? 16.189 15.422 -18.925 1.00 81.56 349 GLY A C 1
ATOM 2715 O O . GLY A 1 349 ? 17.017 15.072 -18.085 1.00 81.56 349 GLY A O 1
ATOM 2716 N N . ALA A 1 350 ? 16.345 15.136 -20.218 1.00 86.19 350 ALA A N 1
ATOM 2717 C CA . ALA A 1 350 ? 17.502 14.403 -20.724 1.00 86.19 350 ALA A CA 1
ATOM 2718 C C . ALA A 1 350 ? 18.814 15.194 -20.535 1.00 86.19 350 ALA A C 1
ATOM 2720 O O . ALA A 1 350 ? 18.834 16.429 -20.641 1.00 86.19 350 ALA A O 1
ATOM 2721 N N . SER A 1 351 ? 19.917 14.479 -20.287 1.00 86.25 351 SER A N 1
ATOM 2722 C CA . SER A 1 351 ? 21.251 15.075 -20.142 1.00 86.25 351 SER A CA 1
ATOM 2723 C C . SER A 1 351 ? 21.705 15.771 -21.433 1.00 86.25 351 SER A C 1
ATOM 2725 O O . SER A 1 351 ? 21.208 15.478 -22.520 1.00 86.25 351 SER A O 1
ATOM 2727 N N . ALA A 1 352 ? 22.672 16.692 -21.336 1.00 88.19 352 ALA A N 1
ATOM 2728 C CA . ALA A 1 352 ? 23.252 17.345 -22.517 1.00 88.19 352 ALA A CA 1
ATOM 2729 C C . ALA A 1 352 ? 23.806 16.321 -23.523 1.00 88.19 352 ALA A C 1
ATOM 2731 O O . ALA A 1 352 ? 23.646 16.471 -24.729 1.00 88.19 352 ALA A O 1
ATOM 2732 N N . GLU A 1 353 ? 24.384 15.241 -23.008 1.00 84.88 353 GLU A N 1
ATOM 2733 C CA . GLU A 1 353 ? 24.889 14.133 -23.805 1.00 84.88 353 GLU A CA 1
ATOM 2734 C C . GLU A 1 353 ? 23.777 13.374 -24.545 1.00 84.88 353 GLU A C 1
ATOM 2736 O O . GLU A 1 353 ? 23.879 13.163 -25.750 1.00 84.88 353 GLU A O 1
ATOM 2741 N N . ALA A 1 354 ? 22.679 13.033 -23.861 1.00 86.00 354 ALA A N 1
ATOM 2742 C CA . ALA A 1 354 ? 21.509 12.419 -24.492 1.00 86.00 354 ALA A CA 1
ATOM 2743 C C . ALA A 1 354 ? 20.932 13.314 -25.600 1.00 86.00 354 ALA A C 1
ATOM 2745 O O . ALA A 1 354 ? 20.623 12.846 -26.697 1.00 86.00 354 ALA A O 1
ATOM 2746 N N . LYS A 1 355 ? 20.854 14.623 -25.332 1.00 89.75 355 LYS A N 1
ATOM 2747 C CA . LYS A 1 355 ? 20.385 15.621 -26.298 1.00 89.75 355 LYS A CA 1
ATOM 2748 C C . LYS A 1 355 ? 21.299 15.716 -27.517 1.00 89.75 355 LYS A C 1
ATOM 2750 O O . LYS A 1 355 ? 20.781 15.871 -28.617 1.00 89.75 355 LYS A O 1
ATOM 2755 N N . SER A 1 356 ? 22.616 15.589 -27.338 1.00 87.12 356 SER A N 1
ATOM 2756 C CA . SER A 1 356 ? 23.578 15.574 -28.447 1.00 87.12 356 SER A CA 1
ATOM 2757 C C . SER A 1 356 ? 23.318 14.400 -29.388 1.00 87.12 356 SER A C 1
ATOM 2759 O O . SER A 1 356 ? 23.186 14.611 -30.584 1.00 87.12 356 SER A O 1
ATOM 2761 N N . ILE A 1 357 ? 23.125 13.190 -28.854 1.00 85.19 357 ILE A N 1
ATOM 2762 C CA . ILE A 1 357 ? 22.844 11.992 -29.667 1.00 85.19 357 ILE A CA 1
ATOM 2763 C C . ILE A 1 357 ? 21.550 12.166 -30.475 1.00 85.19 357 ILE A C 1
ATOM 2765 O O . ILE A 1 357 ? 21.485 11.827 -31.657 1.00 85.19 357 ILE A O 1
ATOM 2769 N N . ALA A 1 358 ? 20.510 12.733 -29.854 1.00 85.81 358 ALA A N 1
ATOM 2770 C CA . ALA A 1 358 ? 19.258 13.028 -30.544 1.00 85.81 358 ALA A CA 1
ATOM 2771 C C . ALA A 1 358 ? 19.414 14.114 -31.622 1.00 85.81 358 ALA A C 1
ATOM 2773 O O . ALA A 1 358 ? 18.789 14.016 -32.679 1.00 85.81 358 ALA A O 1
ATOM 2774 N N . ALA A 1 359 ? 20.228 15.140 -31.364 1.00 84.88 359 ALA A N 1
ATOM 2775 C CA . ALA A 1 359 ? 20.516 16.201 -32.322 1.00 84.88 359 ALA A CA 1
ATOM 2776 C C . ALA A 1 359 ? 21.314 15.672 -33.522 1.00 84.88 359 A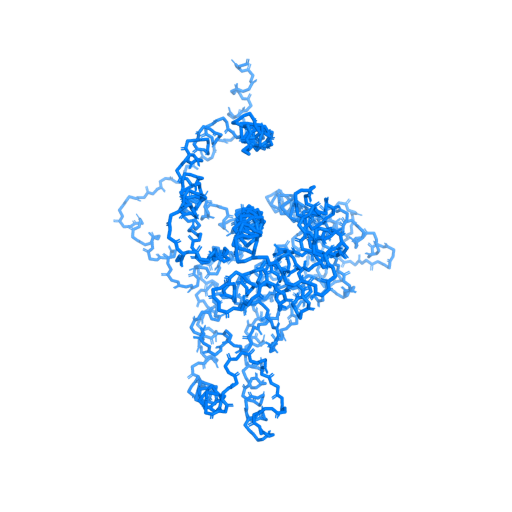LA A C 1
ATOM 2778 O O . ALA A 1 359 ? 20.958 15.980 -34.657 1.00 84.88 359 ALA A O 1
ATOM 2779 N N . ASP A 1 360 ? 22.313 14.820 -33.289 1.00 81.88 360 ASP A N 1
ATOM 2780 C CA . ASP A 1 360 ? 23.120 14.191 -34.340 1.00 81.88 360 ASP A CA 1
ATOM 2781 C C . ASP A 1 360 ? 22.256 13.303 -35.251 1.00 81.88 360 ASP A C 1
ATOM 2783 O O . ASP A 1 360 ? 22.378 13.346 -36.477 1.00 81.88 360 ASP A O 1
ATOM 2787 N N . TRP A 1 361 ? 21.300 12.567 -34.673 1.00 79.56 361 TRP A N 1
ATOM 2788 C CA . TRP A 1 361 ? 20.288 11.823 -35.431 1.00 79.56 361 TRP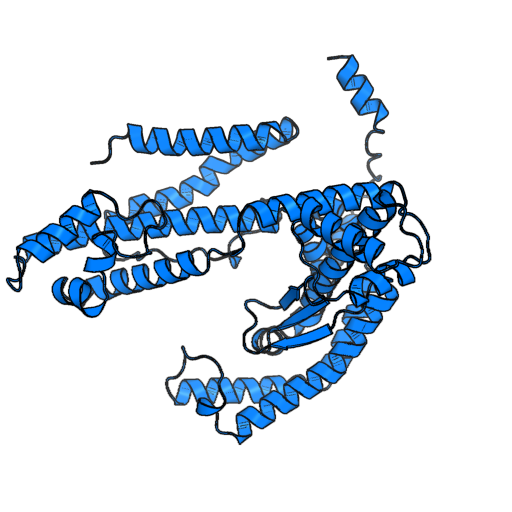 A CA 1
ATOM 2789 C C . TRP A 1 361 ? 19.366 12.734 -36.259 1.00 79.56 361 TRP A C 1
ATOM 2791 O O . TRP A 1 361 ? 19.108 12.472 -37.429 1.00 79.56 361 TRP A O 1
ATOM 2801 N N . GLN A 1 362 ? 18.873 13.835 -35.683 1.00 73.38 362 GLN A N 1
ATOM 2802 C CA . GLN A 1 362 ? 17.999 14.772 -36.403 1.00 73.38 362 GLN A CA 1
ATOM 2803 C C . GLN A 1 362 ? 18.733 15.517 -37.527 1.00 73.38 362 GLN A C 1
ATOM 2805 O O . GLN A 1 362 ? 18.136 15.805 -38.564 1.00 73.38 362 GLN A O 1
ATOM 2810 N N . PHE A 1 363 ? 20.016 15.824 -37.330 1.00 60.47 363 PHE A N 1
ATOM 2811 C CA . PHE A 1 363 ? 20.845 16.562 -38.281 1.00 60.47 363 PHE A CA 1
ATOM 2812 C C . PHE A 1 363 ? 21.280 15.711 -39.480 1.00 60.47 363 PHE A C 1
ATOM 2814 O O . PHE A 1 363 ? 21.409 16.220 -40.592 1.00 60.47 363 PHE A O 1
ATOM 2821 N N . THR A 1 364 ? 21.483 14.408 -39.280 1.00 59.69 364 THR A N 1
ATOM 2822 C CA . THR A 1 364 ? 21.902 13.483 -40.346 1.00 59.69 364 THR A CA 1
ATOM 2823 C C . THR A 1 364 ? 20.783 13.142 -41.338 1.00 59.69 364 THR A C 1
ATOM 2825 O O . THR A 1 364 ? 21.066 12.693 -42.453 1.00 59.69 364 THR A O 1
ATOM 2828 N N . GLY A 1 365 ? 19.518 13.422 -41.002 1.00 56.22 365 GLY A N 1
ATOM 2829 C CA . GLY A 1 365 ? 18.372 13.014 -41.816 1.00 56.22 365 GLY A CA 1
ATOM 2830 C C . GLY A 1 365 ? 18.321 11.489 -41.987 1.00 56.22 365 GLY A C 1
ATOM 2831 O O . GLY A 1 365 ? 18.844 10.743 -41.171 1.00 56.22 365 GLY A O 1
ATOM 2832 N N . SER A 1 366 ? 17.734 10.994 -43.078 1.00 51.84 366 SER A N 1
ATOM 2833 C CA . SER A 1 366 ? 17.683 9.558 -43.408 1.00 51.84 366 SER A CA 1
ATOM 2834 C C . SER A 1 366 ? 19.021 8.966 -43.888 1.00 51.84 366 SER A C 1
ATOM 2836 O O . SER A 1 366 ? 19.025 7.897 -44.501 1.00 51.84 366 SER A O 1
ATOM 2838 N N . LYS A 1 367 ? 20.162 9.645 -43.678 1.00 61.25 367 LYS A N 1
ATOM 2839 C CA . LYS A 1 367 ? 21.472 9.049 -43.965 1.00 61.25 367 LYS A CA 1
ATOM 2840 C C . LYS A 1 367 ? 21.845 8.118 -42.810 1.00 61.25 367 LYS A C 1
ATOM 2842 O O . LYS A 1 367 ? 21.929 8.592 -41.680 1.00 61.25 367 LYS A O 1
ATOM 2847 N N . PRO A 1 368 ? 22.075 6.821 -43.072 1.00 64.25 368 PRO A N 1
ATOM 2848 C CA . PRO A 1 368 ? 22.444 5.892 -42.019 1.00 64.25 368 PRO A CA 1
ATOM 2849 C C . PRO A 1 368 ? 23.778 6.319 -41.403 1.00 64.25 368 PRO A C 1
ATOM 2851 O O . PRO A 1 368 ? 24.701 6.724 -42.118 1.00 64.25 368 PRO A O 1
ATOM 2854 N N . PHE A 1 369 ? 23.867 6.229 -40.076 1.00 70.50 369 PHE A N 1
ATOM 2855 C CA . PHE A 1 369 ? 25.144 6.285 -39.374 1.00 70.50 369 PHE A CA 1
ATOM 2856 C C . PHE A 1 369 ? 26.121 5.288 -40.009 1.00 70.50 369 PHE A C 1
ATOM 2858 O O . PHE A 1 369 ? 25.723 4.221 -40.482 1.00 70.50 369 PHE A O 1
ATOM 2865 N N . SER A 1 370 ? 27.417 5.608 -40.011 1.00 82.38 370 SER A N 1
ATOM 2866 C CA . SER A 1 370 ? 28.405 4.556 -40.245 1.00 82.38 370 SER A CA 1
ATOM 2867 C C . SER A 1 370 ? 28.308 3.516 -39.124 1.00 82.38 370 SER A C 1
ATOM 2869 O O . SER A 1 370 ? 27.922 3.850 -38.002 1.00 82.38 370 SER A O 1
ATOM 2871 N N . ALA A 1 371 ? 28.709 2.272 -39.393 1.00 81.94 371 ALA A N 1
ATOM 2872 C CA . ALA A 1 371 ? 28.681 1.209 -38.383 1.00 81.94 371 ALA A CA 1
ATOM 2873 C C . ALA A 1 371 ? 29.418 1.604 -37.086 1.00 81.94 371 ALA A C 1
ATOM 2875 O O . ALA A 1 371 ? 28.992 1.256 -35.988 1.00 81.94 371 ALA A O 1
ATOM 2876 N N . GLU A 1 372 ? 30.495 2.388 -37.200 1.00 84.44 372 GLU A N 1
ATOM 2877 C CA . GLU A 1 372 ? 31.257 2.875 -36.048 1.00 84.44 372 GLU A CA 1
ATOM 2878 C C . GLU A 1 372 ? 30.531 3.983 -35.272 1.00 84.44 372 GLU A C 1
ATOM 2880 O O . GLU A 1 372 ? 30.553 4.002 -34.039 1.00 84.44 372 GLU A O 1
ATOM 2885 N N . GLN A 1 373 ? 29.857 4.895 -35.979 1.00 83.62 373 GLN A N 1
ATOM 2886 C CA . GLN A 1 373 ? 29.041 5.933 -35.346 1.00 83.62 373 GLN A CA 1
ATOM 2887 C C . GLN A 1 373 ? 27.833 5.326 -34.635 1.00 83.62 373 GLN A C 1
ATOM 2889 O O . GLN A 1 373 ? 27.520 5.727 -33.518 1.00 83.62 373 GLN A O 1
ATOM 2894 N N . GLU A 1 374 ? 27.193 4.337 -35.257 1.00 84.88 374 GLU A N 1
ATOM 2895 C CA . GLU A 1 374 ? 26.082 3.599 -34.669 1.00 84.88 374 GLU A CA 1
ATOM 2896 C C . GLU A 1 374 ? 26.526 2.861 -33.407 1.00 84.88 374 GLU A C 1
ATOM 2898 O O . GLU A 1 374 ? 25.921 3.044 -32.352 1.00 84.88 374 GLU A O 1
ATOM 2903 N N . ARG A 1 375 ? 27.637 2.118 -33.471 1.00 84.81 375 ARG A N 1
ATOM 2904 C CA . ARG A 1 375 ? 28.222 1.437 -32.309 1.00 84.81 375 ARG A CA 1
ATOM 2905 C C . ARG A 1 375 ? 28.501 2.407 -31.159 1.00 84.81 375 ARG A C 1
ATOM 2907 O O . ARG A 1 375 ? 28.062 2.165 -30.038 1.00 84.81 375 ARG A O 1
ATOM 2914 N N . THR A 1 376 ? 29.150 3.533 -31.450 1.00 86.00 376 THR A N 1
ATOM 2915 C CA . THR A 1 376 ? 29.479 4.561 -30.447 1.00 86.00 376 THR A CA 1
ATOM 2916 C C . THR A 1 376 ? 28.220 5.180 -29.831 1.00 86.00 376 THR A C 1
ATOM 2918 O O . THR A 1 376 ? 28.106 5.306 -28.610 1.00 86.00 376 THR A O 1
ATOM 2921 N N . ALA A 1 377 ? 27.240 5.548 -30.661 1.00 85.06 377 ALA A N 1
ATOM 2922 C CA . ALA A 1 377 ? 25.977 6.108 -30.192 1.00 85.06 377 ALA A CA 1
ATOM 2923 C C . ALA A 1 377 ? 25.202 5.101 -29.330 1.00 85.06 377 ALA A C 1
ATOM 2925 O O . ALA A 1 377 ? 24.670 5.470 -28.282 1.00 85.06 377 ALA A O 1
ATOM 2926 N N . MET A 1 378 ? 25.189 3.825 -29.720 1.00 86.50 378 MET A N 1
ATOM 2927 C CA . MET A 1 378 ? 24.541 2.753 -28.969 1.00 86.50 378 MET A CA 1
ATOM 2928 C C . MET A 1 378 ? 25.214 2.487 -27.624 1.00 86.50 378 MET A C 1
ATOM 2930 O O . MET A 1 378 ? 24.514 2.328 -26.625 1.00 86.50 378 MET A O 1
ATOM 2934 N N . GLU A 1 379 ? 26.544 2.506 -27.550 1.00 87.12 379 GLU A N 1
ATOM 2935 C CA . GLU A 1 379 ? 27.274 2.418 -26.279 1.00 87.12 379 GLU A CA 1
ATOM 2936 C C . GLU A 1 379 ? 26.897 3.574 -25.337 1.00 87.12 379 GLU A C 1
ATOM 2938 O O . GLU A 1 379 ? 26.615 3.362 -24.152 1.00 87.12 379 GLU A O 1
ATOM 2943 N N . HIS A 1 380 ? 26.795 4.799 -25.861 1.00 87.31 380 HIS A N 1
ATOM 2944 C CA . HIS A 1 380 ? 26.365 5.953 -25.072 1.00 87.31 380 HIS A CA 1
ATOM 2945 C C . HIS A 1 380 ? 24.905 5.851 -24.617 1.00 87.31 380 HIS A C 1
ATOM 2947 O O . HIS A 1 380 ? 24.614 6.104 -23.446 1.00 87.31 380 HIS A O 1
ATOM 2953 N N . ILE A 1 381 ? 23.992 5.445 -25.505 1.00 88.69 381 ILE A N 1
ATOM 2954 C CA . ILE A 1 381 ? 22.580 5.218 -25.173 1.00 88.69 381 ILE A CA 1
ATOM 2955 C C . ILE A 1 381 ? 22.468 4.169 -24.070 1.00 88.69 381 ILE A C 1
ATOM 2957 O O . ILE A 1 381 ? 21.796 4.414 -23.068 1.00 88.69 381 ILE A O 1
ATOM 2961 N N . ARG A 1 382 ? 23.170 3.035 -24.202 1.00 89.19 382 ARG A N 1
ATOM 2962 C CA . ARG A 1 382 ? 23.177 1.970 -23.191 1.00 89.19 382 ARG A CA 1
ATOM 2963 C C . ARG A 1 382 ? 23.600 2.496 -21.827 1.00 89.19 382 ARG A C 1
ATOM 2965 O O . ARG A 1 382 ? 22.921 2.238 -20.836 1.00 89.19 382 ARG A O 1
ATOM 2972 N N . ARG A 1 383 ? 24.662 3.302 -21.778 1.00 88.50 383 ARG A N 1
ATOM 2973 C CA . ARG A 1 383 ? 25.141 3.914 -20.534 1.00 88.50 383 ARG A CA 1
ATOM 2974 C C . ARG A 1 383 ? 24.146 4.917 -19.943 1.00 88.50 383 ARG A C 1
ATOM 2976 O O . ARG A 1 383 ? 23.938 4.917 -18.732 1.00 88.50 383 ARG A O 1
ATOM 2983 N N . ILE A 1 384 ? 23.532 5.770 -20.765 1.00 89.56 384 ILE A N 1
ATOM 2984 C CA . ILE A 1 384 ? 22.553 6.775 -20.315 1.00 89.56 384 ILE A CA 1
ATOM 2985 C C . ILE A 1 384 ? 21.301 6.099 -19.750 1.00 89.56 384 ILE A C 1
ATOM 2987 O O . ILE A 1 384 ? 20.861 6.442 -18.652 1.00 89.56 384 ILE A O 1
ATOM 2991 N N . LEU A 1 385 ? 20.739 5.137 -20.487 1.00 90.31 385 LEU A N 1
ATOM 2992 C CA . LEU A 1 385 ? 19.546 4.409 -20.064 1.00 90.31 385 LEU A CA 1
ATOM 2993 C C . LEU A 1 385 ? 19.839 3.533 -18.843 1.00 90.31 385 LEU A C 1
ATOM 2995 O O . LEU A 1 385 ? 19.059 3.554 -17.896 1.00 90.31 385 LEU A O 1
ATOM 2999 N N . GLY A 1 386 ? 20.982 2.838 -18.820 1.00 89.81 386 GLY A N 1
ATOM 3000 C CA . GLY A 1 386 ? 21.420 2.043 -17.672 1.00 89.81 386 GLY A CA 1
ATOM 3001 C C . GLY A 1 386 ? 21.531 2.880 -16.400 1.00 89.81 386 GLY A C 1
ATOM 3002 O O . GLY A 1 386 ? 20.892 2.560 -15.402 1.00 89.81 386 GLY A O 1
ATOM 3003 N N . LYS A 1 387 ? 22.214 4.032 -16.469 1.00 87.94 387 LYS A N 1
ATOM 3004 C CA . LYS A 1 387 ? 22.297 4.972 -15.342 1.00 87.94 387 LYS A CA 1
ATOM 3005 C C . LYS A 1 387 ? 20.912 5.424 -14.867 1.00 87.94 387 LYS A C 1
ATOM 3007 O O . LYS A 1 387 ? 20.673 5.507 -13.666 1.00 87.94 387 LYS A O 1
ATOM 3012 N N . ARG A 1 388 ? 19.992 5.723 -15.790 1.00 87.56 388 ARG A N 1
ATOM 3013 C CA . ARG A 1 388 ? 18.638 6.153 -15.420 1.00 87.56 388 ARG A CA 1
ATOM 3014 C C . ARG A 1 388 ? 17.843 5.028 -14.751 1.00 87.56 388 ARG A C 1
ATOM 3016 O O . ARG A 1 388 ? 17.115 5.307 -13.804 1.00 87.56 388 ARG A O 1
ATOM 3023 N N . ILE A 1 389 ? 17.987 3.783 -15.203 1.00 89.00 389 ILE A N 1
ATOM 3024 C CA . ILE A 1 389 ? 17.370 2.619 -14.549 1.00 89.00 389 ILE A CA 1
ATOM 3025 C C . ILE A 1 389 ? 17.935 2.441 -13.134 1.00 89.00 389 ILE A C 1
ATOM 3027 O O . ILE A 1 389 ? 17.158 2.245 -12.203 1.00 89.00 389 ILE A O 1
ATOM 3031 N N . ASP A 1 390 ? 19.247 2.594 -12.946 1.00 87.12 390 ASP A N 1
ATOM 3032 C CA . ASP A 1 390 ? 19.876 2.523 -11.621 1.00 87.12 390 ASP A CA 1
ATOM 3033 C C . ASP A 1 390 ? 19.359 3.617 -10.674 1.00 87.12 390 ASP A C 1
ATOM 3035 O O . ASP A 1 390 ? 19.071 3.345 -9.509 1.00 87.12 390 ASP A O 1
ATOM 3039 N N . GLU A 1 391 ? 19.180 4.846 -11.169 1.00 86.06 391 GLU A N 1
ATOM 3040 C CA . GLU A 1 391 ? 18.566 5.940 -10.403 1.00 86.06 391 GLU A CA 1
ATOM 3041 C C . GLU A 1 391 ? 17.123 5.612 -9.994 1.00 86.06 391 GLU A C 1
ATOM 3043 O O . GLU A 1 391 ? 16.742 5.838 -8.844 1.00 86.06 391 GLU A O 1
ATOM 3048 N N . VAL A 1 392 ? 16.320 5.066 -10.917 1.00 84.94 392 VAL A N 1
ATOM 3049 C CA . VAL A 1 392 ? 14.945 4.633 -10.621 1.00 84.94 392 VAL A CA 1
ATOM 3050 C C . VAL A 1 392 ? 14.956 3.533 -9.560 1.00 84.94 392 VAL A C 1
ATOM 3052 O O . VAL A 1 392 ? 14.247 3.658 -8.566 1.00 84.94 392 VAL A O 1
ATOM 3055 N N . ASN A 1 393 ? 15.808 2.517 -9.702 1.00 85.75 393 ASN A N 1
ATOM 3056 C CA . ASN A 1 393 ? 15.945 1.427 -8.736 1.00 85.75 393 ASN A CA 1
ATOM 3057 C C . ASN A 1 393 ? 16.386 1.921 -7.349 1.00 85.75 393 ASN A C 1
ATOM 3059 O O . ASN A 1 393 ? 15.845 1.477 -6.339 1.00 85.75 393 ASN A O 1
ATOM 3063 N N . ALA A 1 394 ? 17.344 2.850 -7.273 1.00 85.00 394 ALA A N 1
ATOM 3064 C CA . ALA A 1 394 ? 17.796 3.430 -6.008 1.00 85.00 394 ALA A CA 1
ATOM 3065 C C . ALA A 1 394 ? 16.685 4.237 -5.314 1.00 85.00 394 ALA A C 1
ATOM 3067 O O . ALA A 1 394 ? 16.510 4.148 -4.092 1.00 85.00 394 ALA A O 1
ATOM 3068 N N . ASN A 1 395 ? 15.902 4.989 -6.092 1.00 83.00 395 ASN A N 1
ATOM 3069 C CA . ASN A 1 395 ? 14.740 5.710 -5.583 1.00 83.00 395 ASN A CA 1
ATOM 3070 C C . ASN A 1 395 ? 13.646 4.745 -5.109 1.00 83.00 395 ASN A C 1
ATOM 3072 O O . ASN A 1 395 ? 13.123 4.925 -4.011 1.00 83.00 395 ASN A O 1
ATOM 3076 N N . GLU A 1 396 ? 13.325 3.707 -5.888 1.00 81.94 396 GLU A N 1
ATOM 3077 C CA . GLU A 1 396 ? 12.354 2.677 -5.503 1.00 81.94 396 GLU A CA 1
ATOM 3078 C C . GLU A 1 396 ? 12.784 1.931 -4.237 1.00 81.94 396 GLU A C 1
ATOM 3080 O O . GLU A 1 396 ? 11.985 1.815 -3.314 1.00 81.94 396 GLU A O 1
ATOM 3085 N N . MET A 1 397 ? 14.047 1.504 -4.139 1.00 83.31 397 MET A N 1
ATOM 3086 C CA . MET A 1 397 ? 14.604 0.887 -2.932 1.00 83.31 397 MET A CA 1
ATOM 3087 C C . MET A 1 397 ? 14.431 1.810 -1.724 1.00 83.31 397 MET A C 1
ATOM 3089 O O . MET A 1 397 ? 13.921 1.393 -0.689 1.00 83.31 397 MET A O 1
ATOM 3093 N N . THR A 1 398 ? 14.803 3.085 -1.856 1.00 83.25 398 THR A N 1
ATOM 3094 C CA . THR A 1 398 ? 14.681 4.062 -0.765 1.00 83.25 398 THR A CA 1
ATOM 3095 C C . THR A 1 398 ? 13.222 4.254 -0.346 1.00 83.25 398 THR A C 1
ATOM 3097 O O . THR A 1 398 ? 12.919 4.269 0.847 1.00 83.25 398 THR A O 1
ATOM 3100 N N . ARG A 1 399 ? 12.297 4.382 -1.308 1.00 81.00 399 ARG A N 1
ATOM 3101 C CA . ARG A 1 399 ? 10.851 4.478 -1.050 1.00 81.00 399 ARG A CA 1
ATOM 3102 C C . ARG A 1 399 ? 10.335 3.229 -0.344 1.00 81.00 399 ARG A C 1
ATOM 3104 O O . ARG A 1 399 ? 9.688 3.353 0.691 1.00 81.00 399 ARG A O 1
ATOM 3111 N N . PHE A 1 400 ? 10.676 2.050 -0.856 1.00 82.06 400 PHE A N 1
ATOM 3112 C CA . PHE A 1 400 ? 10.241 0.769 -0.314 1.00 82.06 400 PHE A CA 1
ATOM 3113 C C . PHE A 1 400 ? 10.779 0.534 1.099 1.00 82.06 400 PHE A C 1
ATOM 3115 O O . PHE A 1 400 ? 10.013 0.177 1.984 1.00 82.06 400 PHE A O 1
ATOM 3122 N N . VAL A 1 401 ? 12.061 0.800 1.355 1.00 83.62 401 VAL A N 1
ATOM 3123 C CA . VAL A 1 401 ? 12.657 0.695 2.696 1.00 83.62 401 VAL A CA 1
ATOM 3124 C C . VAL A 1 401 ? 11.976 1.658 3.667 1.00 83.62 401 VAL A C 1
ATOM 3126 O O . VAL A 1 401 ? 11.582 1.245 4.756 1.00 83.62 401 VAL A O 1
ATOM 3129 N N . ASN A 1 402 ? 11.776 2.922 3.277 1.00 83.88 402 ASN A N 1
ATOM 3130 C CA . ASN A 1 402 ? 11.082 3.902 4.118 1.00 83.88 402 ASN A CA 1
ATOM 3131 C C . ASN A 1 402 ? 9.636 3.481 4.412 1.00 83.88 402 ASN A C 1
ATOM 3133 O O . ASN A 1 402 ? 9.176 3.638 5.537 1.00 83.88 402 ASN A O 1
ATOM 3137 N N . TYR A 1 403 ? 8.935 2.937 3.415 1.00 84.19 403 TYR A N 1
ATOM 3138 C CA . TYR A 1 403 ? 7.590 2.387 3.564 1.00 84.19 403 TYR A CA 1
ATOM 3139 C C . TYR A 1 403 ? 7.584 1.219 4.553 1.00 84.19 403 TYR A C 1
ATOM 3141 O O . TYR A 1 403 ? 6.946 1.289 5.598 1.00 84.19 403 TYR A O 1
ATOM 3149 N N . ARG A 1 404 ? 8.394 0.192 4.292 1.00 82.12 404 ARG A N 1
ATOM 3150 C CA . ARG A 1 404 ? 8.469 -1.047 5.078 1.00 82.12 404 ARG A CA 1
ATOM 3151 C C . ARG A 1 404 ? 8.958 -0.860 6.512 1.00 82.12 404 ARG A C 1
ATOM 3153 O O . ARG A 1 404 ? 8.676 -1.701 7.356 1.00 82.12 404 ARG A O 1
ATOM 3160 N N . THR A 1 405 ? 9.693 0.212 6.791 1.00 84.56 405 THR A N 1
ATOM 3161 C CA . THR A 1 405 ? 10.167 0.557 8.143 1.00 84.56 405 THR A CA 1
ATOM 3162 C C . THR A 1 405 ? 9.310 1.619 8.827 1.00 84.56 405 THR A C 1
ATOM 3164 O O . THR A 1 405 ? 9.563 1.964 9.983 1.00 84.56 405 THR A O 1
ATOM 3167 N N . SER A 1 406 ? 8.290 2.137 8.142 1.00 89.69 406 SER A N 1
ATOM 3168 C CA . SER A 1 406 ? 7.341 3.064 8.739 1.00 89.69 406 SER A CA 1
ATOM 3169 C C . SER A 1 406 ? 6.462 2.350 9.768 1.00 89.69 406 SER A C 1
ATOM 3171 O O . SER A 1 406 ? 6.174 1.160 9.651 1.00 89.69 406 SER A O 1
ATOM 3173 N N . LEU A 1 407 ? 6.042 3.076 10.805 1.00 91.12 407 LEU A N 1
ATOM 3174 C CA . LEU A 1 407 ? 5.334 2.475 11.931 1.00 91.12 407 LEU A CA 1
ATOM 3175 C C . LEU A 1 407 ? 4.039 1.767 11.507 1.00 91.12 407 LEU A C 1
ATOM 3177 O O . LEU A 1 407 ? 3.794 0.652 11.961 1.00 91.12 407 LEU A O 1
ATOM 3181 N N . HIS A 1 408 ? 3.229 2.410 10.658 1.00 91.12 408 HIS A N 1
ATOM 3182 C CA . HIS A 1 408 ? 1.944 1.852 10.226 1.00 91.12 408 HIS A CA 1
ATOM 3183 C C . HIS A 1 408 ? 2.123 0.508 9.508 1.00 91.12 408 HIS A C 1
ATOM 3185 O O . HIS A 1 408 ? 1.419 -0.451 9.818 1.00 91.12 408 HIS A O 1
ATOM 3191 N N . GLU A 1 409 ? 3.133 0.409 8.644 1.00 90.56 409 GLU A N 1
ATOM 3192 C CA . GLU A 1 409 ? 3.459 -0.826 7.935 1.00 90.56 409 GLU A CA 1
ATOM 3193 C C . GLU A 1 409 ? 4.076 -1.896 8.817 1.00 90.56 409 GLU A C 1
ATOM 3195 O O . GLU A 1 409 ? 3.695 -3.056 8.716 1.00 90.56 409 GLU A O 1
ATOM 3200 N N . VAL A 1 410 ? 5.009 -1.538 9.702 1.00 90.19 410 VAL A N 1
ATOM 3201 C CA . VAL A 1 410 ? 5.635 -2.519 10.599 1.00 90.19 410 VAL A CA 1
ATOM 3202 C C . VAL A 1 410 ? 4.583 -3.157 11.502 1.00 90.19 410 VAL A C 1
ATOM 3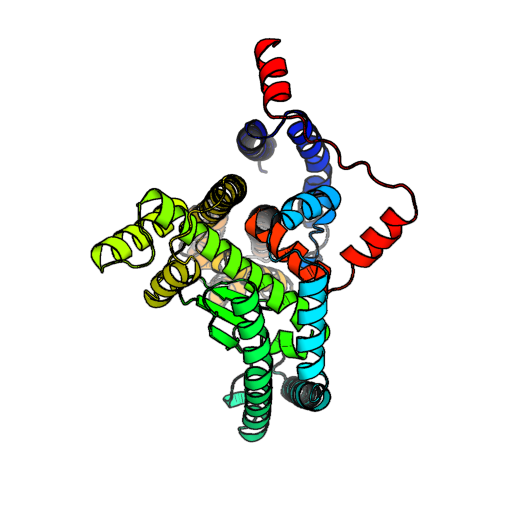204 O O . VAL A 1 410 ? 4.549 -4.378 11.622 1.00 90.19 410 VAL A O 1
ATOM 3207 N N . GLU A 1 411 ? 3.703 -2.355 12.108 1.00 90.81 411 GLU A N 1
ATOM 3208 C CA . GLU A 1 411 ? 2.624 -2.876 12.953 1.00 90.81 411 GLU A CA 1
ATOM 3209 C C . GLU A 1 411 ? 1.663 -3.778 12.154 1.00 90.81 411 GLU A C 1
ATOM 3211 O O . GLU A 1 411 ? 1.328 -4.867 12.623 1.00 90.81 411 GLU A O 1
ATOM 3216 N N . ALA A 1 412 ? 1.252 -3.369 10.948 1.00 90.50 412 ALA A N 1
ATOM 3217 C CA . ALA A 1 412 ? 0.340 -4.150 10.109 1.00 90.50 412 ALA A CA 1
ATOM 3218 C C . ALA A 1 412 ? 0.980 -5.441 9.583 1.00 90.50 412 ALA A C 1
ATOM 3220 O O . ALA A 1 412 ? 0.349 -6.499 9.566 1.00 90.50 412 ALA A O 1
ATOM 3221 N N . TYR A 1 413 ? 2.239 -5.378 9.154 1.00 88.88 413 TYR A N 1
ATOM 3222 C CA . TYR A 1 413 ? 2.986 -6.523 8.642 1.00 88.88 413 TYR A CA 1
ATOM 3223 C C . TYR A 1 413 ? 3.193 -7.578 9.728 1.00 88.88 413 TYR A C 1
ATOM 3225 O O . TYR A 1 413 ? 2.886 -8.747 9.520 1.00 88.88 413 TYR A O 1
ATOM 3233 N N . GLU A 1 414 ? 3.623 -7.161 10.917 1.00 86.56 414 GLU A N 1
ATOM 3234 C CA . GLU A 1 414 ? 3.775 -8.057 12.064 1.00 86.56 414 GLU A CA 1
ATOM 3235 C C . GLU A 1 414 ? 2.451 -8.689 12.497 1.00 86.56 414 GLU A C 1
ATOM 3237 O O . GLU A 1 414 ? 2.411 -9.878 12.816 1.00 86.56 414 GLU A O 1
ATOM 3242 N N . ALA A 1 415 ? 1.362 -7.915 12.496 1.00 84.44 415 ALA A N 1
ATOM 3243 C CA . ALA A 1 415 ? 0.030 -8.418 12.810 1.00 84.44 415 ALA A CA 1
ATOM 3244 C C . ALA A 1 415 ? -0.411 -9.523 11.829 1.00 84.44 415 ALA A C 1
ATOM 3246 O O . ALA A 1 415 ? -0.919 -10.556 12.269 1.00 84.44 415 ALA A O 1
ATOM 3247 N N . GLY A 1 416 ? -0.161 -9.346 10.526 1.00 83.12 416 GLY A N 1
ATOM 3248 C CA . GLY A 1 416 ? -0.380 -10.384 9.511 1.00 83.12 416 GLY A CA 1
ATOM 3249 C C . GLY A 1 416 ? 0.534 -11.604 9.698 1.00 83.12 416 GLY A C 1
ATOM 3250 O O . GLY A 1 416 ? 0.061 -12.742 9.757 1.00 83.12 416 GLY A O 1
ATOM 3251 N N . ASP A 1 417 ? 1.837 -11.395 9.900 1.00 79.69 417 ASP A N 1
ATOM 3252 C CA . ASP A 1 417 ? 2.823 -12.471 10.091 1.00 79.69 417 ASP A CA 1
ATOM 3253 C C . ASP A 1 417 ? 2.509 -13.371 11.304 1.00 79.69 417 ASP A C 1
ATOM 3255 O O . ASP A 1 417 ? 2.808 -14.574 11.294 1.00 79.69 417 ASP A O 1
ATOM 3259 N N . GLN A 1 418 ? 1.874 -12.836 12.356 1.00 66.19 418 GLN A N 1
ATOM 3260 C CA . GLN A 1 418 ? 1.420 -13.647 13.494 1.00 66.19 418 GLN A CA 1
ATOM 3261 C C . GLN A 1 418 ? 0.392 -14.706 13.089 1.00 66.19 418 GLN A C 1
ATOM 3263 O O . GLN A 1 418 ? 0.447 -15.830 13.594 1.00 66.19 418 GLN A O 1
ATOM 3268 N N . ILE A 1 419 ? -0.507 -14.376 12.160 1.00 68.00 419 ILE A N 1
ATOM 3269 C CA . ILE A 1 419 ? -1.466 -15.326 11.585 1.00 68.00 419 ILE A CA 1
ATOM 3270 C C . ILE A 1 419 ? -0.742 -16.386 10.759 1.00 68.00 419 ILE A C 1
ATOM 3272 O O . ILE A 1 419 ? -1.084 -17.569 10.817 1.00 68.00 419 ILE A O 1
ATOM 3276 N N . GLY A 1 420 ? 0.313 -15.996 10.046 1.00 56.19 420 GLY A N 1
ATOM 3277 C CA . GLY A 1 420 ? 1.156 -16.895 9.254 1.00 56.19 420 GLY A CA 1
ATOM 3278 C C . GLY A 1 420 ? 1.885 -17.992 10.048 1.00 56.19 420 GLY A C 1
ATOM 3279 O O . GLY A 1 420 ? 2.374 -18.935 9.440 1.00 56.19 420 GLY A O 1
ATOM 3280 N N . ALA A 1 421 ? 1.882 -17.949 11.388 1.00 54.72 421 ALA A N 1
ATOM 3281 C CA . ALA A 1 421 ? 2.514 -18.930 12.283 1.00 54.72 421 ALA A CA 1
ATOM 3282 C C . ALA A 1 421 ? 4.054 -18.856 12.414 1.00 54.72 421 ALA A C 1
ATOM 3284 O O . ALA A 1 421 ? 4.694 -19.862 12.716 1.00 54.72 421 ALA A O 1
ATOM 3285 N N . THR A 1 422 ? 4.656 -17.662 12.332 1.00 51.56 422 THR A N 1
ATOM 3286 C CA . THR A 1 422 ? 6.098 -17.478 12.630 1.00 51.56 422 THR A CA 1
ATOM 3287 C C . THR A 1 422 ? 6.352 -16.900 14.030 1.00 51.56 422 THR A C 1
ATOM 3289 O O . THR A 1 422 ? 7.237 -17.367 14.751 1.00 51.56 422 THR A O 1
ATOM 3292 N N . ALA A 1 423 ? 5.557 -15.919 14.472 1.00 46.31 423 ALA A N 1
ATOM 3293 C CA . ALA A 1 423 ? 5.789 -15.229 15.746 1.00 46.31 423 ALA A CA 1
ATOM 3294 C C . ALA A 1 423 ? 5.502 -16.112 16.972 1.00 46.31 423 ALA A C 1
ATOM 3296 O O . ALA A 1 423 ? 6.248 -16.065 17.946 1.00 46.31 423 ALA A O 1
ATOM 3297 N N . VAL A 1 424 ? 4.466 -16.956 16.917 1.00 42.97 424 VAL A N 1
ATOM 3298 C CA . VAL A 1 424 ? 4.063 -17.838 18.027 1.00 42.97 424 VAL A CA 1
ATOM 3299 C C . VAL A 1 424 ? 5.055 -18.985 18.225 1.00 42.97 424 VAL A C 1
ATOM 3301 O O . VAL A 1 424 ? 5.427 -19.264 19.358 1.00 42.97 424 VAL A O 1
ATOM 3304 N N . LEU A 1 425 ? 5.559 -19.605 17.151 1.00 50.06 425 LEU A N 1
ATOM 3305 C CA . LEU A 1 425 ? 6.596 -20.640 17.253 1.00 50.06 425 LEU A CA 1
ATOM 3306 C C . LEU A 1 425 ? 7.935 -20.064 17.744 1.00 50.06 425 LEU A C 1
ATOM 3308 O O . LEU A 1 425 ? 8.592 -20.699 18.567 1.00 50.06 425 LEU A O 1
ATOM 3312 N N . LYS A 1 426 ? 8.306 -18.838 17.336 1.00 51.62 426 LYS A N 1
ATOM 3313 C CA . LYS A 1 426 ? 9.479 -18.120 17.877 1.00 51.62 426 LYS A CA 1
ATOM 3314 C C . LYS A 1 426 ? 9.292 -17.713 19.345 1.00 51.62 426 LYS A C 1
ATOM 3316 O O . LYS A 1 426 ? 10.201 -17.921 20.142 1.00 51.62 426 LYS A O 1
ATOM 3321 N N . LEU A 1 427 ? 8.110 -17.222 19.725 1.00 47.94 427 LEU A N 1
ATOM 3322 C CA . LEU A 1 427 ? 7.750 -16.903 21.113 1.00 47.94 427 LEU A CA 1
ATOM 3323 C C . LEU A 1 427 ? 7.746 -18.147 22.001 1.00 47.94 427 LEU A C 1
ATOM 3325 O O . LEU A 1 427 ? 8.278 -18.095 23.100 1.00 47.94 427 LEU A O 1
ATOM 3329 N N . ILE A 1 428 ? 7.192 -19.272 21.542 1.00 51.91 428 ILE A N 1
ATOM 3330 C CA . ILE A 1 428 ? 7.198 -20.548 22.273 1.00 51.91 428 ILE A CA 1
ATOM 3331 C C . ILE A 1 428 ? 8.629 -21.096 22.383 1.00 51.91 428 ILE A C 1
ATOM 3333 O O . ILE A 1 428 ? 9.028 -21.542 23.458 1.00 51.91 428 ILE A O 1
ATOM 3337 N N . ALA A 1 429 ? 9.437 -21.007 21.322 1.00 53.09 429 ALA A N 1
ATOM 3338 C CA . ALA A 1 429 ? 10.848 -21.389 21.361 1.00 53.09 429 ALA A CA 1
ATOM 3339 C C . ALA A 1 429 ? 11.677 -20.513 22.325 1.00 53.09 429 ALA A C 1
ATOM 3341 O O . ALA A 1 429 ? 12.521 -21.046 23.044 1.00 53.09 429 ALA A O 1
ATOM 3342 N N . GLN A 1 430 ? 11.405 -19.203 22.399 1.00 52.75 430 GLN A N 1
ATOM 3343 C CA . GLN A 1 430 ? 12.027 -18.279 23.359 1.00 52.75 430 GLN A CA 1
ATOM 3344 C C . GLN A 1 430 ? 11.543 -18.519 24.797 1.00 52.75 430 GLN A C 1
ATOM 3346 O O . GLN A 1 430 ? 12.359 -18.615 25.709 1.00 52.75 430 GLN A O 1
ATOM 3351 N N . LYS A 1 431 ? 10.235 -18.708 25.014 1.00 51.25 431 LYS A N 1
ATOM 3352 C CA . LYS A 1 431 ? 9.644 -18.967 26.341 1.00 51.25 431 LYS A CA 1
ATOM 3353 C C . LYS A 1 431 ? 10.152 -20.273 26.966 1.00 51.25 431 LYS A C 1
ATOM 3355 O O . LYS A 1 431 ? 10.190 -20.389 28.187 1.00 51.25 431 LYS A O 1
ATOM 3360 N N . ASN A 1 432 ? 10.587 -21.224 26.136 1.00 53.66 432 ASN A N 1
ATOM 3361 C CA . ASN A 1 432 ? 11.173 -22.498 26.556 1.00 53.66 432 ASN A CA 1
ATOM 3362 C C . ASN A 1 432 ? 12.704 -22.454 26.769 1.00 53.66 432 ASN A C 1
ATOM 3364 O O . ASN A 1 432 ? 13.281 -23.468 27.163 1.00 53.66 432 ASN A O 1
ATOM 3368 N N . LYS A 1 433 ? 13.378 -21.309 26.559 1.00 54.41 433 LYS A N 1
ATOM 3369 C CA . LYS A 1 433 ? 14.806 -21.103 26.881 1.00 54.41 433 LYS A CA 1
ATOM 3370 C C . LYS A 1 433 ? 15.093 -19.683 27.398 1.00 54.41 433 LYS A C 1
ATOM 3372 O O . LYS A 1 433 ? 15.785 -18.922 26.738 1.00 54.41 433 LYS A O 1
ATOM 3377 N N . VAL A 1 434 ? 14.686 -19.418 28.644 1.00 43.28 434 VAL A N 1
ATOM 3378 C CA . VAL A 1 434 ? 14.849 -18.171 29.431 1.00 43.28 434 VAL A CA 1
ATOM 3379 C C . VAL A 1 434 ? 13.599 -17.292 29.394 1.00 43.28 434 VAL A C 1
ATOM 3381 O O . VAL A 1 434 ? 13.192 -16.779 28.360 1.00 43.28 434 VAL A O 1
ATOM 3384 N N . VAL A 1 435 ? 13.009 -17.099 30.576 1.00 31.27 435 VAL A N 1
ATOM 3385 C CA . VAL A 1 435 ? 12.018 -16.055 30.847 1.00 31.27 435 VAL A CA 1
ATOM 3386 C C . VAL A 1 435 ? 12.687 -14.707 30.566 1.00 31.27 435 VAL A C 1
ATOM 3388 O O . VAL A 1 435 ? 13.613 -14.358 31.302 1.00 31.27 435 VAL A O 1
ATOM 3391 N N . PRO A 1 436 ? 12.261 -13.918 29.565 1.00 33.94 436 PRO A N 1
ATOM 3392 C CA . PRO A 1 436 ? 12.652 -12.527 29.540 1.00 33.94 436 PRO A CA 1
ATOM 3393 C C . PRO A 1 436 ? 11.895 -11.872 30.689 1.00 33.94 436 PRO A C 1
ATOM 3395 O O . PRO A 1 436 ? 10.665 -11.769 30.673 1.00 33.94 436 PRO A O 1
ATOM 3398 N N . THR A 1 437 ? 12.627 -11.430 31.706 1.00 31.94 437 THR A N 1
ATOM 3399 C CA . THR A 1 437 ? 12.198 -10.254 32.449 1.00 31.94 437 THR A CA 1
ATOM 3400 C C . THR A 1 437 ? 11.843 -9.206 31.405 1.00 31.94 437 THR A C 1
ATOM 3402 O O . THR A 1 437 ? 12.679 -8.838 30.581 1.00 31.94 437 THR A O 1
ATOM 3405 N N . ILE A 1 438 ? 10.577 -8.781 31.388 1.00 32.44 438 ILE A N 1
ATOM 3406 C CA . ILE A 1 438 ? 10.164 -7.582 30.662 1.00 32.44 438 ILE A CA 1
ATOM 3407 C C . ILE A 1 438 ? 11.196 -6.520 31.055 1.00 32.44 438 ILE A C 1
ATOM 3409 O O . ILE A 1 438 ? 11.305 -6.240 32.255 1.00 32.44 438 ILE A O 1
ATOM 3413 N N . PRO A 1 439 ? 12.005 -5.977 30.126 1.00 30.34 439 PRO A N 1
ATOM 3414 C CA . PRO A 1 439 ? 12.845 -4.858 30.480 1.00 30.34 439 PRO A CA 1
ATOM 3415 C C . PRO A 1 439 ? 11.869 -3.778 30.916 1.00 30.34 439 PRO A C 1
ATOM 3417 O O . PRO A 1 439 ? 11.036 -3.331 30.125 1.00 30.34 439 PRO A O 1
ATOM 3420 N N . THR A 1 440 ? 11.926 -3.397 32.188 1.00 30.88 440 THR A N 1
ATOM 3421 C CA . THR A 1 440 ? 11.383 -2.118 32.616 1.00 30.88 440 THR A CA 1
ATOM 3422 C C . THR A 1 440 ? 12.011 -1.092 31.689 1.00 30.88 440 THR A C 1
ATOM 3424 O O . THR A 1 440 ? 13.206 -0.808 31.792 1.00 30.88 440 THR A O 1
ATOM 3427 N N . ILE A 1 441 ? 11.223 -0.610 30.727 1.00 35.97 441 ILE A N 1
ATOM 3428 C CA . ILE A 1 441 ? 11.555 0.565 29.933 1.00 35.97 441 ILE A CA 1
ATOM 3429 C C . ILE A 1 441 ? 11.985 1.610 30.965 1.00 35.97 441 ILE A C 1
ATOM 3431 O O . ILE A 1 441 ? 11.237 1.802 31.932 1.00 35.97 441 ILE A O 1
ATOM 3435 N N . PRO A 1 442 ? 13.174 2.231 30.845 1.00 32.62 442 PRO A N 1
ATOM 3436 C CA . PRO A 1 442 ? 13.563 3.286 31.763 1.00 32.62 442 PRO A CA 1
ATOM 3437 C C . PRO A 1 442 ? 12.410 4.279 31.803 1.00 32.62 442 PRO A C 1
ATOM 3439 O O . PRO A 1 442 ? 11.996 4.793 30.760 1.00 32.62 442 PRO A O 1
ATOM 3442 N N . THR A 1 443 ? 11.832 4.482 32.986 1.00 39.28 443 THR A N 1
ATOM 3443 C CA . THR A 1 443 ? 10.813 5.509 33.170 1.00 39.28 443 THR A CA 1
ATOM 3444 C C . THR A 1 443 ? 11.366 6.807 32.592 1.00 39.28 443 THR A C 1
ATOM 3446 O O . THR A 1 443 ? 12.563 7.080 32.690 1.00 39.28 443 THR A O 1
ATOM 3449 N N . TYR A 1 444 ? 10.510 7.599 31.950 1.00 36.75 444 TYR A N 1
ATOM 3450 C CA . TYR A 1 444 ? 10.859 8.878 31.317 1.00 36.75 444 TYR A CA 1
ATOM 3451 C C . TYR A 1 444 ? 11.737 9.778 32.223 1.00 36.75 444 TYR A C 1
ATOM 3453 O O . TYR A 1 444 ? 12.578 10.541 31.750 1.00 36.75 444 TYR A O 1
ATOM 3461 N N . THR A 1 445 ? 11.623 9.590 33.540 1.00 36.91 445 THR A N 1
ATOM 3462 C CA . THR A 1 445 ? 12.449 10.159 34.608 1.00 36.91 445 THR A CA 1
ATOM 3463 C C . THR A 1 445 ? 13.949 9.822 34.514 1.00 36.91 445 THR A C 1
ATOM 3465 O O . THR A 1 445 ? 14.777 10.704 34.719 1.00 36.91 445 THR A O 1
ATOM 3468 N N . ALA A 1 446 ? 14.336 8.591 34.161 1.00 34.91 446 ALA A N 1
ATOM 3469 C CA . ALA A 1 446 ? 15.740 8.189 34.007 1.00 34.91 446 ALA A CA 1
ATOM 3470 C C . ALA A 1 446 ? 16.392 8.820 32.761 1.00 34.91 446 ALA A C 1
ATOM 3472 O O . ALA A 1 446 ? 17.569 9.178 32.782 1.00 34.91 446 ALA A O 1
ATOM 3473 N N . LEU A 1 447 ? 15.607 9.031 31.696 1.00 35.59 447 LEU A N 1
ATOM 3474 C CA . LEU A 1 447 ? 16.055 9.740 30.494 1.00 35.59 447 LEU A CA 1
ATOM 3475 C C . LEU A 1 447 ? 16.179 11.259 30.729 1.00 35.59 447 LEU A C 1
ATOM 3477 O O . LEU A 1 447 ? 17.033 11.905 30.123 1.00 35.59 447 LEU A O 1
ATOM 3481 N N . GLN A 1 448 ? 15.360 11.834 31.620 1.00 37.19 448 GLN A N 1
ATOM 3482 C CA . GLN A 1 448 ? 15.498 13.228 32.059 1.00 37.19 448 GLN A CA 1
ATOM 3483 C C . GLN A 1 448 ? 16.706 13.438 32.980 1.00 37.19 448 GLN A C 1
ATOM 3485 O O . GLN A 1 448 ? 17.423 14.417 32.795 1.00 37.19 448 GLN A O 1
ATOM 3490 N N . ALA A 1 449 ? 16.987 12.510 33.899 1.00 37.06 449 ALA A N 1
ATOM 3491 C CA . ALA A 1 449 ? 18.164 12.589 34.768 1.00 37.06 449 ALA A CA 1
ATOM 3492 C C . ALA A 1 449 ? 19.481 12.527 33.967 1.00 37.06 449 ALA A C 1
ATOM 3494 O O . ALA A 1 449 ? 20.401 13.296 34.229 1.00 37.06 449 ALA A O 1
ATOM 3495 N N . ALA A 1 450 ? 19.546 11.687 32.926 1.00 37.25 450 ALA A N 1
ATOM 3496 C CA . ALA A 1 450 ? 20.707 11.610 32.035 1.00 37.25 450 ALA A CA 1
ATOM 3497 C C . ALA A 1 450 ? 20.893 12.862 31.150 1.00 37.25 450 ALA A C 1
ATOM 3499 O O . ALA A 1 450 ? 22.014 13.172 30.767 1.00 37.25 450 ALA A O 1
ATOM 3500 N N . ARG A 1 451 ? 19.814 13.602 30.849 1.00 40.94 451 ARG A N 1
ATOM 3501 C CA . ARG A 1 451 ? 19.855 14.883 30.113 1.00 40.94 451 ARG A CA 1
ATOM 3502 C C . ARG A 1 451 ? 20.166 16.097 30.985 1.00 40.94 451 ARG A C 1
ATOM 3504 O O . ARG A 1 451 ? 20.446 17.154 30.444 1.00 40.94 451 ARG A O 1
ATOM 3511 N N . GLN A 1 452 ? 20.042 15.970 32.303 1.00 44.25 452 GLN A N 1
ATOM 3512 C CA . GLN A 1 452 ? 20.426 17.016 33.256 1.00 44.25 452 GLN A CA 1
ATOM 3513 C C . GLN A 1 452 ? 21.858 16.824 33.776 1.00 44.25 452 GLN A C 1
ATOM 3515 O O . GLN A 1 452 ? 22.426 17.752 34.342 1.00 44.25 452 GLN A O 1
ATOM 3520 N N . ALA A 1 453 ? 22.428 15.628 33.597 1.00 46.34 453 ALA A N 1
ATOM 3521 C CA . ALA A 1 453 ? 23.801 15.287 33.971 1.00 46.34 453 ALA A CA 1
ATOM 3522 C C . ALA A 1 453 ? 24.818 15.410 32.814 1.00 46.34 453 ALA A C 1
ATOM 3524 O O . ALA A 1 453 ? 26.016 15.264 33.056 1.00 46.34 453 ALA A O 1
ATOM 3525 N N . ALA A 1 454 ? 24.349 15.661 31.588 1.00 43.66 454 ALA A N 1
ATOM 3526 C CA . ALA A 1 454 ? 25.140 16.024 30.409 1.00 43.66 454 ALA A CA 1
ATOM 3527 C C . ALA A 1 454 ? 24.837 17.478 30.044 1.00 43.66 454 ALA A C 1
ATOM 3529 O O . ALA A 1 454 ? 25.780 18.181 29.620 1.00 43.66 454 ALA A O 1
#

Radius of gyration: 26.4 Å; chains: 1; bounding box: 59×48×79 Å

Sequence (454 aa):
MANAQEIIVGARIAERALEKATSSLAPGLAERFTAAIPEVFGNATKGARGLEKSGADVPQLFDHSKVNLDELLPFEKRQALAMRAPTFSVERASKFKKDMESVIGAEDQTLTSTFDNMIAAQRANGWDSMPYTDAMMGTRQWQAFNDALWKAHGRLKPVIENLADDLHIPRPKFQISHHERGSASFSPEYNEINMSATSLVKSFAETPSTAYHELTHAEQTNLVVRRAADKLGIGLTADTTQLGALLKSVKEETGITISDSNYLLESLRLRNGMHLTSQQLQRADELANSFRSFKSRDSDVFGNTERRHAHEMIKILKASNDEPLAELMSNRGLARELSGKGYWFGPQGASAEAKSIAADWQFTGSKPFSAEQERTAMEHIRRILGKRIDEVNANEMTRFVNYRTSLHEVEAYEAGDQIGATAVLKLIAQKNKVVPTIPTIPTYTALQAARQAA

pLDDT: mean 74.85, std 19.34, range [30.34, 96.75]